Protein AF-A0A7V3RWA4-F1 (afdb_monomer)

Foldseek 3Di:
DQDLVSLLLVLLVVLLVVLVVQLPPVVLVVDLACLDPSNLVSVLSVVSSQVSCVVVVHNCVVVVLVVQQPAAHPPPCQGTRNSSCVPRNVLSDDDPFLLVQQLVVCVLLVHPVVLNDDPQKDKDWPDWDWFAAPQKIKIKTKMWIAGPRSRDIFIKIKIKMDPDQQWIKMFIDTDDDPVLVVVLVVVLNVCRVPHHPVSSVVSRPVSGDDDIDGLVSHDPVSSVVSNCVSCVVVVVVVLVVLLVVLVVCLVVLLVCLVVVHAADPVNLVSNLSNLVVLVVVCLVPQLPDVVSLLVNLVSVVSSVSNPHDDPQVVSLVVLLVVLLVLLQCLQVVVDQLQSSLSSNLSSLVSCVSNVHDHDCPNSLVSLLNSQVRPVVSNVVNVVSSVSSCVSSVHDPCSGCCNVPVDDVPD

Solvent-accessible surface area (backbone atoms only — not comparable to full-atom values): 22292 Å² total; per-residue (Å²): 134,82,52,76,66,60,47,25,51,53,31,36,53,53,53,24,51,52,20,54,55,57,42,65,46,62,81,38,65,69,59,92,46,50,78,37,77,43,28,43,51,27,48,44,29,44,51,53,21,42,53,40,37,39,74,74,74,41,86,51,58,69,66,50,41,63,58,35,43,74,40,63,32,89,49,81,91,35,47,17,38,37,40,37,34,64,72,54,34,58,73,68,58,82,49,70,68,57,52,51,45,42,38,48,53,34,54,76,70,65,49,59,68,83,76,53,64,47,99,58,42,50,75,46,77,80,44,78,49,77,40,65,14,80,93,28,38,42,34,41,34,35,34,42,36,34,32,73,74,30,69,44,71,53,47,32,32,37,42,32,39,42,70,53,93,80,46,41,44,30,30,49,45,76,56,87,56,69,70,60,52,53,50,52,53,55,50,50,54,52,38,24,77,78,33,49,61,64,52,44,49,54,52,48,58,72,77,29,57,82,69,80,38,38,60,85,71,36,59,68,74,55,34,53,52,51,52,49,59,72,39,48,64,54,51,50,52,51,51,52,54,34,29,67,60,20,64,77,42,49,66,54,45,50,50,38,26,73,71,73,43,84,58,57,64,74,58,38,56,33,35,40,52,37,51,50,49,55,50,51,61,52,61,72,54,31,62,83,44,61,81,60,43,59,65,45,33,54,47,51,63,55,38,44,65,36,64,42,77,82,63,61,70,61,53,24,51,52,50,33,53,51,40,35,50,40,30,51,36,54,57,68,62,75,58,64,51,46,61,43,35,51,40,43,38,34,51,53,49,49,33,63,68,61,71,53,74,64,70,46,72,66,37,54,55,37,44,51,52,22,39,72,73,50,49,85,74,31,68,89,29,50,68,47,48,51,50,37,35,49,73,69,73,44,65,66,76,75,38,49,66,71,71,44,78,65,67,93,85,118

Radius of gyration: 29.81 Å; Cα contacts (8 Å, |Δi|>4): 540; chains: 1; bounding box: 67×69×73 Å

Structure (mmCIF, N/CA/C/O backbone):
data_AF-A0A7V3RWA4-F1
#
_entry.id   AF-A0A7V3RWA4-F1
#
loop_
_atom_site.group_PDB
_atom_site.id
_atom_site.type_symbol
_atom_site.label_atom_id
_atom_site.label_alt_id
_atom_site.label_comp_id
_atom_site.label_asym_id
_atom_site.label_entity_id
_atom_site.label_seq_id
_atom_site.pdbx_PDB_ins_code
_atom_site.Cartn_x
_atom_site.Cartn_y
_atom_site.Cartn_z
_atom_site.occupancy
_atom_site.B_iso_or_equiv
_atom_site.auth_seq_id
_atom_site.auth_comp_id
_atom_site.auth_asym_id
_atom_site.auth_atom_id
_atom_site.pdbx_PDB_model_num
ATOM 1 N N . GLN A 1 1 ? -14.340 28.108 31.807 1.00 57.78 1 GLN A N 1
ATOM 2 C CA . GLN A 1 1 ? -13.303 27.190 31.291 1.00 57.78 1 GLN A CA 1
ATOM 3 C C . GLN A 1 1 ? -14.016 25.943 30.807 1.00 57.78 1 GLN A C 1
ATOM 5 O O . GLN A 1 1 ? -14.834 25.429 31.554 1.00 57.78 1 GLN A O 1
ATOM 10 N N . VAL A 1 2 ? -13.775 25.528 29.565 1.00 70.06 2 VAL A N 1
ATOM 11 C CA . VAL A 1 2 ? -14.313 24.278 29.007 1.00 70.06 2 VAL A CA 1
ATOM 12 C C . VAL A 1 2 ? -13.365 23.159 29.439 1.00 70.06 2 VAL A C 1
ATOM 14 O O . VAL A 1 2 ? -12.159 23.293 29.226 1.00 70.06 2 VAL A O 1
ATOM 17 N N . ASN A 1 3 ? -13.863 22.114 30.101 1.00 87.00 3 ASN A N 1
ATOM 18 C CA . ASN A 1 3 ? -13.027 20.962 30.465 1.00 87.00 3 ASN A CA 1
ATOM 19 C C . ASN A 1 3 ? -12.791 20.044 29.241 1.00 87.00 3 ASN A C 1
ATOM 21 O O . ASN A 1 3 ? -13.350 20.271 28.167 1.00 87.00 3 ASN A O 1
ATOM 25 N N . ALA A 1 4 ? -11.929 19.031 29.374 1.00 84.38 4 ALA A N 1
ATOM 26 C CA . ALA A 1 4 ? -11.567 18.156 28.252 1.00 84.38 4 ALA A CA 1
ATOM 27 C C . ALA A 1 4 ? -12.783 17.433 27.638 1.00 84.38 4 ALA A C 1
ATOM 29 O O . ALA A 1 4 ? -12.874 17.325 26.414 1.00 84.38 4 ALA A O 1
ATOM 30 N N . ASP A 1 5 ? -13.736 17.015 28.471 1.00 84.62 5 ASP A N 1
ATOM 31 C CA . ASP A 1 5 ? -14.936 16.297 28.032 1.00 84.62 5 ASP A CA 1
ATOM 32 C C . ASP A 1 5 ? -15.880 17.212 27.250 1.00 84.62 5 ASP A C 1
ATOM 34 O O . ASP A 1 5 ? -16.259 16.891 26.125 1.00 84.62 5 ASP A O 1
ATOM 38 N N . GLN A 1 6 ? -16.166 18.406 27.777 1.00 89.38 6 GLN A N 1
ATOM 39 C CA . GLN A 1 6 ? -16.970 19.422 27.090 1.00 89.38 6 GLN A CA 1
ATOM 40 C C . GLN A 1 6 ? -16.320 19.867 25.773 1.00 89.38 6 GLN A C 1
ATOM 42 O O . GLN A 1 6 ? -17.011 20.157 24.797 1.00 89.38 6 GLN A O 1
ATOM 47 N N . MET A 1 7 ? -14.984 19.912 25.720 1.00 91.19 7 MET A N 1
ATOM 48 C CA . MET A 1 7 ? -14.259 20.198 24.484 1.00 91.19 7 MET A CA 1
ATOM 49 C C . MET A 1 7 ? -14.429 19.062 23.471 1.00 91.19 7 MET A C 1
ATOM 51 O O . MET A 1 7 ? -14.675 19.336 22.297 1.00 91.19 7 MET A O 1
ATOM 55 N N . SER A 1 8 ? -14.332 17.799 23.900 1.00 89.62 8 SER A N 1
ATOM 56 C CA . SER A 1 8 ? -14.536 16.654 23.007 1.00 89.62 8 SER A CA 1
ATOM 57 C C . SER A 1 8 ? -15.971 16.574 22.491 1.00 89.62 8 SER A C 1
ATOM 59 O O . SER A 1 8 ? -16.185 16.292 21.310 1.00 89.62 8 SER A O 1
ATOM 61 N N . GLU A 1 9 ? -16.951 16.881 23.338 1.00 92.06 9 GLU A N 1
ATOM 62 C CA . GLU A 1 9 ? -18.362 16.951 22.966 1.00 92.06 9 GLU A CA 1
ATOM 63 C C . GLU A 1 9 ? -18.613 18.063 21.937 1.00 92.06 9 GLU A C 1
ATOM 65 O O . GLU A 1 9 ? -19.153 17.800 20.861 1.00 92.06 9 GLU A O 1
ATOM 70 N N . GLY A 1 10 ? -18.120 19.279 22.200 1.00 94.31 10 GLY A N 1
ATOM 71 C CA . GLY A 1 10 ? -18.220 20.403 21.266 1.00 94.31 10 GLY A CA 1
ATOM 72 C C . GLY A 1 10 ? -17.560 20.115 19.914 1.00 94.31 10 GLY A C 1
ATOM 73 O O . GLY A 1 10 ? -18.149 20.372 18.865 1.00 94.31 10 GLY A O 1
ATOM 74 N N . LEU A 1 11 ? -16.368 19.510 19.910 1.00 94.81 11 LEU A N 1
ATOM 75 C CA . LEU A 1 11 ? -15.701 19.094 18.672 1.00 94.81 11 LEU A CA 1
ATOM 76 C C . LEU A 1 11 ? -16.456 17.969 17.949 1.00 94.81 11 LEU A C 1
ATOM 78 O O . LEU A 1 11 ? -16.460 17.931 16.720 1.00 94.81 11 LEU A O 1
ATOM 82 N N . SER A 1 12 ? -17.110 17.067 18.683 1.00 94.06 12 SER A N 1
ATOM 83 C CA . SER A 1 12 ? -17.934 16.003 18.095 1.00 94.06 12 SER A CA 1
ATOM 84 C C . SER A 1 12 ? -19.180 16.566 17.411 1.00 94.06 12 SER A C 1
ATOM 86 O O . SER A 1 12 ? -19.511 16.118 16.314 1.00 94.06 12 SER A O 1
ATOM 88 N N . LEU A 1 13 ? -19.820 17.583 17.999 1.00 95.94 13 LEU A N 1
ATOM 89 C CA . LEU A 1 13 ? -20.931 18.315 17.381 1.00 95.94 13 LEU A CA 1
ATOM 90 C C . LEU A 1 13 ? -20.496 19.034 16.096 1.00 95.94 13 LEU A C 1
ATOM 92 O O . LEU A 1 13 ? -21.158 18.899 15.069 1.00 95.94 13 LEU A O 1
ATOM 96 N N . LEU A 1 14 ? -19.353 19.728 16.118 1.00 96.50 14 LEU A N 1
ATOM 97 C CA . LEU A 1 14 ? -18.811 20.408 14.933 1.00 96.50 14 LEU A CA 1
ATOM 98 C C . LEU A 1 14 ? -18.413 19.421 13.824 1.00 96.50 14 LEU A C 1
ATOM 100 O O . LEU A 1 14 ? -18.649 19.667 12.642 1.00 96.50 14 LEU A O 1
ATOM 104 N N . GLU A 1 15 ? -17.827 18.277 14.182 1.00 95.44 15 GLU A N 1
ATOM 105 C CA . GLU A 1 15 ? -17.49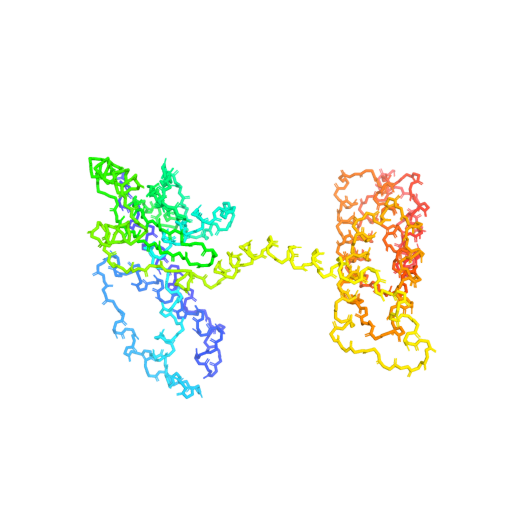2 17.229 13.213 1.00 95.44 15 GLU A CA 1
ATOM 106 C C . GLU A 1 15 ? -18.758 16.570 12.635 1.00 95.44 15 GLU A C 1
ATOM 108 O O . GLU A 1 15 ? -18.789 16.230 11.449 1.00 95.44 15 GLU A O 1
ATOM 113 N N . MET A 1 16 ? -19.819 16.434 13.439 1.00 95.94 16 MET A N 1
ATOM 114 C CA . MET A 1 16 ? -21.125 15.951 12.987 1.00 95.94 16 MET A CA 1
ATOM 115 C C . MET A 1 16 ? -21.754 16.928 11.989 1.00 95.94 16 MET A C 1
ATOM 117 O O . MET A 1 16 ? -22.163 16.499 10.911 1.00 95.94 16 MET A O 1
ATOM 121 N N . GLU A 1 17 ? -21.765 18.228 12.297 1.00 96.31 17 GLU A N 1
ATOM 122 C CA . GLU A 1 17 ? -22.237 19.281 11.389 1.00 96.31 17 GLU A CA 1
ATOM 123 C C . GLU A 1 17 ? -21.444 19.281 10.076 1.00 96.31 17 GLU A C 1
ATOM 125 O O . GLU A 1 17 ? -22.026 19.278 8.992 1.00 96.31 17 GLU A O 1
ATOM 130 N N . ARG A 1 18 ? -20.111 19.179 10.146 1.00 95.56 18 ARG A N 1
ATOM 131 C CA . ARG A 1 18 ? -19.254 19.085 8.955 1.00 95.56 18 ARG A CA 1
ATOM 132 C C . ARG A 1 18 ? -19.660 17.920 8.051 1.00 95.56 18 ARG A C 1
ATOM 134 O O . ARG A 1 18 ? -19.727 18.077 6.833 1.00 95.56 18 ARG A O 1
ATOM 141 N N . HIS A 1 19 ? -19.913 16.745 8.625 1.00 95.44 19 HIS A N 1
ATOM 142 C CA . HIS A 1 19 ? -20.355 15.577 7.864 1.00 95.44 19 HIS A CA 1
ATOM 143 C C . HIS A 1 19 ? -21.784 15.716 7.331 1.00 95.44 19 HIS A C 1
ATOM 145 O O . HIS A 1 19 ? -22.040 15.284 6.205 1.00 95.44 19 HIS A O 1
ATOM 151 N N . ALA A 1 20 ? -22.672 16.373 8.079 1.00 94.50 20 ALA A N 1
ATOM 152 C CA . ALA A 1 20 ? -24.010 16.720 7.616 1.00 94.50 20 ALA A CA 1
ATOM 153 C C . ALA A 1 20 ? -23.963 17.670 6.405 1.00 94.50 20 ALA A C 1
ATOM 155 O O . ALA A 1 20 ? -24.696 17.471 5.444 1.00 94.50 20 ALA A O 1
ATOM 156 N N . LEU A 1 21 ? -23.051 18.645 6.381 1.00 94.69 21 LEU A N 1
ATOM 157 C CA . LEU A 1 21 ? -22.863 19.521 5.220 1.00 94.69 21 LEU A CA 1
ATOM 158 C C . LEU A 1 21 ? -22.288 18.765 4.012 1.00 94.69 21 LEU A C 1
ATOM 160 O O . LEU A 1 21 ? -22.762 18.934 2.889 1.00 94.69 21 LEU A O 1
ATOM 164 N N . LEU A 1 22 ? -21.297 17.892 4.226 1.00 94.81 22 LEU A N 1
ATOM 165 C CA . LEU A 1 22 ? -20.678 17.120 3.141 1.00 94.81 22 LEU A CA 1
ATOM 166 C C . LEU A 1 22 ? -21.647 16.154 2.450 1.00 94.81 22 LEU A C 1
ATOM 168 O O . LEU A 1 22 ? -21.535 15.942 1.239 1.00 94.81 22 LEU A O 1
ATOM 172 N N . MET A 1 23 ? -22.603 15.581 3.187 1.00 93.12 23 MET A N 1
ATOM 173 C CA . MET A 1 23 ? -23.603 14.693 2.589 1.00 93.12 23 MET A CA 1
ATOM 174 C C . MET A 1 23 ? -24.639 15.427 1.711 1.00 93.12 23 MET A C 1
ATOM 176 O O . MET A 1 23 ? -25.345 14.783 0.942 1.00 93.12 23 MET A O 1
ATOM 180 N N . PHE A 1 24 ? -24.713 16.763 1.755 1.00 88.50 24 PHE A N 1
ATOM 181 C CA . PHE A 1 24 ? -25.597 17.571 0.896 1.00 88.50 24 PHE A CA 1
ATOM 182 C C . PHE A 1 24 ? -24.890 18.186 -0.323 1.00 88.50 24 PHE A C 1
ATOM 184 O O . PHE A 1 24 ? -25.404 19.111 -0.951 1.00 88.50 24 PHE A O 1
ATOM 191 N N . THR A 1 25 ? -23.715 17.678 -0.696 1.00 87.00 25 THR A N 1
ATOM 192 C CA . THR A 1 25 ? -23.011 18.138 -1.900 1.00 87.00 25 THR A CA 1
ATOM 193 C C . THR A 1 25 ? -23.805 17.794 -3.167 1.00 87.00 25 THR A C 1
ATOM 195 O O . THR A 1 25 ? -24.091 16.633 -3.449 1.00 87.00 25 THR A O 1
ATOM 198 N N . SER A 1 26 ? -24.179 18.814 -3.947 1.00 83.12 26 SER A N 1
ATOM 199 C CA . SER A 1 26 ? -25.096 18.662 -5.089 1.00 83.12 26 SER A CA 1
ATOM 200 C C . SER A 1 26 ? -24.559 17.741 -6.185 1.00 83.12 26 SER A C 1
ATOM 202 O O . SER A 1 26 ? -25.322 16.979 -6.773 1.00 83.12 26 SER A O 1
ATOM 204 N N . CYS A 1 27 ? -23.245 17.759 -6.428 1.00 84.88 27 CYS A N 1
ATOM 205 C CA . CYS A 1 27 ? -22.603 16.912 -7.431 1.00 84.88 27 CYS A CA 1
ATOM 206 C C . CYS A 1 27 ? -22.781 15.415 -7.158 1.00 84.88 27 CYS A C 1
ATOM 208 O O . CYS A 1 27 ? -22.822 14.644 -8.112 1.00 84.88 27 CYS A O 1
ATOM 210 N N . GLY A 1 28 ? -22.926 14.995 -5.896 1.00 82.56 28 GLY A N 1
ATOM 211 C CA . GLY A 1 28 ? -23.104 13.578 -5.590 1.00 82.56 28 GLY A CA 1
ATOM 212 C C . GLY A 1 28 ? -24.543 13.075 -5.617 1.00 82.56 28 GLY A C 1
ATOM 213 O O . GLY A 1 28 ? -24.745 11.870 -5.510 1.00 82.56 28 GLY A O 1
ATOM 214 N N . TRP A 1 29 ? -25.517 13.965 -5.827 1.00 87.94 29 TRP A N 1
ATOM 215 C CA . TRP A 1 29 ? -26.927 13.619 -6.049 1.00 87.94 29 TRP A CA 1
ATOM 216 C C . TRP A 1 29 ? -27.397 13.887 -7.485 1.00 87.94 29 TRP A C 1
ATOM 218 O O . TRP A 1 29 ? -28.578 13.753 -7.781 1.00 87.94 29 TRP A O 1
ATOM 228 N N . PHE A 1 30 ? -26.486 14.292 -8.373 1.00 88.06 30 PHE A N 1
ATOM 229 C CA . PHE A 1 30 ? -26.808 14.644 -9.757 1.00 88.06 30 PHE A CA 1
ATOM 230 C C . PHE A 1 30 ? -27.195 13.432 -10.621 1.00 88.06 30 PHE A C 1
ATOM 232 O O . PHE A 1 30 ? -27.942 13.583 -11.581 1.00 88.06 30 PHE A O 1
ATOM 239 N N . PHE A 1 31 ? -26.672 12.247 -10.306 1.00 88.31 31 PHE A N 1
ATOM 240 C CA . PHE A 1 31 ? -26.836 11.048 -11.126 1.00 88.31 31 PHE A CA 1
ATOM 241 C C . PHE A 1 31 ? -28.065 10.228 -10.724 1.00 88.31 31 PHE A C 1
ATOM 243 O O . PHE A 1 31 ? -28.382 10.109 -9.542 1.00 88.31 31 PHE A O 1
ATOM 250 N N . ASP A 1 32 ? -28.686 9.577 -11.712 1.00 88.06 32 ASP A N 1
ATOM 251 C CA . ASP A 1 32 ? -29.890 8.751 -11.529 1.00 88.06 32 ASP A CA 1
ATOM 252 C C . ASP A 1 32 ? -29.645 7.467 -10.710 1.00 88.06 32 ASP A C 1
ATOM 254 O O . ASP A 1 32 ? -30.591 6.812 -10.273 1.00 88.06 32 ASP A O 1
ATOM 258 N N . GLU A 1 33 ? -28.380 7.080 -10.497 1.00 93.50 33 GLU A N 1
ATOM 259 C CA . GLU A 1 33 ? -28.001 5.872 -9.759 1.00 93.50 33 GLU A CA 1
ATOM 260 C C . GLU A 1 33 ? -27.407 6.195 -8.384 1.00 93.50 33 GLU A C 1
ATOM 262 O O . GLU A 1 33 ? -26.248 6.598 -8.256 1.00 93.50 33 GLU A O 1
ATOM 267 N N . ILE A 1 34 ? -28.169 5.899 -7.328 1.00 93.31 34 ILE A N 1
ATOM 268 C CA . ILE A 1 34 ? -27.745 6.121 -5.938 1.00 93.31 34 ILE A CA 1
ATOM 269 C C . ILE A 1 34 ? -26.515 5.294 -5.531 1.00 93.31 34 ILE A C 1
ATOM 271 O O . ILE A 1 34 ? -25.728 5.719 -4.684 1.00 93.31 34 ILE A O 1
ATOM 275 N N . SER A 1 35 ? -26.318 4.115 -6.127 1.00 93.69 35 SER A N 1
ATOM 276 C CA . SER A 1 35 ? -25.168 3.248 -5.844 1.00 93.69 35 SER A CA 1
ATOM 277 C C . SER A 1 35 ? -23.890 3.624 -6.594 1.00 93.69 35 SER A C 1
ATOM 279 O O . SER A 1 35 ? -22.875 2.933 -6.440 1.00 93.69 35 SER A O 1
ATOM 281 N N . GLY A 1 36 ? -23.910 4.724 -7.354 1.00 92.62 36 GLY A N 1
ATOM 282 C CA . GLY A 1 36 ? -22.722 5.330 -7.943 1.00 92.62 36 GLY A CA 1
ATOM 283 C C . GLY A 1 36 ? -21.653 5.660 -6.898 1.00 92.62 36 GLY A C 1
ATOM 284 O O . GLY A 1 36 ? -21.893 5.632 -5.681 1.00 92.62 36 GLY A O 1
ATOM 285 N N . ILE A 1 37 ? -20.439 5.956 -7.364 1.00 92.56 37 ILE A N 1
ATOM 286 C CA . ILE A 1 37 ? -19.317 6.276 -6.470 1.00 92.56 37 ILE A CA 1
ATOM 287 C C . ILE A 1 37 ? -19.615 7.524 -5.631 1.00 92.56 37 ILE A C 1
ATOM 289 O O . ILE A 1 37 ? -19.258 7.571 -4.453 1.00 92.56 37 ILE A O 1
ATOM 293 N N . GLU A 1 38 ? -20.332 8.488 -6.201 1.00 94.06 38 GLU A N 1
ATOM 294 C CA . GLU A 1 38 ? -20.673 9.757 -5.581 1.00 94.06 38 GLU A CA 1
ATOM 295 C C . GLU A 1 38 ? -21.749 9.588 -4.501 1.00 94.06 38 GLU A C 1
ATOM 297 O O . GLU A 1 38 ? -21.516 9.958 -3.348 1.00 94.06 38 GLU A O 1
ATOM 302 N N . GLY A 1 39 ? -22.876 8.944 -4.832 1.00 93.62 39 GLY A N 1
ATOM 303 C CA . GLY A 1 39 ? -23.945 8.646 -3.871 1.00 93.62 39 GLY A CA 1
ATOM 304 C C . GLY A 1 39 ? -23.444 7.772 -2.718 1.00 93.62 39 GLY A C 1
ATOM 305 O O . GLY A 1 39 ? -23.685 8.061 -1.543 1.00 93.62 39 GLY A O 1
ATOM 306 N N . THR A 1 40 ? -22.614 6.767 -3.023 1.00 94.38 40 THR A N 1
ATOM 307 C CA . THR A 1 40 ? -21.949 5.948 -1.998 1.00 94.38 40 THR A CA 1
ATOM 308 C C . THR A 1 40 ? -21.046 6.794 -1.091 1.00 94.38 40 THR A C 1
ATOM 310 O O . THR A 1 40 ? -21.027 6.585 0.123 1.00 94.38 40 THR A O 1
ATOM 313 N N . GLN A 1 41 ? -20.284 7.744 -1.642 1.00 94.06 41 GLN A N 1
ATOM 314 C CA . GLN A 1 41 ? -19.410 8.616 -0.855 1.00 94.06 41 GLN A CA 1
ATOM 315 C C . GLN A 1 41 ? -20.203 9.561 0.052 1.00 94.06 41 GLN A C 1
ATOM 317 O O . GLN A 1 41 ? -19.835 9.748 1.214 1.00 94.06 41 GLN A O 1
ATOM 322 N N . ILE A 1 42 ? -21.313 10.105 -0.439 1.00 95.38 42 ILE A N 1
ATOM 323 C CA . ILE A 1 42 ? -22.223 10.917 0.363 1.00 95.38 42 ILE A CA 1
ATOM 324 C C . ILE A 1 42 ? -22.790 10.116 1.540 1.00 95.38 42 ILE A C 1
ATOM 326 O O . ILE A 1 42 ? -22.751 10.580 2.683 1.00 95.38 42 ILE A O 1
ATOM 330 N N . LEU A 1 43 ? -23.237 8.881 1.303 1.00 96.06 43 LEU A N 1
ATOM 331 C CA . LEU A 1 43 ? -23.761 8.032 2.372 1.00 96.06 43 LEU A CA 1
ATOM 332 C C . LEU A 1 43 ? -22.693 7.649 3.406 1.00 96.06 43 LEU A C 1
ATOM 334 O O . LEU A 1 43 ? -23.018 7.491 4.580 1.00 96.06 43 LEU A O 1
ATOM 338 N N . LYS A 1 44 ? -21.408 7.574 3.030 1.00 95.06 44 LYS A N 1
ATOM 339 C CA . LYS A 1 44 ? -20.311 7.425 4.007 1.00 95.06 44 LYS A CA 1
ATOM 340 C C . LYS A 1 44 ? -20.189 8.640 4.931 1.00 95.06 44 LYS A C 1
ATOM 342 O O . LYS A 1 44 ? -19.869 8.473 6.108 1.00 95.06 44 LYS A O 1
ATOM 347 N N . TYR A 1 45 ? -20.449 9.853 4.437 1.00 95.56 45 TYR A N 1
ATOM 348 C CA . TYR A 1 45 ? -20.511 11.035 5.301 1.00 95.56 45 TYR A CA 1
ATOM 349 C C . TYR A 1 45 ? -21.723 10.985 6.232 1.00 95.56 45 TYR A C 1
ATOM 351 O O . TYR A 1 45 ? -21.558 11.232 7.426 1.00 95.56 45 TYR A O 1
ATOM 359 N N . ALA A 1 46 ? -22.890 10.576 5.724 1.00 96.12 46 ALA A N 1
ATOM 360 C CA . ALA A 1 46 ? -24.078 10.361 6.549 1.00 96.12 46 ALA A CA 1
ATOM 361 C C . ALA A 1 46 ? -23.814 9.334 7.664 1.00 96.12 46 ALA A C 1
ATOM 363 O O . ALA A 1 46 ? -24.104 9.599 8.826 1.00 96.12 46 ALA A O 1
ATOM 364 N N . ALA A 1 47 ? -23.159 8.211 7.348 1.00 95.69 47 ALA A N 1
ATOM 365 C CA . ALA A 1 47 ? -22.763 7.209 8.337 1.00 95.69 47 ALA A CA 1
ATOM 366 C C . ALA A 1 47 ? -21.892 7.791 9.450 1.00 95.69 47 ALA A C 1
ATOM 368 O O . ALA A 1 47 ? -22.131 7.512 10.624 1.00 95.69 47 ALA A O 1
ATOM 369 N N . ARG A 1 48 ? -20.923 8.652 9.117 1.00 93.81 48 ARG A N 1
ATOM 370 C CA . ARG A 1 48 ? -20.095 9.299 10.138 1.00 93.81 48 ARG A CA 1
ATOM 371 C C . ARG A 1 48 ? -20.890 10.281 11.005 1.00 93.81 48 ARG A C 1
ATOM 373 O O . ARG A 1 48 ? -20.656 10.325 12.210 1.00 93.81 48 ARG A O 1
ATOM 380 N N . ALA A 1 49 ? -21.836 11.025 10.431 1.00 95.38 49 ALA A N 1
ATOM 381 C CA . ALA A 1 49 ? -22.728 11.891 11.202 1.00 95.38 49 ALA A CA 1
ATOM 382 C C . ALA A 1 49 ? -23.613 11.077 12.165 1.00 95.38 49 ALA A C 1
ATOM 384 O O . ALA A 1 49 ? -23.691 11.414 13.343 1.00 95.38 49 ALA A O 1
ATOM 385 N N . LEU A 1 50 ? -24.193 9.962 11.705 1.00 95.50 50 LEU A N 1
ATOM 386 C CA . LEU A 1 50 ? -24.993 9.057 12.542 1.00 95.50 50 LEU A CA 1
ATOM 387 C C . LEU A 1 50 ? -24.168 8.429 13.675 1.00 95.50 50 LEU A C 1
ATOM 389 O O . LEU A 1 50 ? -24.648 8.346 14.802 1.00 95.50 50 LEU A O 1
ATOM 393 N N . GLN A 1 51 ? -22.910 8.045 13.418 1.00 92.62 51 GLN A N 1
ATOM 394 C CA . GLN A 1 51 ? -22.008 7.559 14.471 1.00 92.62 51 GLN A CA 1
ATOM 395 C C . GLN A 1 51 ? -21.785 8.602 15.573 1.00 92.62 51 GLN A C 1
ATOM 397 O O . GLN A 1 51 ? -21.791 8.263 16.757 1.00 92.62 51 GLN A O 1
ATOM 402 N N . LEU A 1 52 ? -21.561 9.861 15.188 1.00 93.38 52 LEU A N 1
ATOM 403 C CA . LEU A 1 52 ? -21.350 10.956 16.134 1.00 93.38 52 LEU A CA 1
ATOM 404 C C . LEU A 1 52 ? -22.639 11.275 16.898 1.00 93.38 52 LEU A C 1
ATOM 406 O O . LEU A 1 52 ? -22.591 11.413 18.115 1.00 93.38 52 LEU A O 1
ATOM 410 N N . ALA A 1 53 ? -23.789 11.292 16.218 1.00 95.19 53 ALA A N 1
ATOM 411 C CA . ALA A 1 53 ? -25.097 11.459 16.849 1.00 95.19 53 ALA A CA 1
ATOM 412 C C . ALA A 1 53 ? -25.354 10.372 17.903 1.00 95.19 53 ALA A C 1
ATOM 414 O O . ALA A 1 53 ? -25.689 10.689 19.043 1.00 95.19 53 ALA A O 1
ATOM 415 N N . LYS A 1 54 ? -25.097 9.101 17.566 1.00 93.31 54 LYS A N 1
ATOM 416 C CA . LYS A 1 54 ? -25.257 7.971 18.490 1.00 93.31 54 LYS A CA 1
ATOM 417 C C . LYS A 1 54 ? -24.348 8.096 19.707 1.00 93.31 54 LYS A C 1
ATOM 419 O O . LYS A 1 54 ? -24.795 7.858 20.826 1.00 93.31 54 LYS A O 1
ATOM 424 N N . ARG A 1 55 ? -23.097 8.528 19.509 1.00 88.00 55 ARG A N 1
ATOM 425 C CA . ARG A 1 55 ? -22.160 8.821 20.607 1.00 88.00 55 ARG A CA 1
ATOM 426 C C . ARG A 1 55 ? -22.670 9.939 21.525 1.00 88.00 55 ARG A C 1
ATOM 428 O O . ARG A 1 55 ? -22.456 9.866 22.728 1.00 88.00 55 ARG A O 1
ATOM 435 N N . LEU A 1 56 ? -23.360 10.931 20.969 1.00 92.56 56 LEU A N 1
ATOM 436 C CA . LEU A 1 56 ? -24.003 12.030 21.699 1.00 92.56 56 LEU A CA 1
ATOM 437 C C . LEU A 1 56 ? -25.399 11.656 22.248 1.00 92.56 56 LEU A C 1
ATOM 439 O O . LEU A 1 56 ? -26.140 12.524 22.702 1.00 92.56 56 LEU A O 1
ATOM 443 N N . GLY A 1 57 ? -25.777 10.372 22.208 1.00 93.69 57 GLY A N 1
ATOM 444 C CA . GLY A 1 57 ? -27.025 9.860 22.782 1.00 93.69 57 GLY A CA 1
ATOM 445 C C . GLY A 1 57 ? -28.239 9.874 21.846 1.00 93.69 57 GLY A C 1
ATOM 446 O O . GLY A 1 57 ? -29.357 9.679 22.314 1.00 93.69 57 GLY A O 1
ATOM 447 N N . GLN A 1 58 ? -28.050 10.092 20.542 1.00 95.62 58 GLN A N 1
ATOM 448 C CA . GLN A 1 58 ? -29.121 10.121 19.539 1.00 95.62 58 GLN A CA 1
ATOM 449 C C . GLN A 1 58 ? -28.969 8.970 18.537 1.00 95.62 58 GLN A C 1
ATOM 451 O O . GLN A 1 58 ? -28.152 9.040 17.619 1.00 95.62 58 GLN A O 1
ATOM 456 N N . ASP A 1 59 ? -29.764 7.906 18.681 1.00 95.44 59 ASP A N 1
ATOM 457 C CA . ASP A 1 59 ? -29.777 6.806 17.708 1.00 95.44 59 ASP A CA 1
ATOM 458 C C . ASP A 1 59 ? -30.765 7.100 16.568 1.00 95.44 59 ASP A C 1
ATOM 460 O O . ASP A 1 59 ? -31.981 6.983 16.719 1.00 95.44 59 ASP A O 1
ATOM 464 N N . LEU A 1 60 ? -30.228 7.540 15.429 1.00 95.81 60 LEU A N 1
ATOM 465 C CA . LEU A 1 60 ? -31.001 7.982 14.263 1.00 95.81 60 LEU A CA 1
ATOM 466 C C . LEU A 1 60 ? -30.908 7.007 13.077 1.00 95.81 60 LEU A C 1
ATOM 468 O O . LEU A 1 60 ? -31.507 7.268 12.032 1.00 95.81 60 LEU A O 1
ATOM 472 N N . GLU A 1 61 ? -30.152 5.910 13.208 1.00 95.44 61 GLU A N 1
ATOM 473 C CA . GLU A 1 61 ? -29.787 5.060 12.068 1.00 95.44 61 GLU A CA 1
ATOM 474 C C . GLU A 1 61 ? -31.009 4.405 11.422 1.00 95.44 61 GLU A C 1
ATOM 476 O O . GLU A 1 61 ? -31.194 4.519 10.213 1.00 95.44 61 GLU A O 1
ATOM 481 N N . GLU A 1 62 ? -31.897 3.792 12.203 1.00 96.88 62 GLU A N 1
ATOM 482 C CA . GLU A 1 62 ? -33.037 3.059 11.637 1.00 96.88 62 GLU A CA 1
ATOM 483 C C . GLU A 1 62 ? -34.041 3.978 10.921 1.00 96.88 62 GLU A C 1
ATOM 485 O O . GLU A 1 62 ? -34.549 3.654 9.841 1.00 96.88 62 GLU A O 1
ATOM 490 N N . ASN A 1 63 ? -34.276 5.172 11.473 1.00 97.12 63 ASN A N 1
ATOM 491 C CA . ASN A 1 63 ? -35.114 6.187 10.835 1.00 97.12 63 ASN A CA 1
ATOM 492 C C . ASN A 1 63 ? -34.494 6.659 9.512 1.00 97.12 63 ASN A C 1
ATOM 494 O O . ASN A 1 63 ? -35.197 6.803 8.510 1.00 97.12 63 ASN A O 1
ATOM 498 N N . PHE A 1 64 ? -33.172 6.854 9.489 1.00 96.88 64 PHE A N 1
ATOM 499 C CA . PHE A 1 64 ? -32.440 7.200 8.275 1.00 96.88 64 PHE A CA 1
ATOM 500 C C . PHE A 1 64 ? -32.544 6.091 7.215 1.00 96.88 64 PHE A C 1
ATOM 502 O O . PHE A 1 64 ? -32.859 6.378 6.060 1.00 96.88 64 PHE A O 1
ATOM 509 N N . LEU A 1 65 ? -32.359 4.823 7.599 1.00 97.69 65 LEU A N 1
ATOM 510 C CA . LEU A 1 65 ? -32.453 3.681 6.681 1.00 97.69 65 LEU A CA 1
ATOM 511 C C . LEU A 1 65 ? -33.853 3.492 6.106 1.00 97.69 65 LEU A C 1
ATOM 513 O O . LEU A 1 65 ? -33.987 3.178 4.925 1.00 97.69 65 LEU A O 1
ATOM 517 N N . SER A 1 66 ? -34.887 3.741 6.905 1.00 97.50 66 SER A N 1
ATOM 518 C CA . SER A 1 66 ? -36.281 3.676 6.457 1.00 97.50 66 SER A CA 1
ATOM 519 C C . SER A 1 66 ? -36.594 4.717 5.377 1.00 97.50 66 SER A C 1
ATOM 521 O O . SER A 1 66 ? -37.334 4.441 4.433 1.00 97.50 66 SER A O 1
ATOM 523 N N . LEU A 1 67 ? -36.001 5.912 5.468 1.00 97.19 67 LEU A N 1
ATOM 524 C CA . LEU A 1 67 ? -36.107 6.925 4.415 1.00 97.19 67 LEU A CA 1
ATOM 525 C C . LEU A 1 67 ? -35.271 6.549 3.189 1.00 97.19 67 LEU A C 1
ATOM 527 O O . LEU A 1 67 ? -35.753 6.657 2.061 1.00 97.19 67 LEU A O 1
ATOM 531 N N . LEU A 1 68 ? -34.043 6.079 3.411 1.00 96.69 68 LEU A N 1
ATOM 532 C CA . LEU A 1 68 ? -33.100 5.709 2.359 1.00 96.69 68 LEU A CA 1
ATOM 533 C C . LEU A 1 68 ? -33.599 4.527 1.508 1.00 96.69 68 LEU A C 1
ATOM 535 O O . LEU A 1 68 ? -33.321 4.456 0.313 1.00 96.69 68 LEU A O 1
ATOM 539 N N . GLU A 1 69 ? -34.383 3.623 2.092 1.00 97.75 69 GLU A N 1
ATOM 540 C CA . GLU A 1 69 ? -35.008 2.495 1.398 1.00 97.75 69 GLU A CA 1
ATOM 541 C C . GLU A 1 69 ? -35.935 2.917 0.247 1.00 97.75 69 GLU A C 1
ATOM 543 O O . GLU A 1 69 ? -36.115 2.168 -0.713 1.00 97.75 69 GLU A O 1
ATOM 548 N N . ARG A 1 70 ? -36.485 4.136 0.302 1.00 96.88 70 ARG A N 1
ATOM 549 C CA . ARG A 1 70 ? -37.365 4.687 -0.740 1.00 96.88 70 ARG A CA 1
ATOM 550 C C . ARG A 1 70 ? -36.616 5.085 -2.011 1.00 96.88 70 ARG A C 1
ATOM 552 O O . ARG A 1 70 ? -37.265 5.327 -3.025 1.00 96.88 70 ARG A O 1
ATOM 559 N N . ALA A 1 71 ? -35.288 5.176 -1.960 1.00 94.94 71 ALA A N 1
ATOM 560 C CA . ALA A 1 71 ? -34.462 5.460 -3.123 1.00 94.94 71 ALA A CA 1
ATOM 561 C C . ALA A 1 71 ? -34.143 4.147 -3.866 1.00 94.94 71 ALA A C 1
ATOM 563 O O . ALA A 1 71 ? -33.407 3.313 -3.326 1.00 94.94 71 ALA A O 1
ATOM 564 N N . PRO A 1 72 ? -34.694 3.921 -5.073 1.00 95.12 72 PRO A N 1
ATOM 565 C CA . PRO A 1 72 ? -34.401 2.721 -5.847 1.00 95.12 72 PRO A CA 1
ATOM 566 C C . PRO A 1 72 ? -32.949 2.725 -6.338 1.00 95.12 72 PRO A C 1
ATOM 568 O O . PRO A 1 72 ? -32.350 3.778 -6.543 1.00 95.12 72 PRO A O 1
ATOM 571 N N . SER A 1 73 ? -32.391 1.533 -6.537 1.00 95.38 73 SER A N 1
ATOM 572 C CA . SER A 1 73 ? -31.111 1.339 -7.221 1.00 95.38 73 SER A CA 1
ATOM 573 C C . SER A 1 73 ? -31.335 0.463 -8.446 1.00 95.38 73 SER A C 1
ATOM 575 O O . SER A 1 73 ? -32.088 -0.511 -8.379 1.00 95.38 73 SER A O 1
ATOM 577 N N . ASN A 1 74 ? -30.667 0.781 -9.553 1.00 94.06 74 ASN A N 1
ATOM 578 C CA . ASN A 1 74 ? -30.692 -0.041 -10.759 1.00 94.06 74 ASN A CA 1
ATOM 579 C C . ASN A 1 74 ? -29.832 -1.308 -10.610 1.00 94.06 74 ASN A C 1
ATOM 581 O O . ASN A 1 74 ? -29.927 -2.198 -11.451 1.00 94.06 74 ASN A O 1
ATOM 585 N N . ASP A 1 75 ? -29.010 -1.423 -9.555 1.00 94.38 75 ASP A N 1
ATOM 586 C CA . ASP A 1 75 ? -28.265 -2.642 -9.221 1.00 94.38 75 ASP A CA 1
ATOM 587 C C . ASP A 1 75 ? -29.208 -3.669 -8.554 1.00 94.38 75 ASP A C 1
ATOM 589 O O . ASP A 1 75 ? -29.614 -3.478 -7.397 1.00 94.38 75 ASP A O 1
ATOM 593 N N . PRO A 1 76 ? -29.526 -4.804 -9.214 1.00 93.12 76 PRO A N 1
ATOM 594 C CA . PRO A 1 76 ? -30.445 -5.804 -8.669 1.00 93.12 76 PRO A CA 1
ATOM 595 C C . PRO A 1 76 ? -29.953 -6.431 -7.361 1.00 93.12 76 PRO A C 1
ATOM 597 O O . PRO A 1 76 ? -30.758 -6.902 -6.557 1.00 93.12 76 PRO A O 1
ATOM 600 N N . GLN A 1 77 ? -28.636 -6.447 -7.125 1.00 94.56 77 GLN A N 1
ATOM 601 C CA . GLN A 1 77 ? -28.077 -6.969 -5.884 1.00 94.56 77 GLN A CA 1
ATOM 602 C C . GLN A 1 77 ? -28.316 -6.013 -4.717 1.00 94.56 77 GLN A C 1
ATOM 604 O O . GLN A 1 77 ? -28.414 -6.474 -3.577 1.00 94.56 77 GLN A O 1
ATOM 609 N N . LEU A 1 78 ? -28.369 -4.704 -4.964 1.00 95.69 78 LEU A N 1
ATOM 610 C CA . LEU A 1 78 ? -28.605 -3.700 -3.929 1.00 95.69 78 LEU A CA 1
ATOM 611 C C . LEU A 1 78 ? -30.094 -3.418 -3.736 1.00 95.69 78 LEU A C 1
ATOM 613 O O . LEU A 1 78 ? -30.519 -3.240 -2.600 1.00 95.69 78 LEU A O 1
ATOM 617 N N . ARG A 1 79 ? -30.888 -3.439 -4.814 1.00 95.75 79 ARG A N 1
ATOM 618 C CA . ARG A 1 79 ? -32.334 -3.141 -4.868 1.00 95.75 79 ARG A CA 1
ATOM 619 C C . ARG A 1 79 ? -32.692 -1.683 -4.556 1.00 95.75 79 ARG A C 1
ATOM 621 O O . ARG A 1 79 ? -33.442 -1.066 -5.302 1.00 95.75 79 ARG A O 1
ATOM 628 N N . ASN A 1 80 ? -32.198 -1.136 -3.451 1.00 97.06 80 ASN A N 1
ATOM 629 C CA . ASN A 1 80 ? -32.511 0.209 -2.974 1.00 97.06 80 ASN A CA 1
ATOM 630 C C . ASN A 1 80 ? -31.388 0.772 -2.088 1.00 97.06 80 ASN A C 1
ATOM 632 O O . ASN A 1 80 ? -30.371 0.116 -1.837 1.00 97.06 80 ASN A O 1
ATOM 636 N N . GLY A 1 81 ? -31.579 1.992 -1.590 1.00 96.81 81 GLY A N 1
ATOM 637 C CA . GLY A 1 81 ? -30.612 2.668 -0.737 1.00 96.81 81 GLY A CA 1
ATOM 638 C C . GLY A 1 81 ? -30.300 1.929 0.576 1.00 96.81 81 GLY A C 1
ATOM 639 O O . GLY A 1 81 ? -29.149 1.953 1.013 1.00 96.81 81 GLY A O 1
ATOM 640 N N . ARG A 1 82 ? -31.255 1.201 1.182 1.00 97.56 82 ARG A N 1
ATOM 641 C CA . ARG A 1 82 ? -30.976 0.359 2.366 1.00 97.56 82 ARG A CA 1
ATOM 642 C C . ARG A 1 82 ? -30.025 -0.785 2.003 1.00 97.56 82 ARG A C 1
ATOM 644 O O . ARG A 1 82 ? -29.053 -1.026 2.714 1.00 97.56 82 ARG A O 1
ATOM 651 N N . GLY A 1 83 ? -30.238 -1.461 0.875 1.00 97.00 83 GLY A N 1
ATOM 652 C CA . GLY A 1 83 ? -29.322 -2.516 0.428 1.00 97.00 83 GLY A CA 1
ATOM 653 C C . GLY A 1 83 ? -27.927 -1.993 0.065 1.00 97.00 83 GLY A C 1
ATOM 654 O O . GLY A 1 83 ? -26.927 -2.647 0.374 1.00 97.00 83 GLY A O 1
ATOM 655 N N . LEU A 1 84 ? -27.838 -0.791 -0.516 1.00 96.50 84 LEU A N 1
ATOM 656 C CA . LEU A 1 84 ? -26.570 -0.078 -0.706 1.00 96.50 84 LEU A CA 1
ATOM 657 C C . LEU A 1 84 ? -25.866 0.194 0.632 1.00 96.50 84 LEU A C 1
ATOM 659 O O . LEU A 1 84 ? -24.662 -0.062 0.755 1.00 96.50 84 LEU A O 1
ATOM 663 N N . TRP A 1 85 ? -26.609 0.680 1.631 1.00 96.69 85 TRP A N 1
ATOM 664 C CA . TRP A 1 85 ? -26.077 0.946 2.963 1.00 96.69 85 TRP A CA 1
ATOM 665 C C . TRP A 1 85 ? -25.438 -0.299 3.568 1.00 96.69 85 TRP A C 1
ATOM 667 O O . TRP A 1 85 ? -24.246 -0.296 3.876 1.00 96.69 85 TRP A O 1
ATOM 677 N N . GLU A 1 86 ? -26.202 -1.386 3.655 1.00 94.81 86 GLU A N 1
ATOM 678 C CA . GLU A 1 86 ? -25.758 -2.640 4.262 1.00 94.81 86 GLU A CA 1
ATOM 679 C C . GLU A 1 86 ? -24.538 -3.236 3.549 1.00 94.81 86 GLU A C 1
ATOM 681 O O . GLU A 1 86 ? -23.581 -3.692 4.180 1.00 94.81 86 GLU A O 1
ATOM 686 N N . LYS A 1 87 ? -24.529 -3.211 2.211 1.00 92.00 87 LYS A N 1
ATOM 687 C CA . LYS A 1 87 ? -23.482 -3.885 1.432 1.00 92.00 87 LYS A CA 1
ATOM 688 C C . LYS A 1 87 ? -22.202 -3.073 1.270 1.00 92.00 87 LYS A C 1
ATOM 690 O O . LYS A 1 87 ? -21.132 -3.688 1.198 1.00 92.00 87 LYS A O 1
ATOM 695 N N . ARG A 1 88 ? -22.288 -1.739 1.176 1.00 92.06 88 ARG A N 1
ATOM 696 C CA . ARG A 1 88 ? -21.144 -0.868 0.840 1.00 92.06 88 ARG A CA 1
ATOM 697 C C . ARG A 1 88 ? -20.827 0.160 1.926 1.00 92.06 88 ARG A C 1
ATOM 699 O O . ARG A 1 88 ? -19.658 0.311 2.275 1.00 92.06 88 ARG A O 1
ATOM 706 N N . VAL A 1 89 ? -21.829 0.846 2.476 1.00 94.00 89 VAL A N 1
ATOM 707 C CA . VAL A 1 89 ? -21.604 1.946 3.433 1.00 94.00 89 VAL A CA 1
ATOM 708 C C . VAL A 1 89 ? -21.211 1.411 4.807 1.00 94.00 89 VAL A C 1
ATOM 710 O O . VAL A 1 89 ? -20.183 1.825 5.340 1.00 94.00 89 VAL A O 1
ATOM 713 N N . ARG A 1 90 ? -21.944 0.425 5.340 1.00 90.75 90 ARG A N 1
ATOM 714 C CA . ARG A 1 90 ? -21.688 -0.173 6.660 1.00 90.75 90 ARG A CA 1
ATOM 715 C C . ARG A 1 90 ? -20.259 -0.710 6.786 1.00 90.75 90 ARG A C 1
ATOM 717 O O . ARG A 1 90 ? -19.610 -0.512 7.802 1.00 90.75 90 ARG A O 1
ATOM 724 N N . LYS A 1 91 ? -19.711 -1.306 5.722 1.00 84.56 91 LYS A N 1
ATOM 725 C CA . LYS A 1 91 ? -18.330 -1.835 5.700 1.00 84.56 91 LYS A CA 1
ATOM 726 C C . LYS A 1 91 ? -17.240 -0.759 5.755 1.00 84.56 91 LYS A C 1
ATOM 728 O O . LYS A 1 91 ? -16.108 -1.068 6.137 1.00 84.56 91 LYS A O 1
ATOM 733 N N . ALA A 1 92 ? -17.567 0.466 5.342 1.00 83.94 92 ALA A N 1
ATOM 734 C CA . ALA A 1 92 ? -16.670 1.617 5.378 1.00 83.94 92 ALA A CA 1
ATOM 735 C C . ALA A 1 92 ? -16.682 2.330 6.739 1.00 83.94 92 ALA A C 1
ATOM 737 O O . ALA A 1 92 ? -15.834 3.189 6.982 1.00 83.94 92 ALA A O 1
ATOM 738 N N . ILE A 1 93 ? -17.620 1.974 7.623 1.00 85.81 93 ILE A N 1
ATOM 739 C CA . ILE A 1 93 ? -17.666 2.480 8.987 1.00 85.81 93 ILE A CA 1
ATOM 740 C C . ILE A 1 93 ? -16.427 1.976 9.736 1.00 85.81 93 ILE A C 1
ATOM 742 O O . ILE A 1 93 ? -16.157 0.777 9.829 1.00 85.81 93 ILE A O 1
ATOM 746 N N . VAL A 1 94 ? -15.641 2.923 10.245 1.00 82.12 94 VAL A N 1
ATOM 747 C CA . VAL A 1 94 ? -14.437 2.644 11.027 1.00 82.12 94 VAL A CA 1
ATOM 748 C C . VAL A 1 94 ? -14.846 2.534 12.488 1.00 82.12 94 VAL A C 1
ATOM 750 O O . VAL A 1 94 ? -15.152 3.538 13.133 1.00 82.12 94 VAL A O 1
ATOM 753 N N . GLU A 1 95 ? -14.856 1.310 13.005 1.00 82.12 95 GLU A N 1
ATOM 754 C CA . GLU A 1 95 ? -15.006 1.073 14.437 1.00 82.12 95 GLU A CA 1
ATOM 755 C C . GLU A 1 95 ? -13.656 1.246 15.157 1.00 82.12 95 GLU A C 1
ATOM 757 O O . GLU A 1 95 ? -12.637 0.745 14.667 1.00 82.12 95 GLU A O 1
ATOM 762 N N . PRO A 1 96 ? -13.631 1.916 16.326 1.00 82.44 96 PRO A N 1
ATOM 763 C CA . PRO A 1 96 ? -12.456 2.020 17.196 1.00 82.44 96 PRO A CA 1
ATOM 764 C C . PRO A 1 96 ? -11.723 0.686 17.414 1.00 82.44 96 PRO A C 1
ATOM 766 O O . PRO A 1 96 ? -10.515 0.595 17.203 1.00 82.44 96 PRO A O 1
ATOM 769 N N . SER A 1 97 ? -12.477 -0.367 17.742 1.00 86.69 97 SER A N 1
ATOM 770 C CA . SER A 1 97 ? -11.995 -1.737 17.968 1.00 86.69 97 SER A CA 1
ATOM 771 C C . SER A 1 97 ? -11.246 -2.304 16.760 1.00 86.69 97 SER A C 1
ATOM 773 O O . SER A 1 97 ? -10.141 -2.829 16.892 1.00 86.69 97 SER A O 1
ATOM 775 N N . ARG A 1 98 ? -11.818 -2.145 15.561 1.00 88.38 98 ARG A N 1
ATOM 776 C CA . ARG A 1 98 ? -11.229 -2.594 14.294 1.00 88.38 98 ARG A CA 1
ATOM 777 C C . ARG A 1 98 ? -9.956 -1.823 13.958 1.00 88.38 98 ARG A C 1
ATOM 779 O O . ARG A 1 98 ? -9.012 -2.407 13.432 1.00 88.38 98 ARG A O 1
ATOM 786 N N . ALA A 1 99 ? -9.907 -0.528 14.265 1.00 89.56 99 ALA A N 1
ATOM 787 C CA . ALA A 1 99 ? -8.709 0.281 14.065 1.00 89.56 99 ALA A CA 1
ATOM 788 C C . ALA A 1 99 ? -7.575 -0.126 15.024 1.00 89.56 99 ALA A C 1
ATOM 790 O O . ALA A 1 99 ? -6.433 -0.260 14.585 1.00 89.56 99 ALA A O 1
ATOM 791 N N . VAL A 1 100 ? -7.887 -0.406 16.295 1.00 91.75 100 VAL A N 1
ATOM 792 C CA . VAL A 1 100 ? -6.919 -0.949 17.265 1.00 91.75 100 VAL A CA 1
ATOM 793 C C . VAL A 1 100 ? -6.402 -2.313 16.812 1.00 91.75 100 VAL A C 1
ATOM 795 O O . VAL A 1 100 ? -5.193 -2.528 16.782 1.00 91.75 100 VAL A O 1
ATOM 798 N N . ALA A 1 101 ? -7.290 -3.215 16.389 1.00 91.69 101 ALA A N 1
ATOM 799 C CA . ALA A 1 101 ? -6.897 -4.525 15.873 1.00 91.69 101 ALA A CA 1
ATOM 800 C C . ALA A 1 101 ? -6.013 -4.418 14.622 1.00 91.69 101 ALA A C 1
ATOM 802 O O . ALA A 1 101 ? -5.061 -5.176 14.453 1.00 91.69 101 ALA A O 1
ATOM 803 N N . HIS A 1 102 ? -6.288 -3.438 13.761 1.00 91.00 102 HIS A N 1
ATOM 804 C CA . HIS A 1 102 ? -5.461 -3.150 12.601 1.00 91.00 102 HIS A CA 1
ATOM 805 C C . HIS A 1 102 ? -4.048 -2.706 12.991 1.00 91.00 102 HIS A C 1
ATOM 807 O O . HIS A 1 102 ? -3.067 -3.250 12.484 1.00 91.00 102 HIS A O 1
ATOM 813 N N . TYR A 1 103 ? -3.944 -1.748 13.914 1.00 91.75 103 TYR A N 1
ATOM 814 C CA . TYR A 1 103 ? -2.661 -1.305 14.453 1.00 91.75 103 TYR A CA 1
ATOM 815 C C . TYR A 1 103 ? -1.885 -2.467 15.088 1.00 91.75 103 TYR A C 1
ATOM 817 O O . TYR A 1 103 ? -0.696 -2.638 14.815 1.00 91.75 103 TYR A O 1
ATOM 825 N N . ALA A 1 104 ? -2.573 -3.287 15.885 1.00 93.25 104 ALA A N 1
ATOM 826 C CA . ALA A 1 104 ? -2.021 -4.449 16.567 1.00 93.25 104 ALA A CA 1
ATOM 827 C C . ALA A 1 104 ? -1.473 -5.493 15.588 1.00 93.25 104 ALA A C 1
ATOM 829 O O . ALA A 1 104 ? -0.309 -5.872 15.695 1.00 93.25 104 ALA A O 1
ATOM 830 N N . ILE A 1 105 ? -2.266 -5.909 14.595 1.00 93.06 105 ILE A N 1
ATOM 831 C CA . ILE A 1 105 ? -1.831 -6.873 13.575 1.00 93.06 105 ILE A CA 1
ATOM 832 C C . ILE A 1 105 ? -0.631 -6.326 12.795 1.00 93.06 105 ILE A C 1
ATOM 834 O O . ILE A 1 105 ? 0.349 -7.041 12.608 1.00 93.06 105 ILE A O 1
ATOM 838 N N . GLY A 1 106 ? -0.655 -5.049 12.401 1.00 90.69 106 GLY A N 1
ATOM 839 C CA . GLY A 1 106 ? 0.499 -4.415 11.763 1.00 90.69 106 GLY A CA 1
ATOM 840 C C . GLY A 1 106 ? 1.751 -4.445 12.647 1.00 90.69 106 GLY A C 1
ATOM 841 O O . GLY A 1 106 ? 2.838 -4.727 12.154 1.00 90.69 106 GLY A O 1
ATOM 842 N N . ALA A 1 107 ? 1.614 -4.200 13.952 1.00 90.25 107 ALA A N 1
ATOM 843 C CA . ALA A 1 107 ? 2.738 -4.229 14.887 1.00 90.25 107 ALA A CA 1
ATOM 844 C C . ALA A 1 107 ? 3.311 -5.645 15.075 1.00 90.25 107 ALA A C 1
ATOM 846 O O . ALA A 1 107 ? 4.528 -5.808 15.087 1.00 90.25 107 ALA A O 1
ATOM 847 N N . VAL A 1 108 ? 2.445 -6.659 15.172 1.00 90.62 108 VAL A N 1
ATOM 848 C CA . VAL A 1 108 ? 2.823 -8.079 15.301 1.00 90.62 108 VAL A CA 1
ATOM 849 C C . VAL A 1 108 ? 3.580 -8.570 14.071 1.00 90.62 108 VAL A C 1
ATOM 851 O O . VAL A 1 108 ? 4.573 -9.276 14.196 1.00 90.62 108 VAL A O 1
ATOM 854 N N . LEU A 1 109 ? 3.140 -8.150 12.885 1.00 87.56 109 LEU A N 1
ATOM 855 C CA . LEU A 1 109 ? 3.757 -8.502 11.606 1.00 87.56 109 LEU A CA 1
ATOM 856 C C . LEU A 1 109 ? 5.010 -7.670 11.280 1.00 87.56 109 LEU A C 1
ATOM 858 O O . LEU A 1 109 ? 5.543 -7.781 10.180 1.00 87.56 109 LEU A O 1
ATOM 862 N N . GLY A 1 110 ? 5.465 -6.802 12.192 1.00 84.31 110 GLY A N 1
ATOM 863 C CA . GLY A 1 110 ? 6.647 -5.964 11.975 1.00 84.31 110 GLY A CA 1
ATOM 864 C C . GLY A 1 110 ? 6.456 -4.870 10.920 1.00 84.31 110 GLY A C 1
ATOM 865 O O . GLY A 1 110 ? 7.434 -4.360 10.375 1.00 84.31 110 GLY A O 1
ATOM 866 N N . ALA A 1 111 ? 5.215 -4.477 10.619 1.00 84.56 111 ALA A N 1
ATOM 867 C CA . ALA A 1 111 ? 4.947 -3.470 9.605 1.00 84.56 111 ALA A CA 1
ATOM 868 C C . ALA A 1 111 ? 5.523 -2.095 10.004 1.00 84.56 111 ALA A C 1
ATOM 870 O O . ALA A 1 111 ? 5.333 -1.647 11.148 1.00 84.56 111 ALA A O 1
ATOM 871 N N . PRO A 1 112 ? 6.179 -1.369 9.077 1.00 79.81 112 PRO A N 1
ATOM 872 C CA . PRO A 1 112 ? 6.641 -0.006 9.326 1.00 79.81 112 PRO A CA 1
ATOM 873 C C . PRO A 1 112 ? 5.520 0.906 9.843 1.00 79.81 112 PRO A C 1
ATOM 875 O O . PRO A 1 112 ? 4.354 0.729 9.492 1.00 79.81 112 PRO A O 1
ATOM 878 N N . GLU A 1 113 ? 5.864 1.901 10.661 1.00 75.75 113 GLU A N 1
ATOM 879 C CA . GLU A 1 113 ? 4.884 2.775 11.330 1.00 75.75 113 GLU A CA 1
ATOM 880 C C . GLU A 1 113 ? 3.932 3.475 10.346 1.00 75.75 113 GLU A C 1
ATOM 882 O O . GLU A 1 113 ? 2.732 3.516 10.593 1.00 75.75 113 GLU A O 1
ATOM 887 N N . LYS A 1 114 ? 4.423 3.863 9.161 1.00 76.00 114 LYS A N 1
ATOM 888 C CA . LYS A 1 114 ? 3.610 4.427 8.064 1.00 76.00 114 LYS A CA 1
ATOM 889 C C . LYS A 1 114 ? 2.423 3.551 7.632 1.00 76.00 114 LYS A C 1
ATOM 891 O O . LYS A 1 114 ? 1.429 4.057 7.120 1.00 76.00 114 LYS A O 1
ATOM 896 N N . PHE A 1 115 ? 2.512 2.229 7.804 1.00 70.19 115 PHE A N 1
ATOM 897 C CA . PHE A 1 115 ? 1.421 1.293 7.493 1.00 70.19 115 PHE A CA 1
ATOM 898 C C . PHE A 1 115 ? 0.413 1.155 8.639 1.00 70.19 115 PHE A C 1
ATOM 900 O O . PHE A 1 115 ? -0.639 0.548 8.469 1.00 70.19 115 PHE A O 1
ATOM 907 N N . ARG A 1 116 ? 0.726 1.737 9.797 1.00 73.31 116 ARG A N 1
ATOM 908 C CA . ARG A 1 116 ? -0.107 1.783 11.000 1.00 73.31 116 ARG A CA 1
ATOM 909 C C . ARG A 1 116 ? -0.741 3.164 11.219 1.00 73.31 116 ARG A C 1
ATOM 911 O O . ARG A 1 116 ? -1.377 3.387 12.246 1.00 73.31 116 ARG A O 1
ATOM 918 N N . GLU A 1 117 ? -0.588 4.078 10.260 1.00 76.50 117 GLU A N 1
ATOM 919 C CA . GLU A 1 117 ? -1.180 5.415 10.291 1.00 76.50 117 GLU A CA 1
ATOM 920 C C . GLU A 1 117 ? -2.616 5.427 9.757 1.00 76.50 117 GLU A C 1
ATOM 922 O O . GLU A 1 117 ? -2.943 4.824 8.728 1.00 76.50 117 GLU A O 1
ATOM 927 N N . PHE A 1 118 ? -3.469 6.196 10.432 1.00 81.81 118 PHE A N 1
ATOM 928 C CA . PHE A 1 118 ? -4.846 6.442 10.028 1.00 81.81 118 PHE A CA 1
ATOM 929 C C . PHE A 1 118 ? -5.086 7.954 9.936 1.00 81.81 118 PHE A C 1
ATOM 931 O O . PHE A 1 118 ? -4.704 8.686 10.848 1.00 81.81 118 PHE A O 1
ATOM 938 N N . PRO A 1 119 ? -5.792 8.458 8.908 1.00 78.88 119 PRO A N 1
ATOM 939 C CA . PRO A 1 119 ? -5.998 9.902 8.753 1.00 78.88 119 PRO A CA 1
ATOM 940 C C . PRO A 1 119 ? -6.688 10.591 9.947 1.00 78.88 119 PRO A C 1
ATOM 942 O O . PRO A 1 119 ? -6.392 11.741 10.262 1.00 78.88 119 PRO A O 1
ATOM 945 N N . ALA A 1 120 ? -7.617 9.898 10.614 1.00 83.56 120 ALA A N 1
ATOM 946 C CA . ALA A 1 120 ? -8.430 10.448 11.706 1.00 83.56 120 ALA A CA 1
ATOM 947 C C . ALA A 1 120 ? -8.074 9.895 13.101 1.00 83.56 120 ALA A C 1
ATOM 949 O O . ALA A 1 120 ? -8.680 10.307 14.093 1.00 83.56 120 ALA A O 1
ATOM 950 N N . LEU A 1 121 ? -7.115 8.967 13.188 1.00 87.88 121 LEU A N 1
ATOM 951 C CA . LEU A 1 121 ? -6.707 8.320 14.437 1.00 87.88 121 LEU A CA 1
ATOM 952 C C . LEU A 1 121 ? -5.185 8.346 14.545 1.00 87.88 121 LEU A C 1
ATOM 954 O O . LEU A 1 121 ? -4.488 7.847 13.666 1.00 87.88 121 LEU A O 1
ATOM 958 N N . ARG A 1 122 ? -4.668 8.879 15.649 1.00 89.50 122 ARG A N 1
ATOM 959 C CA . ARG A 1 122 ? -3.278 8.653 16.046 1.00 89.50 122 ARG A CA 1
ATOM 960 C C . ARG A 1 122 ? -3.251 7.569 17.101 1.00 89.50 122 ARG A C 1
ATOM 962 O O . ARG A 1 122 ? -4.004 7.637 18.068 1.00 89.50 122 ARG A O 1
ATOM 969 N N . MET A 1 123 ? -2.382 6.590 16.909 1.00 91.56 123 MET A N 1
ATOM 970 C CA . MET A 1 123 ? -2.196 5.489 17.841 1.00 91.56 123 MET A CA 1
ATOM 971 C C . MET A 1 123 ? -0.738 5.429 18.250 1.00 91.56 123 MET A C 1
ATOM 973 O O . MET A 1 123 ? 0.147 5.497 17.399 1.00 91.56 123 MET A O 1
ATOM 977 N N . ARG A 1 124 ? -0.495 5.302 19.551 1.00 90.19 124 ARG A N 1
ATOM 978 C CA . ARG A 1 124 ? 0.845 5.150 20.108 1.00 90.19 124 ARG A CA 1
ATOM 979 C C . ARG A 1 124 ? 0.864 3.942 21.023 1.00 90.19 124 ARG A C 1
ATOM 981 O O . ARG A 1 124 ? 0.117 3.891 21.995 1.00 90.19 124 ARG A O 1
ATOM 988 N N . ALA A 1 125 ? 1.734 2.986 20.725 1.00 90.81 125 ALA A N 1
ATOM 989 C CA . ALA A 1 125 ? 2.018 1.900 21.644 1.00 90.81 125 ALA A CA 1
ATOM 990 C C . ALA A 1 125 ? 2.759 2.440 22.874 1.00 90.81 125 ALA A C 1
ATOM 992 O O . ALA A 1 125 ? 3.825 3.045 22.747 1.00 90.81 125 ALA A O 1
ATOM 993 N N . GLU A 1 126 ? 2.198 2.212 24.056 1.00 92.75 126 GLU A N 1
ATOM 994 C CA . GLU A 1 126 ? 2.879 2.455 25.331 1.00 92.75 126 GLU A CA 1
ATOM 995 C C . GLU A 1 126 ? 3.758 1.264 25.708 1.00 92.75 126 GLU A C 1
ATOM 997 O O . GLU A 1 126 ? 4.861 1.422 26.227 1.00 92.75 126 GLU A O 1
ATOM 1002 N N . SER A 1 127 ? 3.279 0.054 25.416 1.00 92.50 127 SER A N 1
ATOM 1003 C CA . SER A 1 127 ? 3.997 -1.188 25.672 1.00 92.50 127 SER A CA 1
ATOM 1004 C C . SER A 1 127 ? 3.611 -2.225 24.629 1.00 92.50 127 SER A C 1
ATOM 1006 O O . SER A 1 127 ? 2.430 -2.386 24.334 1.00 92.50 127 SER A O 1
ATOM 1008 N N . ILE A 1 128 ? 4.597 -2.936 24.086 1.00 94.06 128 ILE A N 1
ATOM 1009 C CA . ILE A 1 128 ? 4.395 -4.153 23.295 1.00 94.06 128 ILE A CA 1
ATOM 1010 C C . ILE A 1 128 ? 5.359 -5.195 23.846 1.00 94.06 128 ILE A C 1
ATOM 1012 O O . ILE A 1 128 ? 6.559 -4.941 23.949 1.00 94.06 128 ILE A O 1
ATOM 1016 N N . LYS A 1 129 ? 4.830 -6.357 24.218 1.00 93.94 129 LYS A N 1
ATOM 1017 C CA . LYS A 1 129 ? 5.597 -7.491 24.728 1.00 93.94 129 LYS A CA 1
ATOM 1018 C C . LYS A 1 129 ? 5.252 -8.721 23.912 1.00 93.94 129 LYS A C 1
ATOM 1020 O O . LYS A 1 129 ? 4.080 -9.052 23.757 1.00 93.94 129 LYS A O 1
ATOM 1025 N N . THR A 1 130 ? 6.277 -9.399 23.417 1.00 93.69 130 THR A N 1
ATOM 1026 C CA . THR A 1 130 ? 6.130 -10.626 22.635 1.00 93.69 130 THR A CA 1
ATOM 1027 C C . THR A 1 130 ? 6.714 -11.791 23.416 1.00 93.69 130 THR A C 1
ATOM 1029 O O . THR A 1 130 ? 7.853 -11.733 23.875 1.00 93.69 130 THR A O 1
ATOM 1032 N N . TYR A 1 131 ? 5.920 -12.844 23.552 1.00 91.06 131 TYR A N 1
ATOM 1033 C CA . TYR A 1 131 ? 6.233 -14.055 24.287 1.00 91.06 131 TYR A CA 1
ATOM 1034 C C . TYR A 1 131 ? 6.302 -15.236 23.304 1.00 91.06 131 TYR A C 1
ATOM 1036 O O . TYR A 1 131 ? 5.286 -15.576 22.687 1.00 91.06 131 TYR A O 1
ATOM 1044 N N . PRO A 1 132 ? 7.476 -15.864 23.118 1.00 88.38 132 PRO A N 1
ATOM 1045 C CA . PRO A 1 132 ? 7.599 -17.058 22.284 1.00 88.38 132 PRO A CA 1
ATOM 1046 C C . PRO A 1 132 ? 6.731 -18.191 22.841 1.00 88.38 132 PRO A C 1
ATOM 1048 O O . PRO A 1 132 ? 6.781 -18.454 24.038 1.00 88.38 132 PRO A O 1
ATOM 1051 N N . THR A 1 133 ? 5.939 -18.844 21.990 1.00 84.81 133 THR A N 1
ATOM 1052 C CA . THR A 1 133 ? 5.069 -19.974 22.361 1.00 84.81 133 THR A CA 1
ATOM 1053 C C . THR A 1 133 ? 5.200 -21.067 21.295 1.00 84.81 133 THR A C 1
ATOM 1055 O O . THR A 1 133 ? 4.520 -21.048 20.264 1.00 84.81 133 THR A O 1
ATOM 1058 N N . GLY A 1 134 ? 6.132 -22.004 21.495 1.00 80.44 134 GLY A N 1
ATOM 1059 C CA . GLY A 1 134 ? 6.502 -23.000 20.480 1.00 80.44 134 GLY A CA 1
ATOM 1060 C C . GLY A 1 134 ? 7.032 -22.349 19.193 1.00 80.44 134 GLY A C 1
ATOM 1061 O O . GLY A 1 134 ? 7.940 -21.526 19.249 1.00 80.44 134 GLY A O 1
ATOM 1062 N N . ASN A 1 135 ? 6.432 -22.684 18.044 1.00 82.06 135 ASN A N 1
ATOM 1063 C CA . ASN A 1 135 ? 6.746 -22.078 16.736 1.00 82.06 135 ASN A CA 1
ATOM 1064 C C . ASN A 1 135 ? 5.936 -20.798 16.442 1.00 82.06 135 ASN A C 1
ATOM 1066 O O . ASN A 1 135 ? 5.937 -20.312 15.314 1.00 82.06 135 ASN A O 1
ATOM 1070 N N . THR A 1 136 ? 5.211 -20.279 17.432 1.00 89.19 136 THR A N 1
ATOM 1071 C CA . THR A 1 136 ? 4.361 -19.087 17.314 1.00 89.19 136 THR A CA 1
ATOM 1072 C C . THR A 1 136 ? 4.786 -18.028 18.323 1.00 89.19 136 THR A C 1
ATOM 1074 O O . THR A 1 136 ? 5.641 -18.264 19.184 1.00 89.19 136 THR A O 1
ATOM 1077 N N . SER A 1 137 ? 4.179 -16.851 18.246 1.00 90.31 137 SER A N 1
ATOM 1078 C CA . SER A 1 137 ? 4.389 -15.783 19.216 1.00 90.31 137 SER A CA 1
ATOM 1079 C C . SER A 1 137 ? 3.056 -15.231 19.711 1.00 90.31 137 SER A C 1
ATOM 1081 O O . SER A 1 137 ? 2.147 -14.973 18.923 1.00 90.31 137 SER A O 1
ATOM 1083 N N . LEU A 1 138 ? 2.948 -15.059 21.030 1.00 93.69 138 LEU A N 1
ATOM 1084 C CA . LEU A 1 138 ? 1.867 -14.327 21.678 1.00 93.69 138 LEU A CA 1
ATOM 1085 C C . LEU A 1 138 ? 2.357 -12.906 21.949 1.00 93.69 138 LEU A C 1
ATOM 1087 O O . LEU A 1 138 ? 3.272 -12.698 22.743 1.00 93.69 138 LEU A O 1
ATOM 1091 N N . THR A 1 139 ? 1.746 -11.918 21.315 1.00 95.56 139 THR A N 1
ATOM 1092 C CA . THR A 1 139 ? 2.060 -10.506 21.516 1.00 95.56 139 THR A CA 1
ATOM 1093 C C . THR A 1 139 ? 0.935 -9.831 22.275 1.00 95.56 139 THR A C 1
ATOM 1095 O O . THR A 1 139 ? -0.219 -9.877 21.860 1.00 95.56 139 THR A O 1
ATOM 1098 N N . LEU A 1 140 ? 1.282 -9.154 23.362 1.00 96.81 140 LEU A N 1
ATOM 1099 C CA . LEU A 1 140 ? 0.394 -8.262 24.089 1.00 96.81 140 LEU A CA 1
ATOM 1100 C C . LEU A 1 140 ? 0.833 -6.821 23.883 1.00 96.81 140 LEU A C 1
ATOM 1102 O O . LEU A 1 140 ? 2.030 -6.529 23.882 1.00 96.81 140 LEU A O 1
ATOM 1106 N N . GLY A 1 141 ? -0.122 -5.904 23.779 1.00 95.75 141 GLY A N 1
ATOM 1107 C CA . GLY A 1 141 ? 0.200 -4.487 23.735 1.00 95.75 141 GLY A CA 1
ATOM 1108 C C . GLY A 1 141 ? -0.837 -3.598 24.392 1.00 95.75 141 GLY A C 1
ATOM 1109 O O . GLY A 1 141 ? -2.025 -3.910 24.408 1.00 95.75 141 GLY A O 1
ATOM 1110 N N . LYS A 1 142 ? -0.355 -2.470 24.912 1.00 95.88 142 LYS A N 1
ATOM 1111 C CA . LYS A 1 142 ? -1.141 -1.342 25.409 1.00 95.88 142 LYS A CA 1
ATOM 1112 C C . LYS A 1 142 ? -0.958 -0.181 24.441 1.00 95.88 142 LYS A C 1
ATOM 1114 O O . LYS A 1 142 ? 0.175 0.202 24.135 1.00 95.88 142 LYS A O 1
ATOM 1119 N N . VAL A 1 143 ? -2.063 0.345 23.929 1.00 94.69 143 VAL A N 1
ATOM 1120 C CA . VAL A 1 143 ? -2.086 1.405 22.923 1.00 94.69 143 VAL A CA 1
ATOM 1121 C C . VAL A 1 143 ? -2.971 2.548 23.390 1.00 94.69 143 VAL A C 1
ATOM 1123 O O . VAL A 1 143 ? -4.113 2.341 23.793 1.00 94.69 143 VAL A O 1
ATOM 1126 N N . GLN A 1 144 ? -2.445 3.762 23.290 1.00 93.88 144 GLN A N 1
ATOM 1127 C CA . GLN A 1 144 ? -3.221 4.980 23.441 1.00 93.88 144 GLN A CA 1
ATOM 1128 C C . GLN A 1 144 ? -3.751 5.403 22.077 1.00 93.88 144 GLN A C 1
ATOM 1130 O O . GLN A 1 144 ? -2.992 5.496 21.104 1.00 93.88 144 GLN A O 1
ATOM 1135 N N . VAL A 1 145 ? -5.045 5.697 22.010 1.00 92.75 145 VAL A N 1
ATOM 1136 C CA . VAL A 1 145 ? -5.710 6.159 20.796 1.00 92.75 145 VAL A CA 1
ATOM 1137 C C . VAL A 1 145 ? -6.206 7.585 20.980 1.00 92.75 145 VAL A C 1
ATOM 1139 O O . VAL A 1 145 ? -6.881 7.906 21.952 1.00 92.75 145 VAL A O 1
ATOM 1142 N N . LEU A 1 146 ? -5.894 8.440 20.008 1.00 91.56 146 LEU A N 1
ATOM 1143 C CA . LEU A 1 146 ? -6.360 9.817 19.913 1.00 91.56 146 LEU A CA 1
ATOM 1144 C C . LEU A 1 146 ? -7.144 10.007 18.612 1.00 91.56 146 LEU A C 1
ATOM 1146 O O . LEU A 1 146 ? -6.586 9.896 17.517 1.00 91.56 146 LEU A O 1
ATOM 1150 N N . GLN A 1 147 ? -8.419 10.375 18.720 1.00 89.88 147 GLN A N 1
ATOM 1151 C CA . GLN A 1 147 ? -9.185 10.895 17.590 1.00 89.88 147 GLN A CA 1
ATOM 1152 C C . GLN A 1 147 ? -8.773 12.340 17.314 1.00 89.88 147 GLN A C 1
ATOM 1154 O O . GLN A 1 147 ? -9.016 13.238 18.116 1.00 89.88 147 GLN A O 1
ATOM 1159 N N . THR A 1 148 ? -8.176 12.594 16.152 1.00 90.50 148 THR A N 1
ATOM 1160 C CA . THR A 1 148 ? -7.602 13.915 15.842 1.00 90.50 148 THR A CA 1
ATOM 1161 C C . THR A 1 148 ? -8.652 14.997 15.604 1.00 90.50 148 THR A C 1
ATOM 1163 O O . THR A 1 148 ? -8.354 16.176 15.761 1.00 90.50 148 THR A O 1
ATOM 1166 N N . ARG A 1 149 ? -9.874 14.606 15.222 1.00 90.12 149 ARG A N 1
ATOM 1167 C CA . ARG A 1 149 ? -10.985 15.525 14.931 1.00 90.12 149 ARG A CA 1
ATOM 1168 C C . ARG A 1 149 ? -11.788 15.922 16.168 1.00 90.12 149 ARG A C 1
ATOM 1170 O O . ARG A 1 149 ? -12.209 17.065 16.268 1.00 90.12 149 ARG A O 1
ATOM 1177 N N . THR A 1 150 ? -11.988 14.989 17.094 1.00 89.69 150 THR A N 1
ATOM 1178 C CA . THR A 1 150 ? -12.833 15.166 18.290 1.00 89.69 150 THR A CA 1
ATOM 1179 C C . THR A 1 150 ? -12.015 15.332 19.571 1.00 89.69 150 THR A C 1
ATOM 1181 O O . THR A 1 150 ? -12.585 15.515 20.642 1.00 89.69 150 THR A O 1
ATOM 1184 N N . SER A 1 151 ? -10.685 15.222 19.485 1.00 89.06 151 SER A N 1
ATOM 1185 C CA . SER A 1 151 ? -9.754 15.181 20.623 1.00 89.06 151 SER A CA 1
ATOM 1186 C C . SER A 1 151 ? -10.056 14.093 21.661 1.00 89.06 151 SER A C 1
ATOM 1188 O O . SER A 1 151 ? -9.507 14.129 22.760 1.00 89.06 151 SER A O 1
ATOM 1190 N N . GLU A 1 152 ? -10.901 13.113 21.323 1.00 88.44 152 GLU A N 1
ATOM 1191 C CA . GLU A 1 152 ? -11.209 11.988 22.201 1.00 88.44 152 GLU A CA 1
ATOM 1192 C C . GLU A 1 152 ? -9.968 11.114 22.377 1.00 88.44 152 GLU A C 1
ATOM 1194 O O . GLU A 1 152 ? -9.307 10.753 21.396 1.00 88.44 152 GLU A O 1
ATOM 1199 N N . LYS A 1 153 ? -9.680 10.760 23.629 1.00 90.19 153 LYS A N 1
ATOM 1200 C CA . LYS A 1 153 ? -8.607 9.843 23.995 1.00 90.19 153 LYS A CA 1
ATOM 1201 C C . LYS A 1 153 ? -9.182 8.641 24.716 1.00 90.19 153 LYS A C 1
ATOM 1203 O O . LYS A 1 153 ? -10.026 8.802 25.591 1.00 90.19 153 LYS A O 1
ATOM 1208 N N . TYR A 1 154 ? -8.697 7.464 24.364 1.00 90.12 154 TYR A N 1
ATOM 1209 C CA . TYR A 1 154 ? -8.976 6.238 25.094 1.00 90.12 154 TYR A CA 1
ATOM 1210 C C . TYR A 1 154 ? -7.791 5.292 24.960 1.00 90.12 154 TYR A C 1
ATOM 1212 O O . TYR A 1 154 ? -7.085 5.297 23.948 1.00 90.12 154 TYR A O 1
ATOM 1220 N N . ASP A 1 155 ? -7.602 4.466 25.978 1.00 94.12 155 ASP A N 1
ATOM 1221 C CA . ASP A 1 155 ? -6.571 3.443 25.984 1.00 94.12 155 ASP A CA 1
ATOM 1222 C C . ASP A 1 155 ? -7.210 2.081 25.704 1.00 94.12 155 ASP A C 1
ATOM 1224 O O . ASP A 1 155 ? -8.332 1.779 26.126 1.00 94.12 155 ASP A O 1
ATOM 1228 N N . ALA A 1 156 ? -6.497 1.243 24.964 1.00 95.38 156 ALA A N 1
ATOM 1229 C CA . ALA A 1 156 ? -6.906 -0.115 24.654 1.00 95.38 156 ALA A CA 1
ATOM 1230 C C . ALA A 1 156 ? -5.741 -1.074 24.879 1.00 95.38 156 ALA A C 1
ATOM 1232 O O . ALA A 1 156 ? -4.571 -0.721 24.723 1.00 95.38 156 ALA A O 1
ATOM 1233 N N . ILE A 1 157 ? -6.074 -2.313 25.214 1.00 96.44 157 ILE A N 1
ATOM 1234 C CA . ILE A 1 157 ? -5.124 -3.417 25.226 1.00 96.44 157 ILE A CA 1
ATOM 1235 C C . ILE A 1 157 ? -5.519 -4.436 24.170 1.00 96.44 157 ILE A C 1
ATOM 1237 O O . ILE A 1 157 ? -6.701 -4.692 23.932 1.00 96.44 157 ILE A O 1
ATOM 1241 N N . PHE A 1 158 ? -4.519 -5.036 23.543 1.00 96.50 158 PHE A N 1
ATOM 1242 C CA . PHE A 1 158 ? -4.705 -6.107 22.580 1.00 96.50 158 PHE A CA 1
ATOM 1243 C C . PHE A 1 158 ? -3.838 -7.305 22.937 1.00 96.50 158 PHE A C 1
ATOM 1245 O O . PHE A 1 158 ? -2.778 -7.172 23.553 1.00 96.50 158 PHE A O 1
ATOM 1252 N N . GLY A 1 159 ? -4.292 -8.472 22.502 1.00 96.38 159 GLY A N 1
ATOM 1253 C CA . GLY A 1 159 ? -3.483 -9.670 22.442 1.00 96.38 159 GLY A CA 1
ATOM 1254 C C . GLY A 1 159 ? -3.634 -10.323 21.078 1.00 96.38 159 GLY A C 1
ATOM 1255 O O . GLY A 1 159 ? -4.726 -10.365 20.508 1.00 96.38 159 GLY A O 1
ATOM 1256 N N . ALA A 1 160 ? -2.521 -10.788 20.532 1.00 95.88 160 ALA A N 1
ATOM 1257 C CA . ALA A 1 160 ? -2.462 -11.344 19.198 1.00 95.88 160 ALA A CA 1
ATOM 1258 C C . ALA A 1 160 ? -1.527 -12.547 19.139 1.00 95.88 160 ALA A C 1
ATOM 1260 O O . ALA A 1 160 ? -0.514 -12.584 19.833 1.00 95.88 160 ALA A O 1
ATOM 1261 N N . ILE A 1 161 ? -1.869 -13.516 18.296 1.00 94.50 161 ILE A N 1
ATOM 1262 C CA . ILE A 1 161 ? -1.048 -14.694 18.027 1.00 94.50 161 ILE A CA 1
ATOM 1263 C C . ILE A 1 161 ? -0.747 -14.729 16.536 1.00 94.50 161 ILE A C 1
ATOM 1265 O O . ILE A 1 161 ? -1.668 -14.666 15.716 1.00 94.50 161 ILE A O 1
ATOM 1269 N N . HIS A 1 162 ? 0.536 -14.830 16.191 1.00 92.00 162 HIS A N 1
ATOM 1270 C CA . HIS A 1 162 ? 0.985 -15.069 14.821 1.00 92.00 162 HIS A CA 1
ATOM 1271 C C . HIS A 1 162 ? 1.361 -16.540 14.662 1.00 92.00 162 HIS A C 1
ATOM 1273 O O . HIS A 1 162 ? 2.334 -17.007 15.254 1.00 92.00 162 HIS A O 1
ATOM 1279 N N . PHE A 1 163 ? 0.578 -17.267 13.862 1.00 88.81 163 PHE A N 1
ATOM 1280 C CA . PHE A 1 163 ? 0.795 -18.691 13.583 1.00 88.81 163 PHE A CA 1
ATOM 1281 C C . PHE A 1 163 ? 1.798 -18.928 12.440 1.00 88.81 163 PHE A C 1
ATOM 1283 O O . PHE A 1 163 ? 2.153 -20.069 12.151 1.00 88.81 163 PHE A O 1
ATOM 1290 N N . GLY A 1 164 ? 2.271 -17.852 11.803 1.00 83.25 164 GLY A N 1
ATOM 1291 C CA . GLY A 1 164 ? 3.149 -17.880 10.638 1.00 83.25 164 GLY A CA 1
ATOM 1292 C C . GLY A 1 164 ? 2.420 -17.520 9.341 1.00 83.25 164 GLY A C 1
ATOM 1293 O O . GLY A 1 164 ? 1.199 -17.627 9.214 1.00 83.25 164 GLY A O 1
ATOM 1294 N N . GLY A 1 165 ? 3.181 -17.049 8.349 1.00 82.38 165 GLY A N 1
ATOM 1295 C CA . GLY A 1 165 ? 2.622 -16.582 7.080 1.00 82.38 165 GLY A CA 1
ATOM 1296 C C . GLY A 1 165 ? 1.586 -15.469 7.280 1.00 82.38 16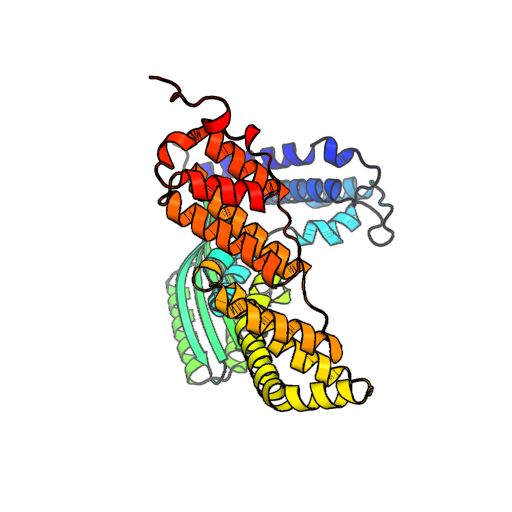5 GLY A C 1
ATOM 1297 O O . GLY A 1 165 ? 1.861 -14.478 7.956 1.00 82.38 165 GLY A O 1
ATOM 1298 N N . LEU A 1 166 ? 0.398 -15.648 6.695 1.00 84.31 166 LEU A N 1
ATOM 1299 C CA . LEU A 1 166 ? -0.722 -14.697 6.761 1.00 84.31 166 LEU A CA 1
ATOM 1300 C C . LEU A 1 166 ? -1.703 -14.979 7.915 1.00 84.31 166 LEU A C 1
ATOM 1302 O O . LEU A 1 166 ? -2.715 -14.282 8.028 1.00 84.31 166 LEU A O 1
ATOM 1306 N N . ASP A 1 167 ? -1.447 -16.004 8.733 1.00 90.00 167 ASP A N 1
ATOM 1307 C CA . ASP A 1 167 ? -2.374 -16.427 9.780 1.00 90.00 167 ASP A CA 1
ATOM 1308 C C . ASP A 1 167 ? -2.088 -15.707 11.100 1.00 90.00 167 ASP A C 1
ATOM 1310 O O . ASP A 1 167 ? -1.096 -15.950 11.793 1.00 90.00 167 ASP A O 1
ATOM 1314 N N . VAL A 1 168 ? -2.976 -14.771 11.421 1.00 92.50 168 VAL A N 1
ATOM 1315 C CA . VAL A 1 168 ? -2.913 -13.944 12.619 1.00 92.50 168 VAL A CA 1
ATOM 1316 C C . VAL A 1 168 ? -4.300 -13.822 13.222 1.00 92.50 168 VAL A C 1
ATOM 1318 O O . VAL A 1 168 ? -5.290 -13.568 12.528 1.00 92.50 168 VAL A O 1
ATOM 1321 N N . VAL A 1 169 ? -4.350 -13.967 14.538 1.00 95.06 169 VAL A N 1
ATOM 1322 C CA . VAL A 1 169 ? -5.537 -13.728 15.350 1.00 95.06 169 VAL A CA 1
ATOM 1323 C C . VAL A 1 169 ? -5.238 -12.575 16.288 1.00 95.06 169 VAL A C 1
ATOM 1325 O O . VAL A 1 169 ? -4.221 -12.592 16.970 1.00 95.06 169 VAL A O 1
ATOM 1328 N N . CYS A 1 170 ? -6.128 -11.592 16.345 1.00 96.31 170 CYS A N 1
ATOM 1329 C CA . CYS A 1 170 ? -6.038 -10.460 17.252 1.00 96.31 170 CYS A CA 1
ATOM 1330 C C . CYS A 1 170 ? -7.374 -10.251 17.962 1.00 96.31 170 CYS A C 1
ATOM 1332 O O . CYS A 1 170 ? -8.433 -10.236 17.334 1.00 96.31 170 CYS A O 1
ATOM 1334 N N . LEU A 1 171 ? -7.312 -10.039 19.271 1.00 96.25 171 LEU A N 1
ATOM 1335 C CA . LEU A 1 171 ? -8.433 -9.599 20.089 1.00 96.25 171 LEU A CA 1
ATOM 1336 C C . LEU A 1 171 ? -8.023 -8.345 20.860 1.00 96.25 171 LEU A C 1
ATOM 1338 O O . LEU A 1 171 ? -6.844 -8.127 21.140 1.00 96.25 171 LEU A O 1
ATOM 1342 N N . GLN A 1 172 ? -8.995 -7.497 21.179 1.00 95.12 172 GLN A N 1
ATOM 1343 C CA . GLN A 1 172 ? -8.746 -6.245 21.888 1.00 95.12 172 GLN A CA 1
ATOM 1344 C C . GLN A 1 172 ? -9.889 -5.921 22.840 1.00 95.12 172 GLN A C 1
ATOM 1346 O O . GLN A 1 172 ? -11.022 -6.356 22.630 1.00 95.12 172 GLN A O 1
ATOM 1351 N N . LYS A 1 173 ? -9.589 -5.136 23.872 1.00 94.31 173 LYS A N 1
ATOM 1352 C CA . LYS A 1 173 ? -10.585 -4.555 24.771 1.00 94.31 173 LYS A CA 1
ATOM 1353 C C . LYS A 1 173 ? -10.114 -3.195 25.296 1.00 94.31 173 LYS A C 1
ATOM 1355 O O . LYS A 1 173 ? -8.908 -2.934 25.286 1.00 94.31 173 LYS A O 1
ATOM 1360 N N . PRO A 1 174 ? -11.034 -2.340 25.774 1.00 93.25 174 PRO A N 1
ATOM 1361 C CA . PRO A 1 174 ? -10.662 -1.112 26.468 1.00 93.25 174 PRO A CA 1
ATOM 1362 C C . PRO A 1 174 ? -9.731 -1.400 27.650 1.00 93.25 174 PRO A C 1
ATOM 1364 O O . PRO A 1 174 ? -9.903 -2.396 28.356 1.00 93.25 174 PRO A O 1
ATOM 1367 N N . PHE A 1 175 ? -8.745 -0.532 27.856 1.00 93.31 175 PHE A N 1
ATOM 1368 C CA . PHE A 1 175 ? -7.920 -0.551 29.057 1.00 93.31 175 PHE A CA 1
ATOM 1369 C C . PHE A 1 175 ? -8.706 0.073 30.215 1.00 93.31 175 PHE A C 1
ATOM 1371 O O . PHE A 1 175 ? -9.326 1.121 30.044 1.00 93.31 175 PHE A O 1
ATOM 1378 N N . VAL A 1 176 ? -8.689 -0.583 31.376 1.00 90.94 176 VAL A N 1
ATOM 1379 C CA . VAL A 1 176 ? -9.410 -0.125 32.574 1.00 90.94 176 VAL A CA 1
ATOM 1380 C C . VAL A 1 176 ? -8.427 0.346 33.641 1.00 90.94 176 VAL A C 1
ATOM 1382 O O . VAL A 1 176 ? -8.509 1.482 34.094 1.00 90.94 176 VAL A O 1
ATOM 1385 N N . GLU A 1 177 ? -7.483 -0.515 34.025 1.00 93.38 177 GLU A N 1
ATOM 1386 C CA . GLU A 1 177 ? -6.556 -0.260 35.127 1.00 93.38 177 GLU A CA 1
ATOM 1387 C C . GLU A 1 177 ? -5.234 -1.025 34.970 1.00 93.38 177 GLU A C 1
ATOM 1389 O O . GLU A 1 177 ? -5.154 -2.050 34.285 1.00 93.38 177 GLU A O 1
ATOM 1394 N N . GLU A 1 178 ? -4.184 -0.524 35.625 1.00 93.06 178 GLU A N 1
ATOM 1395 C CA . GLU A 1 1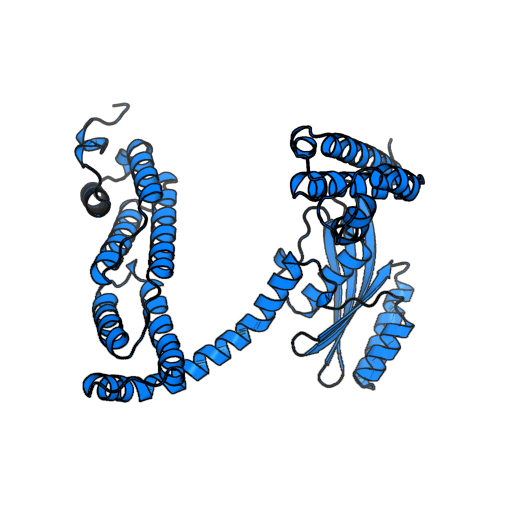78 ? -2.823 -1.057 35.491 1.00 93.06 178 GLU A CA 1
ATOM 1396 C C . GLU A 1 178 ? -2.663 -2.438 36.155 1.00 93.06 178 GLU A C 1
ATOM 1398 O O . GLU A 1 178 ? -1.997 -3.306 35.596 1.00 93.06 178 GLU A O 1
ATOM 1403 N N . SER A 1 179 ? -3.356 -2.700 37.270 1.00 92.94 179 SER A N 1
ATOM 1404 C CA . SER A 1 179 ? -3.406 -4.011 37.947 1.00 92.94 179 SER A CA 1
ATOM 1405 C C . SER A 1 179 ? -3.859 -5.134 37.013 1.00 92.94 179 SER A C 1
ATOM 1407 O O . SER A 1 179 ? -3.232 -6.192 36.954 1.00 92.94 179 SER A O 1
ATOM 1409 N N . GLN A 1 180 ? -4.912 -4.891 36.226 1.00 92.50 180 GLN A N 1
ATOM 1410 C CA . GLN A 1 180 ? -5.402 -5.848 35.235 1.00 92.50 180 GLN A CA 1
ATOM 1411 C C . GLN A 1 180 ? -4.356 -6.108 34.139 1.00 92.50 180 GLN A C 1
ATOM 1413 O O . GLN A 1 180 ? -4.197 -7.239 33.676 1.00 92.50 180 GLN A O 1
ATOM 1418 N N . TRP A 1 181 ? -3.639 -5.074 33.700 1.00 94.19 181 TRP A N 1
ATOM 1419 C CA . TRP A 1 181 ? -2.592 -5.212 32.688 1.00 94.19 181 TRP A CA 1
ATOM 1420 C C . TRP A 1 181 ? -1.383 -5.998 33.204 1.00 94.19 181 TRP A C 1
ATOM 1422 O O . TRP A 1 181 ? -0.838 -6.841 32.483 1.00 94.19 181 TRP A O 1
ATOM 1432 N N . GLU A 1 182 ? -0.976 -5.771 34.450 1.00 93.88 182 GLU A N 1
ATOM 1433 C CA . GLU A 1 182 ? 0.076 -6.548 35.107 1.00 93.88 182 GLU A CA 1
ATOM 1434 C C . GLU A 1 182 ? -0.318 -8.024 35.250 1.00 93.88 182 GLU A C 1
ATOM 1436 O O . GLU A 1 182 ? 0.475 -8.902 34.896 1.00 93.88 182 GLU A O 1
ATOM 1441 N N . GLU A 1 183 ? -1.558 -8.304 35.663 1.00 94.12 183 GLU A N 1
ATOM 1442 C CA . GLU A 1 183 ? -2.095 -9.665 35.769 1.00 94.12 183 GLU A CA 1
ATOM 1443 C C . GLU A 1 183 ? -2.085 -10.389 34.411 1.00 94.12 183 GLU A C 1
ATOM 1445 O O . GLU A 1 183 ? -1.581 -11.511 34.303 1.00 94.12 183 GLU A O 1
ATOM 1450 N N . ILE A 1 184 ? -2.577 -9.733 33.351 1.00 94.25 184 ILE A N 1
ATOM 1451 C CA . ILE A 1 184 ? -2.598 -10.292 31.990 1.00 94.25 184 ILE A CA 1
ATOM 1452 C C . ILE A 1 184 ? -1.175 -10.611 31.514 1.00 94.25 184 ILE A C 1
ATOM 1454 O O . ILE A 1 184 ? -0.941 -11.683 30.956 1.00 94.25 184 ILE A O 1
ATOM 1458 N N . ASN A 1 185 ? -0.206 -9.724 31.757 1.00 94.06 185 ASN A N 1
ATOM 1459 C CA . ASN A 1 185 ? 1.191 -9.967 31.385 1.00 94.06 185 ASN A CA 1
ATOM 1460 C C . ASN A 1 185 ? 1.823 -11.124 32.166 1.00 94.06 185 ASN A C 1
ATOM 1462 O O . ASN A 1 185 ? 2.598 -11.898 31.597 1.00 94.06 185 ASN A O 1
ATOM 1466 N N . ALA A 1 186 ? 1.524 -11.238 33.462 1.00 93.06 186 ALA A N 1
ATOM 1467 C CA . ALA A 1 186 ? 2.014 -12.334 34.288 1.00 93.06 186 ALA A CA 1
ATOM 1468 C C . ALA A 1 186 ? 1.456 -13.680 33.799 1.00 93.06 186 ALA A C 1
ATOM 1470 O O . ALA A 1 186 ? 2.221 -14.626 33.609 1.00 93.06 186 ALA A O 1
ATOM 1471 N N . GLN A 1 187 ? 0.153 -13.747 33.512 1.00 93.00 187 GLN A N 1
ATOM 1472 C CA . GLN A 1 187 ? -0.499 -14.950 32.985 1.00 93.00 187 GLN A CA 1
ATOM 1473 C C . GLN A 1 187 ? 0.006 -15.320 31.587 1.00 93.00 187 GLN A C 1
ATOM 1475 O O . GLN A 1 187 ? 0.321 -16.485 31.348 1.00 93.00 187 GLN A O 1
ATOM 1480 N N . ALA A 1 188 ? 0.170 -14.344 30.689 1.00 92.31 188 ALA A N 1
ATOM 1481 C CA . ALA A 1 188 ? 0.704 -14.583 29.347 1.00 92.31 188 ALA A CA 1
ATOM 1482 C C . ALA A 1 188 ? 2.095 -15.218 29.380 1.00 92.31 188 ALA A C 1
ATOM 1484 O O . ALA A 1 188 ? 2.367 -16.141 28.618 1.00 92.31 188 ALA A O 1
ATOM 1485 N N . LYS A 1 189 ? 2.955 -14.776 30.307 1.00 91.19 189 LYS A N 1
ATOM 1486 C CA . LYS A 1 189 ? 4.289 -15.356 30.501 1.00 91.19 189 LYS A CA 1
ATOM 1487 C C . LYS A 1 189 ? 4.229 -16.819 30.956 1.00 91.19 189 LYS A C 1
ATOM 1489 O O . LYS A 1 189 ? 5.059 -17.623 30.542 1.00 91.19 189 LYS A O 1
ATOM 1494 N N . VAL A 1 190 ? 3.274 -17.170 31.817 1.00 90.94 190 VAL A N 1
ATOM 1495 C CA . VAL A 1 190 ? 3.082 -18.558 32.272 1.00 90.94 190 VAL A CA 1
ATOM 1496 C C . VAL A 1 190 ? 2.607 -19.434 31.112 1.00 90.94 190 VAL A C 1
ATOM 1498 O O . VAL A 1 190 ? 3.191 -20.488 30.862 1.00 90.94 190 VAL A O 1
ATOM 1501 N N . VAL A 1 191 ? 1.606 -18.963 30.364 1.00 90.38 191 VAL A N 1
ATOM 1502 C CA . VAL A 1 191 ? 1.045 -19.681 29.210 1.00 90.38 191 VAL A CA 1
ATOM 1503 C C . VAL A 1 191 ? 2.081 -19.849 28.097 1.00 90.38 191 VAL A C 1
ATOM 1505 O O . VAL A 1 191 ? 2.150 -20.914 27.495 1.00 90.38 191 VAL A O 1
ATOM 1508 N N . SER A 1 192 ? 2.943 -18.857 27.863 1.00 86.44 192 SER A N 1
ATOM 1509 C CA . SER A 1 192 ? 3.957 -18.936 26.808 1.00 86.44 192 SER A CA 1
ATOM 1510 C C . SER A 1 192 ? 5.073 -19.944 27.096 1.00 86.44 192 SER A C 1
ATOM 1512 O O . SER A 1 192 ? 5.582 -20.579 26.179 1.00 86.44 192 SER A O 1
ATOM 1514 N N . VAL A 1 193 ? 5.486 -20.085 28.364 1.00 82.69 193 VAL A N 1
ATOM 1515 C CA . VAL A 1 193 ? 6.599 -20.975 28.751 1.00 82.69 193 VAL A CA 1
ATOM 1516 C C . VAL A 1 193 ? 6.159 -22.440 28.823 1.00 82.69 193 VAL A C 1
ATOM 1518 O O . VAL A 1 193 ? 6.955 -23.323 28.516 1.00 82.69 193 VAL A O 1
ATOM 1521 N N . GLY A 1 194 ? 4.917 -22.704 29.239 1.00 72.19 194 GLY A N 1
ATOM 1522 C CA . GLY A 1 194 ? 4.414 -24.063 29.474 1.00 72.19 194 GLY A CA 1
ATOM 1523 C C . GLY A 1 194 ? 3.369 -24.571 28.478 1.00 72.19 194 GLY A C 1
ATOM 1524 O O . GLY A 1 194 ? 2.997 -25.739 28.566 1.00 72.19 194 GLY A O 1
ATOM 1525 N N . GLY A 1 195 ? 2.868 -23.722 27.578 1.00 76.56 195 GLY A N 1
ATOM 1526 C CA . GLY A 1 195 ? 1.714 -24.014 26.727 1.00 76.56 195 GLY A CA 1
ATOM 1527 C C . GLY A 1 195 ? 2.028 -24.130 25.235 1.00 76.56 195 GLY A C 1
ATOM 1528 O O . GLY A 1 195 ? 3.055 -23.675 24.730 1.00 76.56 195 GLY A O 1
ATOM 1529 N N . SER A 1 196 ? 1.095 -24.745 24.514 1.00 86.94 196 SER A N 1
ATOM 1530 C CA . SER A 1 196 ? 1.044 -24.768 23.054 1.00 86.94 196 SER A CA 1
ATOM 1531 C C . SER A 1 196 ? 0.391 -23.497 22.491 1.00 86.94 196 SER A C 1
ATOM 1533 O O . SER A 1 196 ? -0.246 -22.723 23.208 1.00 86.94 196 SER A O 1
ATOM 1535 N N . ALA A 1 197 ? 0.467 -23.304 21.170 1.00 87.19 197 ALA A N 1
ATOM 1536 C CA . ALA A 1 197 ? -0.273 -22.236 20.492 1.00 87.19 197 ALA A CA 1
ATOM 1537 C C . ALA A 1 197 ? -1.801 -22.340 20.714 1.00 87.19 197 ALA A C 1
ATOM 153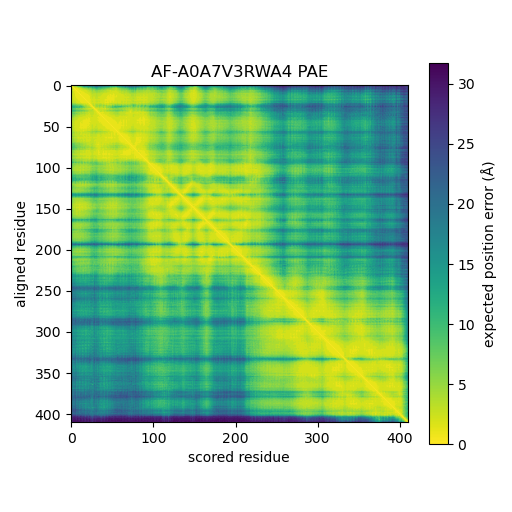9 O O . ALA A 1 197 ? -2.496 -21.325 20.741 1.00 87.19 197 ALA A O 1
ATOM 1540 N N . GLY A 1 198 ? -2.319 -23.559 20.914 1.00 88.56 198 GLY A N 1
ATOM 1541 C CA . GLY A 1 198 ? -3.721 -23.798 21.259 1.00 88.56 198 GLY A CA 1
ATOM 1542 C C . GLY A 1 198 ? -4.075 -23.293 22.658 1.00 88.56 198 GLY A C 1
ATOM 1543 O O . GLY A 1 198 ? -5.094 -22.626 22.819 1.00 88.56 198 GLY A O 1
ATOM 1544 N N . ASP A 1 199 ? -3.205 -23.526 23.644 1.00 90.69 199 ASP A N 1
ATOM 1545 C CA . ASP A 1 199 ? -3.400 -23.044 25.019 1.00 90.69 199 ASP A CA 1
ATOM 1546 C C . ASP A 1 199 ? -3.355 -21.514 25.077 1.00 90.69 199 ASP A C 1
ATOM 154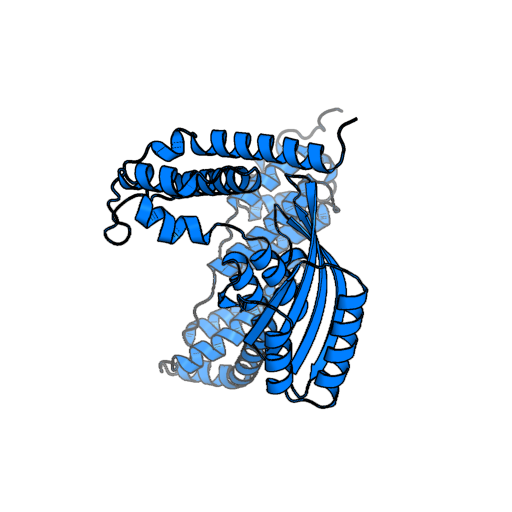8 O O . ASP A 1 199 ? -4.209 -20.887 25.704 1.00 90.69 199 ASP A O 1
ATOM 1552 N N . ALA A 1 200 ? -2.419 -20.899 24.343 1.00 91.75 200 ALA A N 1
ATOM 1553 C CA . ALA A 1 200 ? -2.360 -19.447 24.186 1.00 91.75 200 ALA A CA 1
ATOM 1554 C C . ALA A 1 200 ? -3.626 -18.881 23.530 1.00 91.75 200 ALA A C 1
ATOM 1556 O O . ALA A 1 200 ? -4.138 -17.856 23.979 1.00 91.75 200 ALA A O 1
ATOM 1557 N N . TYR A 1 201 ? -4.162 -19.546 22.503 1.00 92.25 201 TYR A N 1
ATOM 1558 C CA . TYR A 1 201 ? -5.404 -19.129 21.851 1.00 92.25 201 TYR A CA 1
ATOM 1559 C C . TYR A 1 201 ? -6.615 -19.229 22.786 1.00 92.25 201 TYR A C 1
ATOM 1561 O O . TYR A 1 201 ? -7.408 -18.288 22.855 1.00 92.25 201 TYR A O 1
ATOM 1569 N N . LEU A 1 202 ? -6.751 -20.335 23.526 1.00 92.75 202 LEU A N 1
ATOM 1570 C CA . LEU A 1 202 ? -7.831 -20.522 24.498 1.00 92.75 202 LEU A CA 1
ATOM 1571 C C . LEU A 1 202 ? -7.757 -19.480 25.619 1.00 92.75 202 LEU A C 1
ATOM 1573 O O . LEU A 1 202 ? -8.762 -18.835 25.915 1.00 92.75 202 LEU A O 1
ATOM 1577 N N . TRP A 1 203 ? -6.564 -19.245 26.170 1.00 94.12 203 TRP A N 1
ATOM 1578 C CA . TRP A 1 203 ? -6.338 -18.197 27.166 1.00 94.12 203 TRP A CA 1
ATOM 1579 C C . TRP A 1 203 ? -6.673 -16.805 26.614 1.00 94.12 203 TRP A C 1
ATOM 1581 O O . TRP A 1 203 ? -7.364 -16.019 27.264 1.00 94.12 203 TRP A O 1
ATOM 1591 N N . LEU A 1 204 ? -6.249 -16.499 25.385 1.00 93.94 204 LEU A N 1
ATOM 1592 C CA . LEU A 1 204 ? -6.537 -15.214 24.754 1.00 93.94 204 LEU A CA 1
ATOM 1593 C C . LEU A 1 204 ? -8.051 -15.006 24.573 1.00 93.94 204 LEU A C 1
ATOM 1595 O O . LEU A 1 204 ? -8.557 -13.915 24.829 1.00 93.94 204 LEU A O 1
ATOM 1599 N N . ARG A 1 205 ? -8.779 -16.059 24.185 1.00 93.69 205 ARG A N 1
ATOM 1600 C CA . ARG A 1 205 ? -10.246 -16.062 24.061 1.00 93.69 205 ARG A CA 1
ATOM 1601 C C . ARG A 1 205 ? -10.970 -15.916 25.396 1.00 93.69 205 ARG A C 1
ATOM 1603 O O . ARG A 1 205 ? -12.053 -15.345 25.423 1.00 93.69 205 ARG A O 1
ATOM 1610 N N . GLU A 1 206 ? -10.395 -16.420 26.482 1.00 94.12 206 GLU A N 1
ATOM 1611 C CA . GLU A 1 206 ? -10.939 -16.237 27.830 1.00 94.12 206 GLU A CA 1
ATOM 1612 C C . GLU A 1 206 ? -10.761 -14.787 28.310 1.00 94.12 206 GLU A C 1
ATOM 1614 O O . GLU A 1 206 ? -11.663 -14.207 28.914 1.00 94.12 206 GLU A O 1
ATOM 1619 N N . LYS A 1 207 ? -9.602 -14.172 28.035 1.00 93.44 207 LYS A N 1
ATOM 1620 C CA . LYS A 1 207 ? -9.249 -12.842 28.568 1.00 93.44 207 LYS A CA 1
ATOM 1621 C C . LYS A 1 207 ? -9.745 -11.668 27.733 1.00 93.44 207 LYS A C 1
ATOM 1623 O O . LYS A 1 207 ? -9.866 -10.560 28.278 1.00 93.44 207 LYS A O 1
ATOM 1628 N N . PHE A 1 208 ? -10.011 -11.878 26.446 1.00 93.94 208 PHE A N 1
ATOM 1629 C CA . PHE A 1 208 ? -10.469 -10.844 25.524 1.00 93.94 208 PHE A CA 1
ATOM 1630 C C . PHE A 1 208 ? -11.813 -11.221 24.879 1.00 93.94 208 PHE A C 1
ATOM 1632 O O . PHE A 1 208 ? -11.976 -12.350 24.419 1.00 93.94 208 PHE A O 1
ATOM 1639 N N . PRO A 1 209 ? -12.772 -10.280 24.816 1.00 89.75 209 PRO A N 1
ATOM 1640 C CA . PRO A 1 209 ? -14.089 -10.524 24.243 1.00 89.75 209 PRO A CA 1
ATOM 1641 C C . PRO A 1 209 ? -14.050 -10.591 22.710 1.00 89.75 209 PRO A C 1
ATOM 1643 O O . PRO A 1 209 ? -13.077 -10.202 22.064 1.00 89.75 209 PRO A O 1
ATOM 1646 N N . GLU A 1 210 ? -15.156 -11.047 22.123 1.00 88.12 210 GLU A N 1
ATOM 1647 C CA . GLU A 1 210 ? -15.429 -10.911 20.688 1.00 88.12 210 GLU A CA 1
ATOM 1648 C C . GLU A 1 210 ? -15.497 -9.430 20.249 1.00 88.12 210 GLU A C 1
ATOM 1650 O O . GLU A 1 210 ? -15.798 -8.563 21.075 1.00 88.12 210 GLU A O 1
ATOM 1655 N N . PRO A 1 211 ? -15.284 -9.117 18.954 1.00 89.81 211 PRO A N 1
ATOM 1656 C CA . PRO A 1 211 ? -14.989 -10.031 17.845 1.00 89.81 211 PRO A CA 1
ATOM 1657 C C . PRO A 1 211 ? -13.503 -10.399 17.728 1.00 89.81 211 PRO A C 1
ATOM 1659 O O . PRO A 1 211 ? -12.613 -9.673 18.168 1.00 89.81 211 PRO A O 1
ATOM 1662 N N . ILE A 1 212 ? -13.240 -11.541 17.087 1.00 92.81 212 ILE A N 1
ATOM 1663 C CA . ILE A 1 212 ? -11.888 -11.926 16.671 1.00 92.81 212 ILE A CA 1
ATOM 1664 C C . ILE A 1 212 ? -11.565 -11.225 15.358 1.00 92.81 212 ILE A C 1
ATOM 1666 O O . ILE A 1 212 ? -12.299 -11.390 14.386 1.00 92.81 212 ILE A O 1
ATOM 1670 N N . PHE A 1 213 ? -10.436 -10.528 15.304 1.00 93.81 213 PHE A N 1
ATOM 1671 C CA . PHE A 1 213 ? -9.931 -9.929 14.078 1.00 93.81 213 PHE A CA 1
ATOM 1672 C C . PHE A 1 213 ? -8.825 -10.786 13.471 1.00 93.81 213 PHE A C 1
ATOM 1674 O O . PHE A 1 213 ? -7.884 -11.199 14.149 1.00 93.81 213 PHE A O 1
ATOM 1681 N N . ARG A 1 214 ? -8.926 -11.019 12.167 1.00 93.00 214 ARG A N 1
ATOM 1682 C CA . ARG A 1 214 ? -7.895 -11.631 11.329 1.00 93.00 214 ARG A CA 1
ATOM 1683 C C . ARG A 1 214 ? -7.425 -10.643 10.274 1.00 93.00 214 ARG A C 1
ATOM 1685 O O . ARG A 1 214 ? -8.001 -9.570 10.089 1.00 93.00 214 ARG A O 1
ATOM 1692 N N . LEU A 1 215 ? -6.420 -11.045 9.501 1.00 89.50 215 LEU A N 1
ATOM 1693 C CA . LEU A 1 215 ? -5.942 -10.261 8.362 1.00 89.50 215 LEU A CA 1
ATOM 1694 C C . LEU A 1 215 ? -7.077 -9.902 7.381 1.00 89.50 215 LEU A C 1
ATOM 1696 O O . LEU A 1 215 ? -7.107 -8.798 6.840 1.00 89.50 215 LEU A O 1
ATOM 1700 N N . ALA A 1 216 ? -8.043 -10.806 7.186 1.00 87.81 216 ALA A N 1
ATOM 1701 C CA . ALA A 1 216 ? -9.202 -10.589 6.320 1.00 87.81 216 ALA A CA 1
ATOM 1702 C C . ALA A 1 216 ? -10.131 -9.461 6.808 1.00 87.81 216 ALA A C 1
ATOM 1704 O O . ALA A 1 216 ? -10.728 -8.780 5.972 1.00 87.81 216 ALA A O 1
ATOM 1705 N N . ASP A 1 217 ? -10.197 -9.225 8.120 1.00 88.38 217 ASP A N 1
ATOM 1706 C CA . ASP A 1 217 ? -11.088 -8.242 8.749 1.00 88.38 217 ASP A CA 1
ATOM 1707 C C . ASP A 1 217 ? -10.507 -6.823 8.728 1.00 88.38 217 ASP A C 1
ATOM 1709 O O . ASP A 1 217 ? -11.199 -5.846 9.020 1.00 88.38 217 ASP A O 1
ATOM 1713 N N . LEU A 1 218 ? -9.242 -6.667 8.339 1.00 86.44 218 LEU A N 1
ATOM 1714 C CA . LEU A 1 218 ? -8.590 -5.367 8.226 1.00 86.44 218 LEU A CA 1
ATOM 1715 C C . LEU A 1 218 ? -9.191 -4.497 7.110 1.00 86.44 218 LEU A C 1
ATOM 1717 O O . LEU A 1 218 ? -9.858 -4.982 6.194 1.00 86.44 218 LEU A O 1
ATOM 1721 N N . PHE A 1 219 ? -8.951 -3.184 7.182 1.00 84.62 219 PHE A N 1
ATOM 1722 C CA . PHE A 1 219 ? -9.319 -2.259 6.108 1.00 84.62 219 PHE A CA 1
ATOM 1723 C C . PHE A 1 219 ? -8.628 -2.647 4.804 1.00 84.62 219 PHE A C 1
ATOM 1725 O O . PHE A 1 219 ? -7.444 -2.974 4.805 1.00 84.62 219 PHE A O 1
ATOM 1732 N N . GLU A 1 220 ? -9.364 -2.595 3.696 1.00 83.00 220 GLU A N 1
ATOM 1733 C CA . GLU A 1 220 ? -8.947 -3.179 2.421 1.00 83.00 220 GLU A CA 1
ATOM 1734 C C . GLU A 1 220 ? -7.584 -2.675 1.930 1.00 83.00 220 GLU A C 1
ATOM 1736 O O . GLU A 1 220 ? -6.709 -3.486 1.623 1.00 83.00 220 GLU A O 1
ATOM 1741 N N . ASP A 1 221 ? -7.381 -1.357 1.918 1.00 79.62 221 ASP A N 1
ATOM 1742 C CA . ASP A 1 221 ? -6.138 -0.750 1.433 1.00 79.62 221 ASP A CA 1
ATOM 1743 C C . ASP A 1 221 ? -4.932 -1.175 2.265 1.00 79.62 221 ASP A C 1
ATOM 1745 O O . ASP A 1 221 ? -3.867 -1.493 1.738 1.00 79.62 221 ASP A O 1
ATOM 1749 N N . GLN A 1 222 ? -5.104 -1.211 3.581 1.00 78.38 222 GLN A N 1
ATOM 1750 C CA . GLN A 1 222 ? -4.026 -1.570 4.486 1.00 78.38 222 GLN A CA 1
ATOM 1751 C C . GLN A 1 222 ? -3.782 -3.082 4.515 1.00 78.38 222 GLN A C 1
ATOM 1753 O O . GLN A 1 222 ? -2.638 -3.519 4.574 1.00 78.38 222 GLN A O 1
ATOM 1758 N N . ARG A 1 223 ? -4.835 -3.897 4.376 1.00 86.25 223 ARG A N 1
ATOM 1759 C CA . ARG A 1 223 ? -4.729 -5.349 4.192 1.00 86.25 223 ARG A CA 1
ATOM 1760 C C . ARG A 1 223 ? -3.878 -5.682 2.970 1.00 86.25 223 ARG A C 1
ATOM 1762 O O . ARG A 1 223 ? -2.979 -6.507 3.077 1.00 86.25 223 ARG A O 1
ATOM 1769 N N . ARG A 1 224 ? -4.125 -5.024 1.829 1.00 84.88 224 ARG A N 1
ATOM 1770 C CA . ARG A 1 224 ? -3.319 -5.201 0.606 1.00 84.88 224 ARG A CA 1
ATOM 1771 C C . ARG A 1 224 ? -1.852 -4.860 0.863 1.00 84.88 224 ARG A C 1
ATOM 1773 O O . ARG A 1 224 ? -0.983 -5.656 0.527 1.00 84.88 224 ARG A O 1
ATOM 1780 N N . LYS A 1 225 ? -1.580 -3.723 1.510 1.00 83.50 225 LYS A N 1
ATOM 1781 C CA . LYS A 1 225 ? -0.213 -3.303 1.861 1.00 83.50 225 LYS A CA 1
ATOM 1782 C C . LYS A 1 225 ? 0.497 -4.309 2.774 1.00 83.50 225 LYS A C 1
ATOM 1784 O O . LYS A 1 225 ? 1.634 -4.661 2.492 1.00 83.50 225 LYS A O 1
ATOM 1789 N N . LEU A 1 226 ? -0.174 -4.798 3.821 1.00 83.31 226 LEU A N 1
ATOM 1790 C CA . LEU A 1 226 ? 0.383 -5.796 4.743 1.00 83.31 226 LEU A CA 1
ATOM 1791 C C . LEU A 1 226 ? 0.670 -7.128 4.045 1.00 83.31 226 LEU A C 1
ATOM 1793 O O . LEU A 1 226 ? 1.732 -7.701 4.252 1.00 83.31 226 LEU A O 1
ATOM 1797 N N . VAL A 1 227 ? -0.240 -7.603 3.188 1.00 86.69 227 VAL A N 1
ATOM 1798 C CA . VAL A 1 227 ? -0.012 -8.823 2.397 1.00 86.69 227 VAL A CA 1
ATOM 1799 C C . VAL A 1 227 ? 1.193 -8.655 1.475 1.00 86.69 227 VAL A C 1
ATOM 1801 O O . VAL A 1 227 ? 2.029 -9.548 1.413 1.00 86.69 227 VAL A O 1
ATOM 1804 N N . HIS A 1 228 ? 1.312 -7.517 0.786 1.00 84.19 228 HIS A N 1
ATOM 1805 C CA . HIS A 1 228 ? 2.469 -7.249 -0.066 1.00 84.19 228 HIS A CA 1
ATOM 1806 C C . HIS A 1 228 ? 3.779 -7.230 0.723 1.00 84.19 228 HIS A C 1
ATOM 1808 O O . HIS A 1 228 ? 4.731 -7.862 0.283 1.00 84.19 228 HIS A O 1
ATOM 1814 N N . LEU A 1 229 ? 3.799 -6.587 1.894 1.00 82.50 229 LEU A N 1
ATOM 1815 C CA . LEU A 1 229 ? 4.970 -6.554 2.770 1.00 82.50 229 LEU A CA 1
ATOM 1816 C C . LEU A 1 229 ? 5.387 -7.965 3.216 1.00 82.50 229 LEU A C 1
ATOM 1818 O O . LEU A 1 229 ? 6.553 -8.321 3.128 1.00 82.50 229 LEU A O 1
ATOM 1822 N N . LEU A 1 230 ? 4.431 -8.795 3.646 1.00 81.00 230 LEU A N 1
ATOM 1823 C CA . LEU A 1 230 ? 4.713 -10.166 4.090 1.00 81.00 230 LEU A CA 1
ATOM 1824 C C . LEU A 1 230 ? 5.168 -11.097 2.963 1.00 81.00 230 LEU A C 1
ATOM 1826 O O . LEU A 1 230 ? 5.812 -12.113 3.219 1.00 81.00 230 LEU A O 1
ATOM 1830 N N . LEU A 1 231 ? 4.781 -10.798 1.725 1.00 84.81 231 LEU A N 1
ATOM 1831 C CA . LEU A 1 231 ? 5.171 -11.580 0.560 1.00 84.81 231 LEU A CA 1
ATOM 1832 C C . LEU A 1 231 ? 6.462 -11.080 -0.084 1.00 84.81 231 LEU A C 1
ATOM 1834 O O . LEU A 1 231 ? 6.993 -11.802 -0.917 1.00 84.81 231 LEU A O 1
ATOM 1838 N N . GLU A 1 232 ? 6.967 -9.900 0.271 1.00 82.19 232 GLU A N 1
ATOM 1839 C CA . GLU A 1 232 ? 8.130 -9.281 -0.373 1.00 82.19 232 GLU A CA 1
ATOM 1840 C C . GLU A 1 232 ? 9.367 -10.188 -0.301 1.00 82.19 232 GLU A C 1
ATOM 1842 O O . GLU A 1 232 ? 9.937 -10.535 -1.338 1.00 82.19 232 GLU A O 1
ATOM 1847 N N . ASP A 1 233 ? 9.690 -10.692 0.894 1.00 77.38 233 ASP A N 1
ATOM 1848 C CA . ASP A 1 233 ? 10.810 -11.618 1.100 1.00 77.38 233 ASP A CA 1
ATOM 1849 C C . ASP A 1 233 ? 10.628 -12.916 0.308 1.00 77.38 233 ASP A C 1
ATOM 1851 O O . ASP A 1 233 ? 11.537 -13.373 -0.389 1.00 77.38 233 ASP A O 1
ATOM 1855 N N . ARG A 1 234 ? 9.415 -13.480 0.353 1.00 83.19 234 ARG A N 1
ATOM 1856 C CA . ARG A 1 234 ? 9.093 -14.740 -0.321 1.00 83.19 234 ARG A CA 1
ATOM 1857 C C . ARG A 1 234 ? 9.115 -14.597 -1.841 1.00 83.19 234 ARG A C 1
ATOM 1859 O O . ARG A 1 234 ? 9.553 -15.508 -2.536 1.00 83.19 234 ARG A O 1
ATOM 1866 N N . ILE A 1 235 ? 8.640 -13.472 -2.372 1.00 85.06 235 ILE A N 1
ATOM 1867 C CA . ILE A 1 235 ? 8.759 -13.131 -3.792 1.00 85.06 235 ILE A CA 1
ATOM 1868 C C . ILE A 1 235 ? 10.242 -13.052 -4.153 1.00 85.06 235 ILE A C 1
ATOM 1870 O O . ILE A 1 235 ? 10.639 -13.640 -5.153 1.00 85.06 235 ILE A O 1
ATOM 1874 N N . GLY A 1 236 ? 11.067 -12.417 -3.316 1.00 83.94 236 GLY A N 1
ATOM 1875 C CA . GLY A 1 236 ? 12.520 -12.402 -3.481 1.00 83.94 236 GLY A CA 1
ATOM 1876 C C . GLY A 1 236 ? 13.139 -13.803 -3.535 1.00 83.94 236 GLY A C 1
ATOM 1877 O O . GLY A 1 236 ? 13.966 -14.067 -4.407 1.00 83.94 236 GLY A O 1
ATOM 1878 N N . ASP A 1 237 ? 12.716 -14.720 -2.661 1.00 85.94 237 ASP A N 1
ATOM 1879 C CA . ASP A 1 237 ? 13.145 -16.127 -2.692 1.00 85.94 237 ASP A CA 1
ATOM 1880 C C . ASP A 1 237 ? 12.747 -16.828 -3.996 1.00 85.94 237 ASP A C 1
ATOM 1882 O O . ASP A 1 237 ? 13.575 -17.503 -4.612 1.00 85.94 237 ASP A O 1
ATOM 1886 N N . TYR A 1 238 ? 11.502 -16.644 -4.449 1.00 85.81 238 TYR A N 1
ATOM 1887 C CA . TYR A 1 238 ? 11.035 -17.204 -5.719 1.00 85.81 238 TYR A CA 1
ATOM 1888 C C . TYR A 1 238 ? 11.827 -16.657 -6.908 1.00 85.81 238 TYR A C 1
ATOM 1890 O O . TYR A 1 238 ? 12.239 -17.436 -7.765 1.00 85.81 238 TYR A O 1
ATOM 1898 N N . LEU A 1 239 ? 12.082 -15.347 -6.946 1.00 84.75 239 LEU A N 1
ATOM 1899 C CA . LEU A 1 239 ? 12.872 -14.717 -8.005 1.00 84.75 239 LEU A CA 1
ATOM 1900 C C . LEU A 1 239 ? 14.303 -15.271 -8.030 1.00 84.75 239 LEU A C 1
ATOM 1902 O O . LEU A 1 239 ? 14.770 -15.669 -9.093 1.00 84.75 239 LEU A O 1
ATOM 1906 N N . ARG A 1 240 ? 14.964 -15.403 -6.869 1.00 86.50 240 ARG A N 1
ATOM 1907 C CA . ARG A 1 240 ? 16.308 -16.006 -6.766 1.00 86.50 240 ARG A CA 1
ATOM 1908 C C . ARG A 1 240 ? 16.342 -17.454 -7.251 1.00 86.50 240 ARG A C 1
ATOM 1910 O O . ARG A 1 240 ? 17.264 -17.838 -7.967 1.00 86.50 240 ARG A O 1
ATOM 1917 N N . ALA A 1 241 ? 15.351 -18.259 -6.872 1.00 86.75 241 ALA A N 1
ATOM 1918 C CA . ALA A 1 241 ? 15.260 -19.646 -7.316 1.00 86.75 241 ALA A CA 1
ATOM 1919 C C . ALA A 1 241 ? 15.044 -19.742 -8.836 1.00 86.75 241 ALA A C 1
ATOM 1921 O O . ALA A 1 241 ? 15.696 -20.546 -9.499 1.00 86.75 241 ALA A O 1
ATOM 1922 N N . MET A 1 242 ? 14.171 -18.900 -9.400 1.00 83.56 242 MET A N 1
ATOM 1923 C CA . MET A 1 242 ? 13.945 -18.840 -10.847 1.00 83.56 242 MET A CA 1
ATOM 1924 C C . MET A 1 242 ? 15.187 -18.352 -11.601 1.00 83.56 242 MET A C 1
ATOM 1926 O O . MET A 1 242 ? 15.516 -18.922 -12.636 1.00 83.56 242 MET A O 1
ATOM 1930 N N . GLU A 1 243 ? 15.916 -17.367 -11.070 1.00 83.19 243 GLU A N 1
ATOM 1931 C CA . GLU A 1 243 ? 17.191 -16.903 -11.633 1.00 83.19 243 GLU A CA 1
ATOM 1932 C C . GLU A 1 243 ? 18.242 -18.016 -11.684 1.00 83.19 243 GLU A C 1
ATOM 1934 O O . GLU A 1 243 ? 18.874 -18.199 -12.724 1.00 83.19 243 GLU A O 1
ATOM 1939 N N . ALA A 1 244 ? 18.399 -18.777 -10.595 1.00 84.50 244 ALA A N 1
ATOM 1940 C CA . ALA A 1 244 ? 19.372 -19.867 -10.507 1.00 84.50 244 ALA A CA 1
ATOM 1941 C C . ALA A 1 244 ? 19.072 -21.018 -11.483 1.00 84.50 244 ALA A C 1
ATOM 1943 O O . ALA A 1 244 ? 19.994 -21.663 -11.975 1.00 84.50 244 ALA A O 1
ATOM 1944 N N . LEU A 1 245 ? 17.790 -21.268 -11.766 1.00 82.19 245 LEU A N 1
ATOM 1945 C CA . LEU A 1 245 ? 17.359 -22.250 -12.764 1.00 82.19 245 LEU A CA 1
ATOM 1946 C C . LEU A 1 245 ? 17.551 -21.735 -14.195 1.00 82.19 245 LEU A C 1
ATOM 1948 O O . LEU A 1 245 ? 17.961 -22.484 -15.071 1.00 82.19 245 LEU A O 1
ATOM 1952 N N . ALA A 1 246 ? 17.262 -20.456 -14.430 1.00 82.00 246 ALA A N 1
ATOM 1953 C CA . ALA A 1 246 ? 17.282 -19.858 -15.759 1.00 82.00 246 ALA A CA 1
ATOM 1954 C C . ALA A 1 246 ? 18.690 -19.606 -16.316 1.00 82.00 246 ALA A C 1
ATOM 1956 O O . ALA A 1 246 ? 18.910 -19.765 -17.515 1.00 82.00 246 ALA A O 1
ATOM 1957 N N . GLU A 1 247 ? 19.629 -19.167 -15.474 1.00 79.38 247 GLU A N 1
ATOM 1958 C CA . GLU A 1 247 ? 20.970 -18.761 -15.910 1.00 79.38 247 GLU A CA 1
ATOM 1959 C C . GLU A 1 247 ? 21.735 -19.832 -16.717 1.00 79.38 247 GLU A C 1
ATOM 1961 O O . GLU A 1 247 ? 22.230 -19.490 -17.796 1.00 79.38 247 GLU A O 1
ATOM 1966 N N . PRO A 1 248 ? 21.823 -21.109 -16.286 1.00 82.56 248 PRO A N 1
ATOM 1967 C CA . PRO A 1 248 ? 22.514 -22.142 -17.063 1.00 82.56 248 PRO A CA 1
ATOM 1968 C C . PRO A 1 248 ? 21.785 -22.510 -18.365 1.00 82.56 248 PRO A C 1
ATOM 1970 O O . PRO A 1 248 ? 22.429 -22.906 -19.339 1.00 82.56 248 PRO A O 1
ATOM 1973 N N . ASP A 1 249 ? 20.463 -22.340 -18.408 1.00 84.06 249 ASP A N 1
ATOM 1974 C CA . ASP A 1 249 ? 19.625 -22.811 -19.510 1.00 84.06 249 ASP A CA 1
ATOM 1975 C C . ASP A 1 249 ? 19.513 -21.801 -20.661 1.00 84.06 249 ASP A C 1
ATOM 1977 O O . ASP A 1 249 ? 19.121 -22.180 -21.764 1.00 84.06 249 ASP A O 1
ATOM 1981 N N . LEU A 1 250 ? 19.912 -20.535 -20.472 1.00 85.44 250 LEU A N 1
ATOM 1982 C CA . LEU A 1 250 ? 19.821 -19.498 -21.515 1.00 85.44 250 LEU A CA 1
ATOM 1983 C C . LEU A 1 250 ? 20.489 -19.909 -22.833 1.00 85.44 250 LEU A C 1
ATOM 1985 O O . LEU A 1 250 ? 19.907 -19.727 -23.902 1.00 85.44 250 LEU A O 1
ATOM 1989 N N . ALA A 1 251 ? 21.682 -20.506 -22.768 1.00 87.00 251 ALA A N 1
ATOM 1990 C CA . ALA A 1 251 ? 22.386 -20.974 -23.961 1.00 87.00 251 ALA A CA 1
ATOM 1991 C C . ALA A 1 251 ? 21.612 -22.089 -24.685 1.00 87.00 251 ALA A C 1
ATOM 1993 O O . ALA A 1 251 ? 21.587 -22.133 -25.914 1.00 87.00 251 ALA A O 1
ATOM 1994 N N . VAL A 1 252 ? 20.941 -22.964 -23.931 1.00 90.00 252 VAL A N 1
ATOM 1995 C CA . VAL A 1 252 ? 20.102 -24.037 -24.478 1.00 90.00 252 VAL A CA 1
ATOM 1996 C C . VAL A 1 252 ? 18.846 -23.450 -25.121 1.00 90.00 252 VAL A C 1
ATOM 1998 O O . VAL A 1 252 ? 18.487 -23.847 -26.227 1.00 90.00 252 VAL A O 1
ATOM 2001 N N . LEU A 1 253 ? 18.208 -22.461 -24.489 1.00 91.00 253 LEU A N 1
ATOM 2002 C CA . LEU A 1 253 ? 17.045 -21.773 -25.057 1.00 91.00 253 LEU A CA 1
ATOM 2003 C C . LEU A 1 253 ? 17.379 -21.073 -26.376 1.00 91.00 253 LEU A C 1
ATOM 2005 O O . LEU A 1 253 ? 16.624 -21.179 -27.343 1.00 91.00 253 LEU A O 1
ATOM 2009 N N . GLU A 1 254 ? 18.533 -20.408 -26.434 1.00 90.06 254 GLU A N 1
ATOM 2010 C CA . GLU A 1 254 ? 19.044 -19.785 -27.655 1.00 90.06 254 GLU A CA 1
ATOM 2011 C C . GLU A 1 254 ? 19.295 -20.821 -28.760 1.00 90.06 254 GLU A C 1
ATOM 2013 O O . GLU A 1 254 ? 18.947 -20.574 -29.915 1.00 90.06 254 GLU A O 1
ATOM 2018 N N . GLN A 1 255 ? 19.828 -22.000 -28.420 1.00 90.50 255 GLN A N 1
ATOM 2019 C CA . GLN A 1 255 ? 20.015 -23.100 -29.372 1.00 90.50 255 GLN A CA 1
ATOM 2020 C C . GLN A 1 255 ? 18.683 -23.665 -29.882 1.00 90.50 255 GLN A C 1
ATOM 2022 O O . GLN A 1 255 ? 18.530 -23.860 -31.087 1.00 90.50 255 GLN A O 1
ATOM 2027 N N . ILE A 1 256 ? 17.708 -23.897 -28.996 1.00 90.50 256 ILE A N 1
ATOM 2028 C CA . ILE A 1 256 ? 16.367 -24.384 -29.362 1.00 90.50 256 ILE A CA 1
ATOM 2029 C C . ILE A 1 256 ? 15.699 -23.401 -30.332 1.00 90.50 256 ILE A C 1
ATOM 2031 O O . ILE A 1 256 ? 15.242 -23.805 -31.404 1.00 90.50 256 ILE A O 1
ATOM 2035 N N . ALA A 1 257 ? 15.724 -22.107 -30.004 1.00 91.69 257 ALA A N 1
ATOM 2036 C CA . ALA A 1 257 ? 15.182 -21.059 -30.860 1.00 91.69 257 ALA A CA 1
ATOM 2037 C C . ALA A 1 257 ? 15.923 -20.953 -32.204 1.00 91.69 257 ALA A C 1
ATOM 2039 O O . ALA A 1 257 ? 15.289 -20.794 -33.247 1.00 91.69 257 ALA A O 1
ATOM 2040 N N . ALA A 1 258 ? 17.254 -21.093 -32.212 1.00 92.06 258 ALA A N 1
ATOM 2041 C CA . ALA A 1 258 ? 18.056 -21.078 -33.438 1.00 92.06 258 ALA A CA 1
ATOM 2042 C C . ALA A 1 258 ? 17.749 -22.262 -34.372 1.00 92.06 258 ALA A C 1
ATOM 2044 O O . ALA A 1 258 ? 17.855 -22.122 -35.589 1.00 92.06 258 ALA A O 1
ATOM 2045 N N . MET A 1 259 ? 17.322 -23.405 -33.825 1.00 94.38 259 MET A N 1
ATOM 2046 C CA . MET A 1 259 ? 16.833 -24.552 -34.600 1.00 94.38 259 MET A CA 1
ATOM 2047 C C . MET A 1 259 ? 15.407 -24.355 -35.148 1.00 94.38 259 MET A C 1
ATOM 2049 O O . MET A 1 259 ? 14.882 -25.244 -35.814 1.00 94.38 259 MET A O 1
ATOM 2053 N N . GLY A 1 260 ? 14.761 -23.216 -34.871 1.00 91.50 260 GLY A N 1
ATOM 2054 C CA . GLY A 1 260 ? 13.373 -22.953 -35.257 1.00 91.50 260 GLY A CA 1
ATOM 2055 C C . GLY A 1 260 ? 12.348 -23.730 -34.426 1.00 91.50 260 GLY A C 1
ATOM 2056 O O . GLY A 1 260 ? 11.186 -23.827 -34.820 1.00 91.50 260 GLY A O 1
ATOM 2057 N N . ILE A 1 261 ? 12.762 -24.297 -33.289 1.00 93.31 261 ILE A N 1
ATOM 2058 C CA . ILE A 1 261 ? 11.881 -25.018 -32.371 1.00 93.31 261 ILE A CA 1
ATOM 2059 C C . ILE A 1 261 ? 11.292 -24.007 -31.384 1.00 93.31 261 ILE A C 1
ATOM 2061 O O . ILE A 1 261 ? 12.010 -23.194 -30.803 1.00 93.31 261 ILE A O 1
ATOM 2065 N N . ALA A 1 262 ? 9.976 -24.061 -31.179 1.00 92.44 262 ALA A N 1
ATOM 2066 C CA . ALA A 1 262 ? 9.319 -23.231 -30.179 1.00 92.44 262 ALA A CA 1
ATOM 2067 C C . ALA A 1 262 ? 9.783 -23.636 -28.773 1.00 92.44 262 ALA A C 1
ATOM 2069 O O . ALA A 1 262 ? 9.650 -24.796 -28.375 1.00 92.44 262 ALA A O 1
ATOM 2070 N N . VAL A 1 263 ? 10.322 -22.677 -28.020 1.00 92.94 263 VAL A N 1
ATOM 2071 C CA . VAL A 1 263 ? 10.714 -22.904 -26.629 1.00 92.94 263 VAL A CA 1
ATOM 2072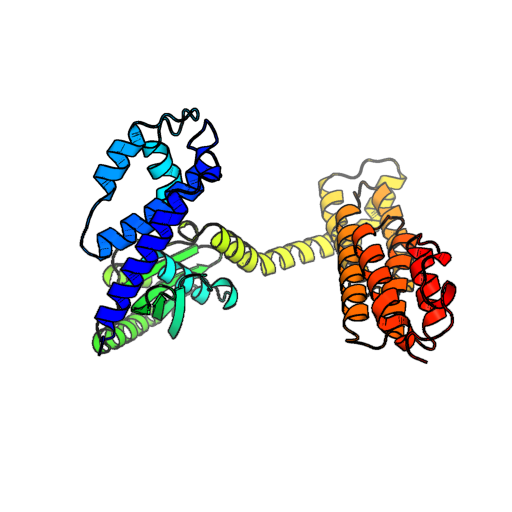 C C . VAL A 1 263 ? 9.455 -23.094 -25.774 1.00 92.94 263 VAL A C 1
ATOM 2074 O O . VAL A 1 263 ? 8.534 -22.285 -25.878 1.00 92.94 263 VAL A O 1
ATOM 2077 N N . PRO A 1 264 ? 9.387 -24.135 -24.923 1.00 91.69 264 PRO A N 1
ATOM 2078 C CA . PRO A 1 264 ? 8.250 -24.342 -24.032 1.00 91.69 264 PRO A CA 1
ATOM 2079 C C . PRO A 1 264 ? 7.982 -23.147 -23.106 1.00 91.69 264 PRO A C 1
ATOM 2081 O O . PRO A 1 264 ? 8.891 -22.679 -22.417 1.00 91.69 264 PRO A O 1
ATOM 2084 N N . ASP A 1 265 ? 6.717 -22.725 -23.009 1.00 91.50 265 ASP A N 1
ATOM 2085 C CA . ASP A 1 265 ? 6.291 -21.564 -22.211 1.00 91.50 265 ASP A CA 1
ATOM 2086 C C . ASP A 1 265 ? 6.817 -21.549 -20.760 1.00 91.50 265 ASP A C 1
ATOM 2088 O O . ASP A 1 265 ? 7.257 -20.487 -20.312 1.00 91.50 265 ASP A O 1
ATOM 2092 N N . PRO A 1 266 ? 6.853 -22.671 -20.002 1.00 89.81 266 PRO A N 1
ATOM 2093 C CA . PRO A 1 266 ? 7.401 -22.657 -18.644 1.00 89.81 266 PRO A CA 1
ATOM 2094 C C . PRO A 1 266 ? 8.872 -22.221 -18.580 1.00 89.81 266 PRO A C 1
ATOM 2096 O O . PRO A 1 266 ? 9.264 -21.533 -17.638 1.00 89.81 266 PRO A O 1
ATOM 2099 N N . LEU A 1 267 ? 9.676 -22.578 -19.590 1.00 88.56 267 LEU A N 1
ATOM 2100 C CA . LEU A 1 267 ? 11.082 -22.180 -19.672 1.00 88.56 267 LEU A CA 1
ATOM 2101 C C . LEU A 1 267 ? 11.224 -20.713 -20.086 1.00 88.56 267 LEU A C 1
ATOM 2103 O O . LEU A 1 267 ? 12.055 -20.004 -19.523 1.00 88.56 267 LEU A O 1
ATOM 2107 N N . VAL A 1 268 ? 10.369 -20.236 -21.000 1.00 91.88 268 VAL A N 1
ATOM 2108 C CA . VAL A 1 268 ? 10.294 -18.811 -21.369 1.00 91.88 268 VAL A CA 1
ATOM 2109 C C . VAL A 1 268 ? 9.997 -17.969 -20.131 1.00 91.88 268 VAL A C 1
ATOM 2111 O O . VAL A 1 268 ? 10.682 -16.979 -19.883 1.00 91.88 268 VAL A O 1
ATOM 2114 N N . VAL A 1 269 ? 9.014 -18.364 -19.316 1.00 89.56 269 VAL A N 1
ATOM 2115 C CA . VAL A 1 269 ? 8.648 -17.648 -18.084 1.00 89.56 269 VAL A CA 1
ATOM 2116 C C . VAL A 1 269 ? 9.804 -17.630 -17.082 1.00 89.56 269 VAL A C 1
ATOM 2118 O O . VAL A 1 269 ? 10.118 -16.565 -16.551 1.00 89.56 269 VAL A O 1
ATOM 2121 N N . ALA A 1 270 ? 10.464 -18.769 -16.850 1.00 87.31 270 ALA A N 1
ATOM 2122 C CA . ALA A 1 270 ? 11.607 -18.848 -15.941 1.00 87.31 270 ALA A CA 1
ATOM 2123 C C . ALA A 1 270 ? 12.772 -17.953 -16.395 1.00 87.31 270 ALA A C 1
ATOM 2125 O O . ALA A 1 270 ? 13.256 -17.127 -15.621 1.00 87.31 270 ALA A O 1
ATOM 2126 N N . ALA A 1 271 ? 13.161 -18.046 -17.669 1.00 90.50 271 ALA A N 1
ATOM 2127 C CA . ALA A 1 271 ? 14.239 -17.241 -18.236 1.00 90.50 271 ALA A CA 1
ATOM 2128 C C . ALA A 1 271 ? 13.913 -15.745 -18.295 1.00 90.50 271 ALA A C 1
ATOM 2130 O O . ALA A 1 271 ? 14.800 -14.911 -18.104 1.00 90.50 271 ALA A O 1
ATOM 2131 N N . SER A 1 272 ? 12.638 -15.392 -18.487 1.00 91.81 272 SER A N 1
ATOM 2132 C CA . SER A 1 272 ? 12.191 -13.995 -18.504 1.00 91.81 272 SER A CA 1
ATOM 2133 C C . SER A 1 272 ? 12.480 -13.285 -17.184 1.00 91.81 272 SER A C 1
ATOM 2135 O O . SER A 1 272 ? 12.841 -12.114 -17.209 1.00 91.81 272 SER A O 1
ATOM 2137 N N . VAL A 1 273 ? 12.384 -13.986 -16.045 1.00 89.50 273 VAL A N 1
ATOM 2138 C CA . VAL A 1 273 ? 12.717 -13.417 -14.727 1.00 89.50 273 VAL A CA 1
ATOM 2139 C C . VAL A 1 273 ? 14.188 -13.015 -14.656 1.00 89.50 273 VAL A C 1
ATOM 2141 O O . VAL A 1 273 ? 14.497 -11.901 -14.246 1.00 89.50 273 VAL A O 1
ATOM 2144 N N . HIS A 1 274 ? 15.096 -13.877 -15.116 1.00 88.88 274 HIS A N 1
ATOM 2145 C CA . HIS A 1 274 ? 16.528 -13.576 -15.122 1.00 88.88 274 HIS A CA 1
ATOM 2146 C C . HIS A 1 274 ? 16.875 -12.387 -16.029 1.00 88.88 274 HIS A C 1
ATOM 2148 O O . HIS A 1 274 ? 17.661 -11.516 -15.647 1.00 88.88 274 HIS A O 1
ATOM 2154 N N . VAL A 1 275 ? 16.275 -12.334 -17.223 1.00 91.69 275 VAL A N 1
ATOM 2155 C CA . VAL A 1 275 ? 16.462 -11.221 -18.164 1.00 91.69 275 VAL A CA 1
ATOM 2156 C C . VAL A 1 275 ? 15.923 -9.918 -17.578 1.00 91.69 275 VAL A C 1
ATOM 2158 O O . VAL A 1 275 ? 16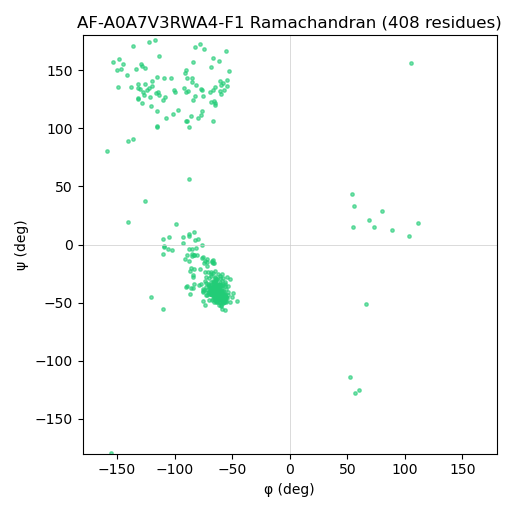.644 -8.922 -17.563 1.00 91.69 275 VAL A O 1
ATOM 2161 N N . ASP A 1 276 ? 14.703 -9.936 -17.033 1.00 91.44 276 ASP A N 1
ATOM 2162 C CA . ASP A 1 276 ? 14.092 -8.778 -16.378 1.00 91.44 276 ASP A CA 1
ATOM 2163 C C . ASP A 1 276 ? 14.977 -8.248 -15.241 1.00 91.44 276 ASP A C 1
ATOM 2165 O O . ASP A 1 276 ? 15.247 -7.049 -15.198 1.00 91.44 276 ASP A O 1
ATOM 2169 N N . THR A 1 277 ? 15.491 -9.121 -14.366 1.00 88.19 277 THR A N 1
ATOM 2170 C CA . THR A 1 277 ? 16.375 -8.704 -13.269 1.00 88.19 277 THR A CA 1
ATOM 2171 C C . THR A 1 277 ? 17.679 -8.090 -13.779 1.00 88.19 277 THR A C 1
ATOM 2173 O O . THR A 1 277 ? 18.113 -7.063 -13.254 1.00 88.19 277 THR A O 1
ATOM 2176 N N . LYS A 1 278 ? 18.327 -8.679 -14.797 1.00 89.56 278 LYS A N 1
ATOM 2177 C CA . LYS A 1 278 ? 19.565 -8.114 -15.368 1.00 89.56 278 LYS A CA 1
ATOM 2178 C C . LYS A 1 278 ? 19.329 -6.729 -15.971 1.00 89.56 278 LYS A C 1
ATOM 2180 O O . LYS A 1 278 ? 20.146 -5.835 -15.754 1.00 89.56 278 LYS A O 1
ATOM 2185 N N . ILE A 1 279 ? 18.211 -6.542 -16.672 1.00 91.38 279 ILE A N 1
ATOM 2186 C CA . ILE A 1 279 ? 17.831 -5.243 -17.238 1.00 91.38 279 ILE A CA 1
ATOM 2187 C C . ILE A 1 279 ? 17.543 -4.243 -16.117 1.00 91.38 279 ILE A C 1
ATOM 2189 O O . ILE A 1 279 ? 18.097 -3.151 -16.125 1.00 91.38 279 ILE A O 1
ATOM 2193 N N . GLU A 1 280 ? 16.731 -4.611 -15.125 1.00 89.81 280 GLU A N 1
ATOM 2194 C CA . GLU A 1 280 ? 16.363 -3.718 -14.020 1.00 89.81 280 GLU A CA 1
ATOM 2195 C C . GLU A 1 280 ? 17.590 -3.270 -13.213 1.00 89.81 280 GLU A C 1
ATOM 2197 O O . GLU A 1 280 ? 17.754 -2.070 -13.000 1.00 89.81 280 GLU A O 1
ATOM 2202 N N . ARG A 1 281 ? 18.522 -4.178 -12.891 1.00 88.69 281 ARG A N 1
ATOM 2203 C CA . ARG A 1 281 ? 19.796 -3.828 -12.231 1.00 88.69 281 ARG A CA 1
ATOM 2204 C C . ARG A 1 281 ? 20.663 -2.888 -13.073 1.00 88.69 281 ARG A C 1
ATOM 2206 O O . ARG A 1 281 ? 21.296 -1.987 -12.528 1.00 88.69 281 ARG A O 1
ATOM 2213 N N . ALA A 1 282 ? 20.700 -3.070 -14.394 1.00 90.38 282 ALA A N 1
ATOM 2214 C CA . ALA A 1 282 ? 21.433 -2.164 -15.280 1.00 90.38 282 ALA A CA 1
ATOM 2215 C C . ALA A 1 282 ? 20.788 -0.767 -15.345 1.00 90.38 282 ALA A C 1
ATOM 2217 O O . ALA A 1 282 ? 21.492 0.234 -15.471 1.00 90.38 282 ALA A O 1
ATOM 2218 N N . LEU A 1 283 ? 19.459 -0.688 -15.216 1.00 90.94 283 LEU A N 1
ATOM 2219 C CA . LEU A 1 283 ? 18.717 0.573 -15.185 1.00 90.94 283 LEU A CA 1
ATOM 2220 C C . LEU A 1 283 ? 18.794 1.303 -13.831 1.00 90.94 283 LEU A C 1
ATOM 2222 O O . LEU A 1 283 ? 18.556 2.511 -13.791 1.00 90.94 283 LEU A O 1
ATOM 2226 N N . GLU A 1 284 ? 19.112 0.616 -12.728 1.00 87.50 284 GLU A N 1
ATOM 2227 C CA . GLU A 1 284 ? 19.218 1.215 -11.385 1.00 87.50 284 GLU A CA 1
ATOM 2228 C C . GLU A 1 284 ? 20.354 2.244 -11.270 1.00 87.50 284 GLU A C 1
ATOM 2230 O O . GLU A 1 284 ? 20.156 3.286 -10.649 1.00 87.50 284 GLU A O 1
ATOM 2235 N N . ASN A 1 285 ? 21.499 2.021 -11.919 1.00 82.81 285 ASN A N 1
ATOM 2236 C CA . ASN A 1 285 ? 22.673 2.910 -11.846 1.00 82.81 285 ASN A CA 1
ATOM 2237 C C . ASN A 1 285 ? 23.151 3.356 -13.234 1.00 82.81 285 ASN A C 1
ATOM 2239 O O . ASN A 1 285 ? 24.350 3.425 -13.515 1.00 82.81 285 ASN A O 1
ATOM 2243 N N . VAL A 1 286 ? 22.197 3.607 -14.129 1.00 88.44 286 VAL A N 1
ATOM 2244 C CA . VAL A 1 286 ? 22.465 3.841 -15.549 1.00 88.44 286 VAL A CA 1
ATOM 2245 C C . VAL A 1 286 ? 23.278 5.111 -15.812 1.00 88.44 286 VAL A C 1
ATOM 2247 O O . VAL A 1 286 ? 24.084 5.148 -16.740 1.00 88.44 286 VAL A O 1
ATOM 2250 N N . GLU A 1 287 ? 23.120 6.129 -14.970 1.00 86.12 287 GLU A N 1
ATOM 2251 C CA . GLU A 1 287 ? 23.830 7.405 -15.065 1.00 86.12 287 GLU A CA 1
ATOM 2252 C C . GLU A 1 287 ? 25.335 7.240 -14.842 1.00 86.12 287 GLU A C 1
ATOM 2254 O O . GLU A 1 287 ? 26.140 7.924 -15.468 1.00 86.12 287 GLU A O 1
ATOM 2259 N N . SER A 1 288 ? 25.731 6.274 -14.008 1.00 84.69 288 SER A N 1
ATOM 2260 C CA . SER A 1 288 ? 27.135 6.036 -13.674 1.00 84.69 288 SER A CA 1
ATOM 2261 C C . SER A 1 288 ? 27.875 5.183 -14.705 1.00 84.69 288 SER A C 1
ATOM 2263 O O . SER A 1 288 ? 29.105 5.202 -14.726 1.00 84.69 288 SER A O 1
ATOM 2265 N N . ASN A 1 289 ? 27.173 4.394 -15.532 1.00 86.12 289 ASN A N 1
ATOM 2266 C CA . ASN A 1 289 ? 27.835 3.481 -16.466 1.00 86.12 289 ASN A CA 1
ATOM 2267 C C . ASN A 1 289 ? 26.956 3.063 -17.660 1.00 86.12 289 ASN A C 1
ATOM 2269 O O . ASN A 1 289 ? 26.430 1.949 -17.714 1.00 86.12 289 ASN A O 1
ATOM 2273 N N . LEU A 1 290 ? 26.864 3.937 -18.667 1.00 89.00 290 LEU A N 1
ATOM 2274 C CA . LEU A 1 290 ? 26.146 3.647 -19.916 1.00 89.00 290 LEU A CA 1
ATOM 2275 C C . LEU A 1 290 ? 26.713 2.451 -20.692 1.00 89.00 290 LEU A C 1
ATOM 2277 O O . LEU A 1 290 ? 25.948 1.793 -21.386 1.00 89.00 290 LEU A O 1
ATOM 2281 N N . ALA A 1 291 ? 28.007 2.142 -20.546 1.00 87.69 291 ALA A N 1
ATOM 2282 C CA . ALA A 1 291 ? 28.660 1.041 -21.263 1.00 87.69 291 ALA A CA 1
ATOM 2283 C C . ALA A 1 291 ? 28.147 -0.352 -20.842 1.00 87.69 291 ALA A C 1
ATOM 2285 O O . ALA A 1 291 ? 28.426 -1.357 -21.496 1.00 87.69 291 ALA A O 1
ATOM 2286 N N . LEU A 1 292 ? 27.411 -0.436 -19.727 1.00 86.56 292 LEU A N 1
ATOM 2287 C CA . LEU A 1 292 ? 26.726 -1.662 -19.318 1.00 86.56 292 LEU A CA 1
ATOM 2288 C C . LEU A 1 292 ? 25.458 -1.922 -20.136 1.00 86.56 292 LEU A C 1
ATOM 2290 O O . LEU A 1 292 ? 24.912 -3.020 -20.048 1.00 86.56 292 LEU A O 1
ATOM 2294 N N . LEU A 1 293 ? 24.976 -0.956 -20.923 1.00 91.38 293 LEU A N 1
ATOM 2295 C CA . LEU A 1 293 ? 23.720 -1.090 -21.653 1.00 91.38 293 LEU A CA 1
ATOM 2296 C C . LEU A 1 293 ? 23.867 -1.822 -22.984 1.00 91.38 293 LEU A C 1
ATOM 2298 O O . LEU A 1 293 ? 22.909 -2.464 -23.404 1.00 91.38 293 LEU A O 1
ATOM 2302 N N . GLU A 1 294 ? 25.026 -1.786 -23.641 1.00 91.75 294 GLU A N 1
ATOM 2303 C CA . GLU A 1 294 ? 25.247 -2.532 -24.883 1.00 91.75 294 GLU A CA 1
ATOM 2304 C C . GLU A 1 294 ? 25.126 -4.053 -24.670 1.00 91.75 294 GLU A C 1
ATOM 2306 O O . GLU A 1 294 ? 24.337 -4.675 -25.385 1.00 91.75 294 GLU A O 1
ATOM 2311 N N . PRO A 1 295 ? 25.764 -4.669 -23.648 1.00 92.50 295 PRO A N 1
ATOM 2312 C CA . PRO A 1 295 ? 25.527 -6.078 -23.325 1.00 92.50 295 PRO A CA 1
ATOM 2313 C C . PRO A 1 295 ? 24.061 -6.392 -22.997 1.00 92.50 295 PRO A C 1
ATOM 2315 O O . PRO A 1 295 ? 23.582 -7.496 -23.262 1.00 92.50 295 PRO A O 1
ATOM 2318 N N . ILE A 1 296 ? 23.340 -5.432 -22.412 1.00 93.75 296 ILE A N 1
ATOM 2319 C CA . ILE A 1 296 ? 21.928 -5.583 -22.046 1.00 93.75 296 ILE A CA 1
ATOM 2320 C C . ILE A 1 296 ? 21.026 -5.509 -23.278 1.00 93.75 296 ILE A C 1
ATOM 2322 O O . ILE A 1 296 ? 20.106 -6.316 -23.399 1.00 93.75 296 ILE A O 1
ATOM 2326 N N . ARG A 1 297 ? 21.307 -4.609 -24.224 1.00 94.31 297 ARG A N 1
ATOM 2327 C CA . ARG A 1 297 ? 20.632 -4.575 -25.526 1.00 94.31 297 ARG A CA 1
ATOM 2328 C C . ARG A 1 297 ? 20.809 -5.910 -26.244 1.00 94.31 297 ARG A C 1
ATOM 2330 O O . ARG A 1 297 ? 19.822 -6.510 -26.662 1.00 94.31 297 ARG A O 1
ATOM 2337 N N . ASP A 1 298 ? 22.037 -6.414 -26.309 1.00 93.00 298 ASP A N 1
ATOM 2338 C CA . ASP A 1 298 ? 22.334 -7.691 -26.959 1.00 93.00 298 ASP A CA 1
ATOM 2339 C C . ASP A 1 298 ? 21.633 -8.866 -26.244 1.00 93.00 298 ASP A C 1
ATOM 2341 O O . ASP A 1 298 ? 21.163 -9.811 -26.884 1.00 93.00 298 ASP A O 1
ATOM 2345 N N . LEU A 1 299 ? 21.510 -8.819 -24.911 1.00 92.69 299 LEU A N 1
ATOM 2346 C CA . LEU A 1 299 ? 20.706 -9.777 -24.146 1.00 92.69 299 LEU A CA 1
ATOM 2347 C C . LEU A 1 299 ? 19.222 -9.704 -24.529 1.00 92.69 299 LEU A C 1
ATOM 2349 O O . LEU A 1 299 ? 18.617 -10.752 -24.754 1.00 92.69 299 LEU A O 1
ATOM 2353 N N . ILE A 1 300 ? 18.636 -8.508 -24.630 1.00 94.06 300 ILE A N 1
ATOM 2354 C CA . ILE A 1 300 ? 17.232 -8.324 -25.030 1.00 94.06 300 ILE A CA 1
ATOM 2355 C C . ILE A 1 300 ? 16.996 -8.894 -26.432 1.00 94.06 300 ILE A C 1
ATOM 2357 O O . ILE A 1 300 ? 16.076 -9.690 -26.624 1.00 94.06 300 ILE A O 1
ATOM 2361 N N . GLU A 1 301 ? 17.841 -8.535 -27.398 1.00 93.25 301 GLU A N 1
ATOM 2362 C CA . GLU A 1 301 ? 17.715 -8.977 -28.790 1.00 93.25 301 GLU A CA 1
ATOM 2363 C C . GLU A 1 301 ? 17.797 -10.499 -28.932 1.00 93.25 301 GLU A C 1
ATOM 2365 O O . GLU A 1 301 ? 17.009 -11.099 -29.669 1.00 93.25 301 GLU A O 1
ATOM 2370 N N . ARG A 1 302 ? 18.724 -11.144 -28.212 1.00 92.50 302 ARG A N 1
ATOM 2371 C CA . ARG A 1 302 ? 18.810 -12.611 -28.173 1.00 92.50 302 ARG A CA 1
ATOM 2372 C C . ARG A 1 302 ? 17.605 -13.225 -27.473 1.00 92.50 302 ARG A C 1
ATOM 2374 O O . ARG A 1 302 ? 17.098 -14.245 -27.934 1.00 92.50 302 ARG A O 1
ATOM 2381 N N . SER A 1 303 ? 17.102 -12.574 -26.425 1.00 94.12 303 SER A N 1
ATOM 2382 C CA . SER A 1 303 ? 15.991 -13.093 -25.630 1.00 94.12 303 SER A CA 1
ATOM 2383 C C . SER A 1 303 ? 14.665 -13.102 -26.379 1.00 94.12 303 SER A C 1
ATOM 2385 O O . SER A 1 303 ? 13.892 -14.055 -26.281 1.00 94.12 303 SER A O 1
ATOM 2387 N N . ILE A 1 304 ? 14.420 -12.080 -27.203 1.00 94.75 304 ILE A N 1
ATOM 2388 C CA . ILE A 1 304 ? 13.223 -12.001 -28.052 1.00 94.75 304 ILE A CA 1
ATOM 2389 C C . ILE A 1 304 ? 13.098 -13.242 -28.954 1.00 94.75 304 ILE A C 1
ATOM 2391 O O . ILE A 1 304 ? 11.987 -13.705 -29.209 1.00 94.75 304 ILE A O 1
ATOM 2395 N N . ARG A 1 305 ? 14.221 -13.833 -29.390 1.00 93.19 305 ARG A N 1
ATOM 2396 C CA . ARG A 1 305 ? 14.232 -14.994 -30.300 1.00 93.19 305 ARG A CA 1
ATOM 2397 C C . ARG A 1 305 ? 13.630 -16.253 -29.684 1.00 93.19 305 ARG A C 1
ATOM 2399 O O . ARG A 1 305 ? 13.029 -17.033 -30.413 1.00 93.19 305 ARG A O 1
ATOM 2406 N N . TRP A 1 306 ? 13.764 -16.448 -28.372 1.00 93.31 306 TRP A N 1
ATOM 2407 C CA . TRP A 1 306 ? 13.164 -17.587 -27.670 1.00 93.31 306 TRP A CA 1
ATOM 2408 C C . TRP A 1 306 ? 11.777 -17.290 -27.083 1.00 93.31 306 TRP A C 1
ATOM 2410 O O . TRP A 1 306 ? 11.211 -18.142 -26.407 1.00 93.31 306 TRP A O 1
ATOM 2420 N N . GLY A 1 307 ? 11.194 -16.120 -27.368 1.00 92.62 307 GLY A N 1
ATOM 2421 C CA . GLY A 1 307 ? 9.826 -15.773 -26.966 1.00 92.62 307 GLY A CA 1
ATOM 2422 C C . GLY A 1 307 ? 9.718 -14.810 -25.781 1.00 92.62 307 GLY A C 1
ATOM 2423 O O . GLY A 1 307 ? 8.603 -14.551 -25.320 1.00 92.62 307 GLY A O 1
ATOM 2424 N N . TYR A 1 308 ? 10.834 -14.245 -25.303 1.00 94.75 308 TYR A N 1
ATOM 2425 C CA . TYR A 1 308 ? 10.813 -13.164 -24.315 1.00 94.75 308 TYR A CA 1
ATOM 2426 C C . TYR A 1 308 ? 10.014 -11.960 -24.824 1.00 94.75 308 TYR A C 1
ATOM 2428 O O . TYR A 1 308 ? 10.145 -11.544 -25.978 1.00 94.75 308 TYR A O 1
ATOM 2436 N N . LYS A 1 309 ? 9.224 -11.356 -23.934 1.00 94.56 309 LYS A N 1
ATOM 2437 C CA . LYS A 1 309 ? 8.455 -10.139 -24.212 1.00 94.56 309 LYS A CA 1
ATOM 2438 C C . LYS A 1 309 ? 8.980 -9.001 -23.334 1.00 94.56 309 LYS A C 1
ATOM 2440 O O . LYS A 1 309 ? 8.627 -8.954 -22.155 1.00 94.56 309 LYS A O 1
ATOM 2445 N N . PRO A 1 310 ? 9.798 -8.087 -23.888 1.00 92.88 310 PRO A N 1
ATOM 2446 C CA . PRO A 1 310 ? 10.357 -6.979 -23.126 1.00 92.88 310 PRO A CA 1
ATOM 2447 C C . PRO A 1 310 ? 9.274 -6.071 -22.541 1.00 92.88 310 PRO A C 1
ATOM 2449 O O . PRO A 1 310 ? 8.285 -5.737 -23.200 1.00 92.88 310 PRO A O 1
ATOM 2452 N N . LYS A 1 311 ? 9.488 -5.609 -21.309 1.00 93.44 311 LYS A N 1
ATOM 2453 C CA . LYS A 1 311 ? 8.557 -4.730 -20.587 1.00 93.44 311 LYS A CA 1
ATOM 2454 C C . LYS A 1 311 ? 8.825 -3.254 -20.898 1.00 93.44 311 LYS A C 1
ATOM 2456 O O . LYS A 1 311 ? 9.021 -2.450 -19.985 1.00 93.44 311 LYS A O 1
ATOM 2461 N N . TRP A 1 312 ? 8.799 -2.888 -22.183 1.00 92.62 312 TRP A N 1
ATOM 2462 C CA . TRP A 1 312 ? 9.154 -1.545 -22.669 1.00 92.62 312 TRP A CA 1
ATOM 2463 C C . TRP A 1 312 ? 8.440 -0.412 -21.925 1.00 92.62 312 TRP A C 1
ATOM 2465 O O . TRP A 1 312 ? 9.075 0.555 -21.511 1.00 92.62 312 TRP A O 1
ATOM 2475 N N . GLU A 1 313 ? 7.133 -0.548 -21.690 1.00 92.25 313 GLU A N 1
ATOM 2476 C CA . GLU A 1 313 ? 6.337 0.457 -20.976 1.00 92.25 313 GLU A CA 1
ATOM 2477 C C . GLU A 1 313 ? 6.808 0.665 -19.529 1.00 92.25 313 GLU A C 1
ATOM 2479 O O . GLU A 1 313 ? 6.848 1.795 -19.037 1.00 92.25 313 GLU A O 1
ATOM 2484 N N . ARG A 1 314 ? 7.201 -0.416 -18.839 1.00 92.38 314 ARG A N 1
ATOM 2485 C CA . ARG A 1 314 ? 7.694 -0.355 -17.455 1.00 92.38 314 ARG A CA 1
ATOM 2486 C C . ARG A 1 314 ? 9.024 0.391 -17.393 1.00 92.38 314 ARG A C 1
ATOM 2488 O O . ARG A 1 314 ? 9.173 1.261 -16.536 1.00 92.38 314 ARG A O 1
ATOM 2495 N N . TRP A 1 315 ? 9.962 0.071 -18.284 1.00 92.38 315 TRP A N 1
ATOM 2496 C CA . TRP A 1 315 ? 11.290 0.693 -18.308 1.00 92.38 315 TRP A CA 1
ATOM 2497 C C . TRP A 1 315 ? 11.238 2.143 -18.793 1.00 92.38 315 TRP A C 1
ATOM 2499 O O . TRP A 1 315 ? 11.869 3.007 -18.189 1.00 92.38 315 TRP A O 1
ATOM 2509 N N . SER A 1 316 ? 10.406 2.434 -19.798 1.00 93.50 316 SER A N 1
ATOM 2510 C CA . SER A 1 316 ? 10.122 3.802 -20.244 1.00 93.50 316 SER A CA 1
ATOM 2511 C C . SER A 1 316 ? 9.587 4.652 -19.095 1.00 93.50 316 SER A C 1
ATOM 2513 O O . SER A 1 316 ? 10.145 5.704 -18.792 1.00 93.50 316 SER A O 1
ATOM 2515 N N . ARG A 1 317 ? 8.582 4.154 -18.361 1.00 93.25 317 ARG A N 1
ATOM 2516 C CA . ARG A 1 317 ? 8.043 4.854 -17.189 1.00 93.25 317 ARG A CA 1
ATOM 2517 C C . ARG A 1 317 ? 9.091 5.069 -16.094 1.00 93.25 317 ARG A C 1
ATOM 2519 O O . ARG A 1 317 ? 9.121 6.154 -15.521 1.00 93.25 317 ARG A O 1
ATOM 2526 N N . LEU A 1 318 ? 9.926 4.068 -15.799 1.00 92.44 318 LEU A N 1
ATOM 2527 C CA . LEU A 1 318 ? 10.989 4.171 -14.791 1.00 92.44 318 LEU A CA 1
ATOM 2528 C C . LEU A 1 318 ? 11.978 5.297 -15.134 1.00 92.44 318 LEU A C 1
ATOM 2530 O O . LEU A 1 318 ? 12.212 6.176 -14.306 1.00 92.44 318 LEU A O 1
ATOM 2534 N N . LEU A 1 319 ? 12.517 5.302 -16.357 1.00 94.12 319 LEU A N 1
ATOM 2535 C CA . LEU A 1 319 ? 13.488 6.316 -16.781 1.00 94.12 319 LEU A CA 1
ATOM 2536 C C . LEU A 1 319 ? 12.853 7.703 -16.934 1.00 94.12 319 LEU A C 1
ATOM 2538 O O . LEU A 1 319 ? 13.463 8.690 -16.529 1.00 94.12 319 LEU A O 1
ATOM 2542 N N . SER A 1 320 ? 11.614 7.792 -17.434 1.00 95.00 320 SER A N 1
ATOM 2543 C CA . SER A 1 320 ? 10.862 9.054 -17.482 1.00 95.00 320 SER A CA 1
ATOM 2544 C C . SER A 1 320 ? 10.677 9.659 -16.087 1.00 95.00 320 SER A C 1
ATOM 2546 O O . SER A 1 320 ? 10.910 10.850 -15.911 1.00 95.00 320 SER A O 1
ATOM 2548 N N . GLN A 1 321 ? 10.315 8.859 -15.077 1.00 94.75 321 GLN A N 1
ATOM 2549 C CA . GLN A 1 321 ? 10.135 9.345 -13.702 1.00 94.75 321 GLN A CA 1
ATOM 2550 C C . GLN A 1 321 ? 11.445 9.842 -13.075 1.00 94.75 321 GLN A C 1
ATOM 2552 O O . GLN A 1 321 ? 11.440 10.864 -12.391 1.00 94.75 321 GLN A O 1
ATOM 2557 N N . ARG A 1 322 ? 12.569 9.160 -13.330 1.00 94.31 322 ARG A N 1
ATOM 2558 C CA . ARG A 1 322 ? 13.896 9.612 -12.877 1.00 94.31 322 ARG A CA 1
ATOM 2559 C C . ARG A 1 322 ? 14.319 10.913 -13.551 1.00 94.31 322 ARG A C 1
ATOM 2561 O O . ARG A 1 322 ? 14.749 11.839 -12.870 1.00 94.31 322 ARG A O 1
ATOM 2568 N N . LEU A 1 323 ? 14.121 11.013 -14.866 1.00 95.69 323 LEU A N 1
ATOM 2569 C CA . LEU A 1 323 ? 14.405 12.231 -15.623 1.00 95.69 323 LEU A CA 1
ATOM 2570 C C . LEU A 1 323 ? 13.578 13.410 -15.096 1.00 95.69 323 LEU A C 1
ATOM 2572 O O . LEU A 1 323 ? 14.102 14.501 -14.900 1.00 95.69 323 LEU A O 1
ATOM 2576 N N . GLU A 1 324 ? 12.290 13.195 -14.825 1.00 96.19 324 GLU A N 1
ATOM 2577 C CA . GLU A 1 324 ? 11.435 14.211 -14.208 1.00 96.19 324 GLU A CA 1
ATOM 2578 C C . GLU A 1 324 ? 11.962 14.661 -12.839 1.00 96.19 324 GLU A C 1
ATOM 2580 O O . GLU A 1 324 ? 11.989 15.863 -12.584 1.00 96.19 324 GLU A O 1
ATOM 2585 N N . ALA A 1 325 ? 12.416 13.737 -11.986 1.00 94.50 325 ALA A N 1
ATOM 2586 C CA . ALA A 1 325 ? 12.983 14.070 -10.678 1.00 94.50 325 ALA A CA 1
ATOM 2587 C C . ALA A 1 325 ? 14.255 14.928 -10.800 1.00 94.50 325 ALA A C 1
ATOM 2589 O O . ALA A 1 325 ? 14.344 15.977 -10.164 1.00 94.50 325 ALA A O 1
ATOM 2590 N N . HIS A 1 326 ? 15.187 14.558 -11.687 1.00 94.38 326 HIS A N 1
ATOM 2591 C CA . HIS A 1 326 ? 16.393 15.353 -11.955 1.00 94.38 326 HIS A CA 1
ATOM 2592 C C . HIS A 1 326 ? 16.039 16.775 -12.419 1.00 94.38 326 HIS A C 1
ATOM 2594 O O . HIS A 1 326 ? 16.596 17.762 -11.942 1.00 94.38 326 HIS A O 1
ATOM 2600 N N . LEU A 1 327 ? 15.053 16.915 -13.306 1.00 94.88 327 LEU A N 1
ATOM 2601 C CA . LEU A 1 327 ? 14.620 18.219 -13.814 1.00 94.88 327 LEU A CA 1
ATOM 2602 C C . LEU A 1 327 ? 13.820 19.047 -12.791 1.00 94.88 327 LEU A C 1
ATOM 2604 O O . LEU A 1 327 ? 13.769 20.277 -12.892 1.00 94.88 327 LEU A O 1
ATOM 2608 N N . GLU A 1 328 ? 13.190 18.409 -11.805 1.00 94.44 328 GLU A N 1
ATOM 2609 C CA . GLU A 1 328 ? 12.635 19.089 -10.631 1.00 94.44 328 GLU A CA 1
ATOM 2610 C C . GLU A 1 328 ? 13.753 19.608 -9.710 1.00 94.44 328 GLU A C 1
ATOM 2612 O O . GLU A 1 328 ? 13.680 20.753 -9.254 1.00 94.44 328 GLU A O 1
ATOM 2617 N N . ASP A 1 329 ? 14.818 18.831 -9.500 1.00 92.25 329 ASP A N 1
ATOM 2618 C CA . ASP A 1 329 ? 15.993 19.255 -8.725 1.00 92.25 329 ASP A CA 1
ATOM 2619 C C . ASP A 1 329 ? 16.742 20.408 -9.402 1.00 92.25 329 ASP A C 1
ATOM 2621 O O . ASP A 1 329 ? 17.175 21.347 -8.724 1.00 92.25 329 ASP A O 1
ATOM 2625 N N . LEU A 1 330 ? 16.801 20.405 -10.740 1.00 92.19 330 LEU A N 1
ATOM 2626 C CA . LEU A 1 330 ? 17.357 21.508 -11.527 1.00 92.19 330 LEU A CA 1
ATOM 2627 C C . LEU A 1 330 ? 16.605 22.819 -11.266 1.00 92.19 330 LEU A C 1
ATOM 2629 O O . LEU A 1 330 ? 17.223 23.875 -11.170 1.00 92.19 330 LEU A O 1
ATOM 2633 N N . GLN A 1 331 ? 15.276 22.772 -11.107 1.00 89.50 331 GLN A N 1
ATOM 2634 C CA . GLN A 1 331 ? 14.462 23.956 -10.790 1.00 89.50 331 GLN A CA 1
ATOM 2635 C C . GLN A 1 331 ? 14.641 24.443 -9.354 1.00 89.50 331 GLN A C 1
ATOM 2637 O O . GLN A 1 331 ? 14.505 25.640 -9.089 1.00 89.50 331 GLN A O 1
ATOM 2642 N N . ARG A 1 332 ? 14.874 23.519 -8.418 1.00 88.56 332 ARG A N 1
ATOM 2643 C CA . ARG A 1 332 ? 15.078 23.828 -6.997 1.00 88.56 332 ARG A CA 1
ATOM 2644 C C . ARG A 1 332 ? 16.518 24.234 -6.680 1.00 88.56 332 ARG A C 1
ATOM 2646 O O . ARG A 1 332 ? 16.762 24.690 -5.567 1.00 88.56 332 ARG A O 1
ATOM 2653 N N . THR A 1 333 ? 17.439 24.090 -7.637 1.00 81.62 333 THR A N 1
ATOM 2654 C CA . THR A 1 333 ? 18.881 24.319 -7.460 1.00 81.62 333 THR A CA 1
ATOM 2655 C C . THR A 1 333 ? 19.426 23.499 -6.281 1.00 81.62 333 THR A C 1
ATOM 2657 O O . THR A 1 333 ? 20.135 24.012 -5.420 1.00 81.62 333 THR A O 1
ATOM 2660 N N . SER A 1 334 ? 19.012 22.230 -6.185 1.00 78.81 334 SER A N 1
ATOM 2661 C CA . SER A 1 334 ? 19.358 21.352 -5.054 1.00 78.81 334 SER A CA 1
ATOM 2662 C C . SER A 1 334 ? 20.701 20.627 -5.216 1.00 78.81 334 SER A C 1
ATOM 2664 O O . SER A 1 334 ? 21.273 20.199 -4.217 1.00 78.81 334 SER A O 1
ATOM 2666 N N . ARG A 1 335 ? 21.208 20.513 -6.450 1.00 87.56 335 ARG A N 1
ATOM 2667 C CA . ARG A 1 335 ? 22.543 20.000 -6.815 1.00 87.56 335 ARG A CA 1
ATOM 2668 C C . ARG A 1 335 ? 23.168 20.913 -7.877 1.00 87.56 335 ARG A C 1
ATOM 2670 O O . ARG A 1 335 ? 22.481 21.783 -8.423 1.00 87.56 335 ARG A O 1
ATOM 2677 N N . GLU A 1 336 ? 24.448 20.702 -8.175 1.00 91.06 336 GLU A N 1
ATOM 2678 C CA . GLU A 1 336 ? 25.134 21.411 -9.257 1.00 91.06 336 GLU A CA 1
ATOM 2679 C C . GLU A 1 336 ? 24.448 21.132 -10.611 1.00 91.06 336 GLU A C 1
ATOM 2681 O O . GLU A 1 336 ? 24.218 19.967 -10.950 1.00 91.06 336 GLU A O 1
ATOM 2686 N N . PRO A 1 337 ? 24.107 22.168 -11.407 1.00 91.75 337 PRO A N 1
ATOM 2687 C CA . PRO A 1 337 ? 23.401 21.991 -12.676 1.00 91.75 337 PRO A CA 1
ATOM 2688 C C . PRO A 1 337 ? 24.109 21.063 -13.665 1.00 91.75 337 PRO A C 1
ATOM 2690 O O . PRO A 1 337 ? 23.437 20.367 -14.417 1.00 91.75 337 PRO A O 1
ATOM 2693 N N . GLU A 1 338 ? 25.445 21.057 -13.669 1.00 93.00 338 GLU A N 1
ATOM 2694 C CA . GLU A 1 338 ? 26.253 20.198 -14.541 1.00 93.00 338 GLU A CA 1
ATOM 2695 C C . GLU A 1 338 ? 25.959 18.718 -14.288 1.00 93.00 338 GLU A C 1
ATOM 2697 O O . GLU A 1 338 ? 25.536 18.028 -15.212 1.00 93.00 338 GLU A O 1
ATOM 2702 N N . GLU A 1 339 ? 26.036 18.271 -13.031 1.00 92.62 339 GLU A N 1
ATOM 2703 C CA . GLU A 1 339 ? 25.743 16.882 -12.657 1.00 92.62 339 GLU A CA 1
ATOM 2704 C C . GLU A 1 339 ? 24.312 16.480 -13.028 1.00 92.62 339 GLU A C 1
ATOM 2706 O O . GLU A 1 339 ? 24.084 15.430 -13.621 1.00 92.62 339 GLU A O 1
ATOM 2711 N N . ILE A 1 340 ? 23.330 17.334 -12.718 1.00 93.81 340 ILE A N 1
ATOM 2712 C CA . ILE A 1 340 ? 21.918 17.042 -13.001 1.00 93.81 340 ILE A CA 1
ATOM 2713 C C . ILE A 1 340 ? 21.687 16.877 -14.510 1.00 93.81 340 ILE A C 1
ATOM 2715 O O . ILE A 1 340 ? 20.920 16.011 -14.945 1.00 93.81 340 ILE A O 1
ATOM 2719 N N . LEU A 1 341 ? 22.308 17.737 -15.320 1.00 95.06 341 LEU A N 1
ATOM 2720 C CA . LEU A 1 341 ? 22.174 17.714 -16.773 1.00 95.06 341 LEU A CA 1
ATOM 2721 C C . LEU A 1 341 ? 22.915 16.523 -17.391 1.00 95.06 341 LEU A C 1
ATOM 2723 O O . LEU A 1 341 ? 22.391 15.925 -18.330 1.00 95.06 341 LEU A O 1
ATOM 2727 N N . GLU A 1 342 ? 24.076 16.142 -16.857 1.00 94.31 342 GLU A N 1
ATOM 2728 C CA . GLU A 1 342 ? 24.794 14.927 -17.257 1.00 94.31 342 GLU A CA 1
ATOM 2729 C C . GLU A 1 342 ? 23.991 13.663 -16.928 1.00 94.31 342 GLU A C 1
ATOM 2731 O O . GLU A 1 342 ? 23.760 12.842 -17.820 1.00 94.31 342 GLU A O 1
ATOM 2736 N N . ASP A 1 343 ? 23.466 13.558 -15.704 1.00 94.81 343 ASP A N 1
ATOM 2737 C CA . ASP A 1 343 ? 22.591 12.465 -15.267 1.00 94.81 343 ASP A CA 1
ATOM 2738 C C . ASP A 1 343 ? 21.343 12.373 -16.172 1.00 94.81 343 ASP A C 1
ATOM 2740 O O . ASP A 1 343 ? 20.956 11.303 -16.652 1.00 94.81 343 ASP A O 1
ATOM 2744 N N . SER A 1 344 ? 20.722 13.518 -16.479 1.00 95.69 344 SER A N 1
ATOM 2745 C CA . SER A 1 344 ? 19.571 13.607 -17.393 1.00 95.69 344 SER A CA 1
ATOM 2746 C C . SER A 1 344 ? 19.921 13.160 -18.816 1.00 95.69 344 SER A C 1
ATOM 2748 O O . SER A 1 344 ? 19.154 12.438 -19.459 1.00 95.69 344 SER A O 1
ATOM 2750 N N . GLN A 1 345 ? 21.090 13.563 -19.317 1.00 95.31 345 GLN A N 1
ATOM 2751 C CA . GLN A 1 345 ? 21.579 13.173 -20.634 1.00 95.31 345 GLN A CA 1
ATOM 2752 C C . GLN A 1 345 ? 21.873 11.671 -20.702 1.00 95.31 345 GLN A C 1
ATOM 2754 O O . GLN A 1 345 ? 21.609 11.044 -21.733 1.00 95.31 345 GLN A O 1
ATOM 2759 N N . ALA A 1 346 ? 22.387 11.081 -19.622 1.00 94.44 346 ALA A N 1
ATOM 2760 C CA . ALA A 1 346 ? 22.621 9.649 -19.534 1.00 94.44 346 ALA A CA 1
ATOM 2761 C C . ALA A 1 346 ? 21.307 8.860 -19.630 1.00 94.44 346 ALA A C 1
ATOM 2763 O O . ALA A 1 346 ? 21.209 7.948 -20.451 1.00 94.44 346 ALA A O 1
ATOM 2764 N N . LEU A 1 347 ? 20.257 9.268 -18.908 1.00 95.06 347 LEU A N 1
ATOM 2765 C CA . LEU A 1 347 ? 18.928 8.645 -19.000 1.00 95.06 347 LEU A CA 1
ATOM 2766 C C . LEU A 1 347 ? 18.346 8.690 -20.423 1.00 95.06 347 LEU A C 1
ATOM 2768 O O . LEU A 1 347 ? 17.797 7.699 -20.912 1.00 95.06 347 LEU A O 1
ATOM 2772 N N . LEU A 1 348 ? 18.494 9.824 -21.115 1.00 95.00 348 LEU A N 1
ATOM 2773 C CA . LEU A 1 348 ? 18.037 9.978 -22.499 1.00 95.00 348 LEU A CA 1
ATOM 2774 C C . LEU A 1 348 ? 18.816 9.058 -23.448 1.00 95.00 348 LEU A C 1
ATOM 2776 O O . LEU A 1 348 ? 18.212 8.348 -24.256 1.00 95.00 348 LEU A O 1
ATOM 2780 N N . ARG A 1 349 ? 20.147 9.004 -23.313 1.00 93.94 349 ARG A N 1
ATOM 2781 C CA . ARG A 1 349 ? 21.001 8.101 -24.102 1.00 93.94 349 ARG A CA 1
ATOM 2782 C C . ARG A 1 349 ? 20.688 6.632 -23.844 1.00 93.94 349 ARG A C 1
ATOM 2784 O O . ARG A 1 349 ? 20.651 5.860 -24.799 1.00 93.94 349 ARG A O 1
ATOM 2791 N N . ALA A 1 350 ? 20.408 6.260 -22.599 1.00 94.00 350 ALA A N 1
ATOM 2792 C CA . ALA A 1 350 ? 20.065 4.894 -22.226 1.00 94.00 350 ALA A CA 1
ATOM 2793 C C . ALA A 1 350 ? 18.859 4.362 -23.007 1.00 94.00 350 ALA A C 1
ATOM 2795 O O . ALA A 1 350 ? 18.901 3.251 -23.532 1.00 94.00 350 ALA A O 1
ATOM 2796 N N . SER A 1 351 ? 17.812 5.182 -23.151 1.00 93.31 351 SER A N 1
ATOM 2797 C CA . SER A 1 351 ? 16.628 4.816 -23.939 1.00 93.31 351 SER A CA 1
ATOM 2798 C C . SER A 1 351 ? 16.953 4.580 -25.421 1.00 93.31 351 SER A C 1
ATOM 2800 O O . SER A 1 351 ? 16.458 3.626 -26.021 1.00 93.31 351 SER A O 1
ATOM 2802 N N . GLY A 1 352 ? 17.865 5.382 -25.985 1.00 91.06 352 GLY A N 1
ATOM 2803 C CA . GLY A 1 352 ? 18.355 5.220 -27.353 1.00 91.06 352 GLY A CA 1
ATOM 2804 C C . GLY A 1 352 ? 19.187 3.951 -27.549 1.00 91.06 352 GLY A C 1
ATOM 2805 O O . GLY A 1 352 ? 18.998 3.258 -28.544 1.00 91.06 352 GLY A O 1
ATOM 2806 N N . ILE A 1 353 ? 20.062 3.614 -26.593 1.00 92.88 353 ILE A N 1
ATOM 2807 C CA . ILE A 1 353 ? 20.870 2.382 -26.635 1.00 92.88 353 ILE A CA 1
ATOM 2808 C C . ILE A 1 353 ? 19.968 1.148 -26.556 1.00 92.88 353 ILE A C 1
ATOM 2810 O O . ILE A 1 353 ? 20.136 0.215 -27.332 1.00 92.88 353 ILE A O 1
ATOM 2814 N N . LEU A 1 354 ? 18.990 1.151 -25.649 1.00 91.62 354 LEU A N 1
ATOM 2815 C CA . LEU A 1 354 ? 18.090 0.016 -25.433 1.00 91.62 354 LEU A CA 1
ATOM 2816 C C . LEU A 1 354 ? 16.944 -0.071 -26.455 1.00 91.62 354 LEU A C 1
ATOM 2818 O O . LEU A 1 354 ? 16.228 -1.070 -26.477 1.00 91.62 354 LEU A O 1
ATOM 2822 N N . GLY A 1 355 ? 16.767 0.948 -27.301 1.00 89.62 355 GLY A N 1
ATOM 2823 C CA . GLY A 1 355 ? 15.834 0.920 -28.426 1.00 89.62 355 GLY A CA 1
ATOM 2824 C C . GLY A 1 355 ? 14.368 1.189 -28.071 1.00 89.62 355 GLY A C 1
ATOM 2825 O O . GLY A 1 355 ? 13.483 0.703 -28.772 1.00 89.62 355 GLY A O 1
ATOM 2826 N N . PHE A 1 356 ? 14.081 1.964 -27.017 1.00 90.38 356 PHE A N 1
ATOM 2827 C CA . PHE A 1 356 ? 12.710 2.360 -26.664 1.00 90.38 356 PHE A CA 1
ATOM 2828 C C . PHE A 1 356 ? 12.558 3.867 -26.449 1.00 90.38 356 PHE A C 1
ATOM 2830 O O . PHE A 1 356 ? 13.499 4.574 -26.104 1.00 90.38 356 PHE A O 1
ATOM 2837 N N . SER A 1 357 ? 11.338 4.373 -26.630 1.00 90.81 357 SER A N 1
ATOM 2838 C CA . SER A 1 357 ? 11.019 5.791 -26.451 1.00 90.81 357 SER A CA 1
ATOM 2839 C C . SER A 1 357 ? 10.606 6.124 -25.017 1.00 90.81 357 SER A C 1
ATOM 2841 O O . SER A 1 357 ? 9.853 5.372 -24.389 1.00 90.81 357 SER A O 1
ATOM 2843 N N . LEU A 1 358 ? 11.011 7.298 -24.533 1.00 93.38 358 LEU A N 1
ATOM 2844 C CA . LEU A 1 358 ? 10.538 7.867 -23.269 1.00 93.38 358 LEU A CA 1
ATOM 2845 C C . LEU A 1 358 ? 9.292 8.729 -23.477 1.00 93.38 358 LEU A C 1
ATOM 2847 O O . LEU A 1 358 ? 9.136 9.383 -24.510 1.00 93.38 358 LEU A O 1
ATOM 2851 N N . ASN A 1 359 ? 8.428 8.792 -22.462 1.00 91.81 359 ASN A N 1
ATOM 2852 C CA . ASN A 1 359 ? 7.425 9.849 -22.391 1.00 91.81 359 ASN A CA 1
ATOM 2853 C C . ASN A 1 359 ? 8.097 11.117 -21.855 1.00 91.81 359 ASN A C 1
ATOM 2855 O O . ASN A 1 359 ? 8.480 11.178 -20.687 1.00 91.81 359 ASN A O 1
ATOM 2859 N N . LEU A 1 360 ? 8.265 12.107 -22.731 1.00 94.25 360 LEU A N 1
ATOM 2860 C CA . LEU A 1 360 ? 9.039 13.315 -22.451 1.00 94.25 360 LEU A CA 1
ATOM 2861 C C . LEU A 1 360 ? 8.178 14.541 -22.136 1.00 94.25 360 LEU A C 1
ATOM 2863 O O . LEU A 1 360 ? 8.733 15.579 -21.796 1.00 94.25 360 LEU A O 1
ATOM 2867 N N . TRP A 1 361 ? 6.845 14.461 -22.225 1.00 93.88 361 TRP A N 1
ATOM 2868 C CA . TRP A 1 361 ? 5.990 15.655 -22.155 1.00 93.88 361 TRP A CA 1
ATOM 2869 C C . TRP A 1 361 ? 6.177 16.443 -20.851 1.00 93.88 361 TRP A C 1
ATOM 2871 O O . TRP A 1 361 ? 6.342 17.665 -20.864 1.00 93.88 361 TRP A O 1
ATOM 2881 N N . LYS A 1 362 ? 6.189 15.758 -19.702 1.00 94.81 362 LYS A N 1
ATOM 2882 C CA . LYS A 1 362 ? 6.396 16.418 -18.407 1.00 94.81 362 LYS A CA 1
ATOM 2883 C C . LYS A 1 362 ? 7.850 16.872 -18.241 1.00 94.81 362 LYS A C 1
ATOM 2885 O O . LYS A 1 362 ? 8.069 18.014 -17.845 1.00 94.81 362 LYS A O 1
ATOM 2890 N N . ALA A 1 363 ? 8.819 16.037 -18.618 1.00 95.69 363 ALA A N 1
ATOM 2891 C CA . ALA A 1 363 ? 10.246 16.364 -18.578 1.00 95.69 363 ALA A CA 1
ATOM 2892 C C . ALA A 1 363 ? 10.584 17.629 -19.393 1.00 95.69 363 ALA A C 1
ATOM 2894 O O . ALA A 1 363 ? 11.167 18.568 -18.860 1.00 95.69 363 ALA A O 1
ATOM 2895 N N . GLN A 1 364 ? 10.123 17.726 -20.641 1.00 95.81 364 GLN A N 1
ATOM 2896 C CA . GLN A 1 364 ? 10.299 18.903 -21.500 1.00 95.81 364 GLN A CA 1
ATOM 2897 C C . GLN A 1 364 ? 9.788 20.187 -20.834 1.00 95.81 364 GLN A C 1
ATOM 2899 O O . GLN A 1 364 ? 10.480 21.205 -20.814 1.00 95.81 364 GLN A O 1
ATOM 2904 N N . ASN A 1 365 ? 8.588 20.133 -20.247 1.00 94.88 365 ASN A N 1
ATOM 2905 C CA . ASN A 1 365 ? 7.994 21.268 -19.546 1.00 94.88 365 ASN A CA 1
ATOM 2906 C C . ASN A 1 365 ? 8.787 21.665 -18.291 1.00 94.88 365 ASN A C 1
ATOM 2908 O O . ASN A 1 365 ? 8.933 22.856 -18.018 1.00 94.88 365 ASN A O 1
ATOM 2912 N N . LEU A 1 366 ? 9.282 20.691 -17.522 1.00 95.19 366 LEU A N 1
ATOM 2913 C CA . LEU A 1 366 ? 10.121 20.940 -16.346 1.00 95.19 366 LEU A CA 1
ATOM 2914 C C . LEU A 1 366 ? 11.460 21.572 -16.747 1.00 95.19 366 LEU A C 1
ATOM 2916 O O . LEU A 1 366 ? 11.871 22.564 -16.150 1.00 95.19 366 LEU A O 1
ATOM 2920 N N . PHE A 1 367 ? 12.099 21.052 -17.796 1.00 95.75 367 PHE A N 1
ATOM 2921 C CA . PHE A 1 367 ? 13.369 21.563 -18.306 1.00 95.75 367 PHE A CA 1
ATOM 2922 C C . PHE A 1 367 ? 13.258 23.005 -18.817 1.00 95.75 367 PHE A C 1
ATOM 2924 O O . PHE A 1 367 ? 14.080 23.843 -18.448 1.00 95.75 367 PHE A O 1
ATOM 2931 N N . ILE A 1 368 ? 12.227 23.328 -19.610 1.00 93.69 368 ILE A N 1
ATOM 2932 C CA . ILE A 1 368 ? 12.004 24.702 -20.094 1.00 93.69 368 ILE A CA 1
ATOM 2933 C C . ILE A 1 368 ? 11.797 25.658 -18.916 1.00 93.69 368 ILE A C 1
ATOM 2935 O O . ILE A 1 368 ? 12.443 26.703 -18.865 1.00 93.69 368 ILE A O 1
ATOM 2939 N N . ARG A 1 369 ? 10.964 25.286 -17.934 1.00 93.31 369 ARG A N 1
ATOM 2940 C CA . ARG A 1 369 ? 10.745 26.109 -16.733 1.00 93.31 369 ARG A CA 1
ATOM 2941 C C . ARG A 1 369 ? 12.020 26.313 -15.921 1.00 93.31 369 ARG A C 1
ATOM 2943 O O . ARG A 1 369 ? 12.228 27.407 -15.403 1.00 93.31 369 ARG A O 1
ATOM 2950 N N . ALA A 1 370 ? 12.864 25.285 -15.805 1.00 92.50 370 ALA A N 1
ATOM 2951 C CA . ALA A 1 370 ? 14.178 25.410 -15.179 1.00 92.50 370 ALA A CA 1
ATOM 2952 C C . ALA A 1 370 ? 15.010 26.453 -15.927 1.00 92.50 370 ALA A C 1
ATOM 2954 O O . ALA A 1 370 ? 15.380 27.474 -15.358 1.00 92.50 370 ALA A O 1
ATOM 2955 N N . CYS A 1 371 ? 15.180 26.267 -17.237 1.00 92.19 371 CYS A N 1
ATOM 2956 C CA . CYS A 1 371 ? 15.917 27.197 -18.080 1.00 92.19 371 CYS A CA 1
ATOM 2957 C C . CYS A 1 371 ? 15.407 28.637 -17.913 1.00 92.19 371 CYS A C 1
ATOM 2959 O O . CYS A 1 371 ? 16.201 29.535 -17.661 1.00 92.19 371 CYS A O 1
ATOM 2961 N N . GLU A 1 372 ? 14.099 28.885 -17.993 1.00 90.75 372 GLU A N 1
ATOM 2962 C CA . GLU A 1 372 ? 13.527 30.231 -17.829 1.00 90.75 372 GLU A CA 1
ATOM 2963 C C . GLU A 1 372 ? 13.841 30.860 -16.467 1.00 90.75 372 GLU A C 1
ATOM 2965 O O . GLU A 1 372 ? 14.044 32.072 -16.377 1.00 90.75 372 GLU A O 1
ATOM 2970 N N . ARG A 1 373 ? 13.901 30.045 -15.412 1.00 89.44 373 ARG A N 1
ATOM 2971 C CA . ARG A 1 373 ? 14.049 30.510 -14.035 1.00 89.44 373 ARG A CA 1
ATOM 2972 C C . ARG A 1 373 ? 15.497 30.728 -13.615 1.00 89.44 373 ARG A C 1
ATOM 2974 O O . ARG A 1 373 ? 15.762 31.700 -12.914 1.00 89.44 373 ARG A O 1
ATOM 2981 N N . ASN A 1 374 ? 16.407 29.823 -13.968 1.00 88.50 374 ASN A N 1
ATOM 2982 C CA . ASN A 1 374 ? 17.756 29.798 -13.401 1.00 88.50 374 ASN A CA 1
ATOM 2983 C C . ASN A 1 374 ? 18.878 29.472 -14.404 1.00 88.50 374 ASN A C 1
ATOM 2985 O O . ASN A 1 374 ? 19.984 29.176 -13.971 1.00 88.50 374 ASN A O 1
ATOM 2989 N N . TRP A 1 375 ? 18.682 29.613 -15.724 1.00 88.88 375 TRP A N 1
ATOM 2990 C CA . TRP A 1 375 ? 19.748 29.320 -16.707 1.00 88.88 375 TRP A CA 1
ATOM 2991 C C . TRP A 1 375 ? 21.091 30.024 -16.443 1.00 88.88 375 TRP A C 1
ATOM 2993 O O . TRP A 1 375 ? 22.152 29.508 -16.787 1.00 88.88 375 TRP A O 1
ATOM 3003 N N . TYR A 1 376 ? 21.068 31.204 -15.822 1.00 86.50 376 TYR A N 1
ATOM 3004 C CA . TYR A 1 376 ? 22.265 31.977 -15.487 1.00 86.50 376 TYR A CA 1
ATOM 3005 C C . TYR A 1 376 ? 23.168 31.297 -14.447 1.00 86.50 376 TYR A C 1
ATOM 3007 O O . TYR A 1 376 ? 24.308 31.736 -14.275 1.00 86.50 376 TYR A O 1
ATOM 3015 N N . SER A 1 377 ? 22.667 30.286 -13.729 1.00 87.81 377 SER A N 1
ATOM 3016 C CA . SER A 1 377 ? 23.455 29.460 -12.814 1.00 87.81 377 SER A CA 1
ATOM 3017 C C . SER A 1 377 ? 24.075 28.247 -13.503 1.00 87.81 377 SER A C 1
ATOM 3019 O O . SER A 1 377 ? 24.905 27.588 -12.893 1.00 87.81 377 SER A O 1
ATOM 3021 N N . PHE A 1 378 ? 23.716 27.948 -14.758 1.00 89.56 378 PHE A N 1
ATOM 3022 C CA . PHE A 1 378 ? 24.231 26.763 -15.454 1.00 89.56 378 PHE A CA 1
ATOM 3023 C C . PHE A 1 378 ? 25.701 26.939 -15.851 1.00 89.56 378 PHE A C 1
ATOM 3025 O O . PHE A 1 378 ? 26.435 25.962 -15.925 1.00 89.56 378 PHE A O 1
ATOM 3032 N N . GLY A 1 379 ? 26.160 28.176 -16.077 1.00 88.06 379 GLY A N 1
ATOM 3033 C CA . GLY A 1 379 ? 27.574 28.481 -16.311 1.00 88.06 379 GLY A CA 1
ATOM 3034 C C . GLY A 1 379 ? 28.188 27.629 -17.428 1.00 88.06 379 GLY A C 1
ATOM 3035 O O . GLY A 1 379 ? 27.802 27.746 -18.590 1.00 88.06 379 GLY A O 1
ATOM 3036 N N . LYS A 1 380 ? 29.145 26.762 -17.073 1.00 89.31 380 LYS A N 1
ATOM 3037 C CA . LYS A 1 380 ? 29.822 25.853 -18.015 1.00 89.31 380 LYS A CA 1
ATOM 3038 C C . LYS A 1 380 ? 28.940 24.702 -18.513 1.00 89.31 380 LYS A C 1
ATOM 3040 O O . LYS A 1 380 ? 29.276 24.117 -19.535 1.00 89.31 380 LYS A O 1
ATOM 3045 N N . ALA A 1 381 ? 27.804 24.433 -17.869 1.00 91.19 381 ALA A N 1
ATOM 3046 C CA . ALA A 1 381 ? 26.883 23.356 -18.225 1.00 91.19 381 ALA A CA 1
ATOM 3047 C C . ALA A 1 381 ? 25.918 23.702 -19.377 1.00 91.19 381 ALA A C 1
ATOM 3049 O O . ALA A 1 381 ? 25.143 22.848 -19.806 1.00 91.19 381 ALA A O 1
ATOM 3050 N N . LEU A 1 382 ? 25.947 24.930 -19.916 1.00 92.12 382 LEU A N 1
ATOM 3051 C CA . LEU A 1 382 ? 25.089 25.335 -21.043 1.00 92.12 382 LEU A CA 1
ATOM 3052 C C . LEU A 1 382 ? 25.190 24.408 -22.277 1.00 92.12 382 LEU A C 1
ATOM 3054 O O . LEU A 1 382 ? 24.143 24.081 -22.837 1.00 92.12 382 LEU A O 1
ATOM 3058 N N . PRO A 1 383 ? 26.377 23.915 -22.694 1.00 93.56 383 PRO A N 1
ATOM 3059 C CA . PRO A 1 383 ? 26.474 22.944 -23.785 1.00 93.56 383 PRO A CA 1
ATOM 3060 C C . PRO A 1 383 ? 25.779 21.613 -23.464 1.00 93.56 383 PRO A C 1
ATOM 3062 O O . PRO A 1 383 ? 25.137 21.028 -24.336 1.00 93.56 383 PRO A O 1
ATOM 3065 N N . VAL A 1 384 ? 25.856 21.150 -22.210 1.00 93.44 384 VAL A N 1
ATOM 3066 C CA . VAL A 1 384 ? 25.166 19.929 -21.759 1.00 93.44 384 VAL A CA 1
ATOM 3067 C C . VAL A 1 384 ? 23.653 20.152 -21.755 1.00 93.44 384 VAL A C 1
ATOM 3069 O O . VAL A 1 384 ? 22.906 19.301 -22.231 1.00 93.44 384 VAL A O 1
ATOM 3072 N N . ALA A 1 385 ? 23.189 21.331 -21.331 1.00 93.56 385 ALA A N 1
ATOM 3073 C CA . ALA A 1 385 ? 21.777 21.706 -21.404 1.00 93.56 385 ALA A CA 1
ATOM 3074 C C . ALA A 1 385 ? 21.243 21.693 -22.850 1.00 93.56 385 ALA A C 1
ATOM 3076 O O . ALA A 1 385 ? 20.135 21.221 -23.098 1.00 93.56 385 ALA A O 1
ATOM 3077 N N . GLU A 1 386 ? 22.027 22.159 -23.824 1.00 94.69 386 GLU A N 1
ATOM 3078 C CA . GLU A 1 386 ? 21.657 22.083 -25.244 1.00 94.69 386 GLU A CA 1
ATOM 3079 C C . GLU A 1 386 ? 21.619 20.639 -25.766 1.00 94.69 386 GLU A C 1
ATOM 3081 O O . GLU A 1 386 ? 20.729 20.289 -26.548 1.00 94.69 386 GLU A O 1
ATOM 3086 N N . ALA A 1 387 ? 22.529 19.776 -25.305 1.00 94.38 387 ALA A N 1
ATOM 3087 C CA . ALA A 1 387 ? 22.505 18.349 -25.626 1.00 94.38 387 ALA A CA 1
ATOM 3088 C C . ALA A 1 387 ? 21.255 17.654 -25.058 1.00 94.38 387 ALA A C 1
ATOM 3090 O O . ALA A 1 387 ? 20.604 16.887 -25.776 1.00 94.38 387 ALA A O 1
ATOM 3091 N N . VAL A 1 388 ? 20.872 17.986 -23.820 1.00 95.38 388 VAL A N 1
ATOM 3092 C CA . VAL A 1 388 ? 19.639 17.513 -23.169 1.00 95.38 388 VAL A CA 1
ATOM 3093 C C . VAL A 1 388 ? 18.409 17.991 -23.937 1.00 95.38 388 VAL A C 1
ATOM 3095 O O . VAL A 1 388 ? 17.542 17.186 -24.277 1.00 95.38 388 VAL A O 1
ATOM 3098 N N . ALA A 1 389 ? 18.356 19.274 -24.307 1.00 95.00 389 ALA A N 1
ATOM 3099 C CA . ALA A 1 389 ? 17.278 19.830 -25.122 1.00 95.00 389 ALA A CA 1
ATOM 3100 C C . ALA A 1 389 ? 17.141 19.094 -26.465 1.00 95.00 389 ALA A C 1
ATOM 3102 O O . ALA A 1 389 ? 16.043 18.677 -26.836 1.00 95.00 389 ALA A O 1
ATOM 3103 N N . THR A 1 390 ? 18.261 18.870 -27.155 1.00 94.38 390 THR A N 1
ATOM 3104 C CA . THR A 1 390 ? 18.296 18.155 -28.440 1.00 94.38 390 THR A CA 1
ATOM 3105 C C . THR A 1 390 ? 17.821 16.712 -28.288 1.00 94.38 390 THR A C 1
ATOM 3107 O O . THR A 1 390 ? 16.989 16.251 -29.064 1.00 94.38 390 THR A O 1
ATOM 3110 N N . SER A 1 391 ? 18.288 16.013 -27.252 1.00 93.75 391 SER A N 1
ATOM 3111 C CA . SER A 1 391 ? 17.915 14.620 -26.970 1.00 93.75 391 SER A CA 1
ATOM 3112 C C . SER A 1 391 ? 16.440 14.482 -26.576 1.00 93.75 391 SER A C 1
ATOM 3114 O O . SER A 1 391 ? 15.835 13.435 -26.788 1.00 93.75 391 SER A O 1
ATOM 3116 N N . MET A 1 392 ? 15.832 15.556 -26.062 1.00 94.38 392 MET A N 1
ATOM 3117 C CA . MET A 1 392 ? 14.391 15.647 -25.831 1.00 94.38 392 MET A CA 1
ATOM 3118 C C . MET A 1 392 ? 13.595 16.156 -27.043 1.00 94.38 392 MET A C 1
ATOM 3120 O O . MET A 1 392 ? 12.400 16.401 -26.903 1.00 94.38 392 MET A O 1
ATOM 3124 N N . ASN A 1 393 ? 14.207 16.334 -28.218 1.00 92.81 393 ASN A N 1
ATOM 3125 C CA . ASN A 1 393 ? 13.580 16.937 -29.403 1.00 92.81 393 ASN A CA 1
ATOM 3126 C C . ASN A 1 393 ? 12.992 18.344 -29.154 1.00 92.81 393 ASN A C 1
ATOM 3128 O O . ASN A 1 393 ? 11.983 18.726 -29.751 1.00 92.81 393 ASN A O 1
ATOM 3132 N N . LEU A 1 394 ? 13.611 19.132 -28.271 1.00 92.50 394 LEU A N 1
ATOM 3133 C CA . LEU A 1 394 ? 13.283 20.543 -28.092 1.00 92.50 394 LEU A CA 1
ATOM 3134 C C . LEU A 1 394 ? 14.032 21.396 -29.111 1.00 92.50 394 LEU A C 1
ATOM 3136 O O . LEU A 1 394 ? 15.199 21.160 -29.422 1.00 92.50 394 LEU A O 1
ATOM 3140 N N . ARG A 1 395 ? 13.370 22.442 -29.606 1.00 90.00 395 ARG A N 1
ATOM 3141 C CA . ARG A 1 395 ? 14.037 23.416 -30.466 1.00 90.00 395 ARG A CA 1
ATOM 3142 C C . ARG A 1 395 ? 14.933 24.318 -29.614 1.00 90.00 395 ARG A C 1
ATOM 3144 O O . ARG A 1 395 ? 14.475 24.899 -28.631 1.00 90.00 395 ARG A O 1
ATOM 3151 N N . LEU A 1 396 ? 16.204 24.443 -29.995 1.00 89.38 396 LEU A N 1
ATOM 3152 C CA . LEU A 1 396 ? 17.202 25.216 -29.241 1.00 89.38 396 LEU A CA 1
ATOM 3153 C C . LEU A 1 396 ? 16.899 26.719 -29.203 1.00 89.38 396 LEU A C 1
ATOM 3155 O O . LEU A 1 396 ? 17.332 27.417 -28.290 1.00 89.38 396 LEU A O 1
ATOM 3159 N N . ASP A 1 397 ? 16.124 27.222 -30.163 1.00 87.00 397 ASP A N 1
ATOM 3160 C CA . ASP A 1 397 ? 15.659 28.605 -30.179 1.00 87.00 397 ASP A CA 1
ATOM 3161 C C . ASP A 1 397 ? 14.692 28.910 -29.033 1.00 87.00 397 ASP A C 1
ATOM 3163 O O . ASP A 1 397 ? 14.475 30.081 -28.763 1.00 87.00 397 ASP A O 1
ATOM 3167 N N . LEU A 1 398 ? 14.116 27.910 -28.353 1.00 85.94 398 LEU A N 1
ATOM 3168 C CA . LEU A 1 398 ? 13.295 28.097 -27.151 1.00 85.94 398 LEU A CA 1
ATOM 3169 C C . LEU A 1 398 ? 14.131 28.433 -25.908 1.00 85.94 398 LEU A C 1
ATOM 3171 O O . LEU A 1 398 ? 13.573 28.901 -24.916 1.00 85.94 398 LEU A O 1
ATOM 3175 N N . LEU A 1 399 ? 15.447 28.207 -25.945 1.00 90.19 399 LEU A N 1
ATOM 3176 C CA . LEU A 1 399 ? 16.309 28.347 -24.776 1.00 90.19 399 LEU A CA 1
ATOM 3177 C C . LEU A 1 399 ? 16.580 29.830 -24.460 1.00 90.19 399 LEU A C 1
ATOM 3179 O O . LEU A 1 399 ? 16.942 30.596 -25.361 1.00 90.19 399 LEU A O 1
ATOM 3183 N N . PRO A 1 400 ? 16.452 30.264 -23.192 1.00 88.19 400 PRO A N 1
ATOM 3184 C CA . PRO A 1 400 ? 16.550 31.675 -22.819 1.00 88.19 400 PRO A CA 1
ATOM 3185 C C . PRO A 1 400 ? 17.859 32.343 -23.232 1.00 88.19 400 PRO A C 1
ATOM 3187 O O . PRO A 1 400 ? 17.817 33.448 -23.757 1.00 88.19 400 PRO A O 1
ATOM 3190 N N . TRP A 1 401 ? 19.001 31.664 -23.092 1.00 87.12 401 TRP A N 1
ATOM 3191 C CA . TRP A 1 401 ? 20.315 32.207 -23.466 1.00 87.12 401 TRP A CA 1
ATOM 3192 C C . TRP A 1 401 ? 20.538 32.310 -24.980 1.00 87.12 401 TRP A C 1
ATOM 3194 O O . TRP A 1 401 ? 21.398 33.066 -25.422 1.00 87.12 401 TRP A O 1
ATOM 3204 N N . ARG A 1 402 ? 19.754 31.588 -25.793 1.00 85.12 402 ARG A N 1
ATOM 3205 C CA . ARG A 1 402 ? 19.742 31.728 -27.259 1.00 85.12 402 ARG A CA 1
ATOM 3206 C C . ARG A 1 402 ? 18.826 32.865 -27.723 1.00 85.12 402 ARG A C 1
ATOM 3208 O O . ARG A 1 402 ? 19.070 33.436 -28.781 1.00 85.12 402 ARG A O 1
ATOM 3215 N N . ARG A 1 403 ? 17.800 33.214 -26.934 1.00 77.44 403 ARG A N 1
ATOM 3216 C CA . ARG A 1 40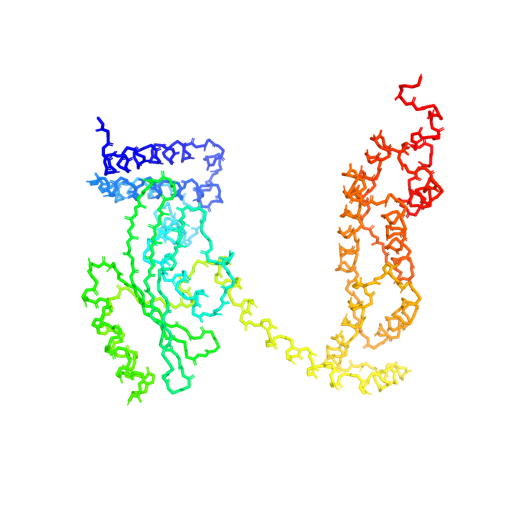3 ? 16.862 34.325 -27.206 1.00 77.44 403 ARG A CA 1
ATOM 3217 C C . ARG A 1 403 ? 17.299 35.665 -26.618 1.00 77.44 403 ARG A C 1
ATOM 3219 O O . ARG A 1 403 ? 17.007 36.708 -27.195 1.00 77.44 403 ARG A O 1
ATOM 3226 N N . ARG A 1 404 ? 17.911 35.641 -25.436 1.00 67.56 404 ARG A N 1
ATOM 3227 C CA . ARG A 1 404 ? 18.297 36.797 -24.618 1.00 67.56 404 ARG A CA 1
ATOM 3228 C C . ARG A 1 404 ? 19.669 36.504 -23.998 1.00 67.56 404 ARG A C 1
ATOM 3230 O O . ARG A 1 404 ? 19.727 35.930 -22.914 1.00 67.56 404 ARG A O 1
ATOM 3237 N N . PRO A 1 405 ? 20.772 36.843 -24.686 1.00 61.06 405 PRO A N 1
ATOM 3238 C CA . PRO A 1 405 ? 22.117 36.557 -24.186 1.00 61.06 405 PRO A CA 1
ATOM 3239 C C . PRO A 1 405 ? 22.485 37.369 -22.928 1.00 61.06 405 PRO A C 1
ATOM 3241 O O . PRO A 1 405 ? 23.430 37.013 -22.229 1.00 61.06 405 PRO A O 1
ATOM 3244 N N . GLU A 1 406 ? 21.737 38.429 -22.607 1.00 58.62 406 GLU A N 1
ATOM 3245 C CA . GLU A 1 406 ? 21.954 39.272 -21.428 1.00 58.62 406 GLU A CA 1
ATOM 3246 C C . GLU A 1 406 ? 21.134 38.779 -20.220 1.00 58.62 406 GLU A C 1
ATOM 3248 O O . GLU A 1 406 ? 19.949 38.445 -20.337 1.00 58.62 406 GLU A O 1
ATOM 3253 N N . ARG A 1 407 ? 21.772 38.719 -19.038 1.00 56.16 407 ARG A N 1
ATOM 3254 C CA . ARG A 1 407 ? 21.121 38.361 -17.764 1.00 56.16 407 ARG A CA 1
ATOM 3255 C C . ARG A 1 407 ? 19.913 39.281 -17.520 1.00 56.16 407 ARG A C 1
ATOM 3257 O O . ARG A 1 407 ? 20.060 40.494 -17.651 1.00 56.16 407 ARG A O 1
ATOM 3264 N N . PRO A 1 408 ? 18.751 38.765 -17.078 1.00 48.44 408 PRO A N 1
ATOM 3265 C CA . PRO A 1 408 ? 17.684 39.636 -16.609 1.00 48.44 408 PRO A CA 1
ATOM 3266 C C . PRO A 1 408 ? 18.147 40.332 -15.318 1.00 48.44 408 PRO A C 1
ATOM 3268 O O . PRO A 1 408 ? 18.243 39.688 -14.276 1.00 48.44 408 PRO A O 1
ATOM 3271 N N . GLY A 1 409 ? 18.464 41.629 -15.410 1.00 55.84 409 GLY A N 1
ATOM 3272 C CA . GLY A 1 409 ? 18.865 42.481 -14.281 1.00 55.84 409 GLY A CA 1
ATOM 3273 C C . GLY A 1 409 ? 20.325 42.959 -14.262 1.00 55.84 409 GLY A C 1
ATOM 3274 O O . GLY A 1 409 ? 20.794 43.331 -13.188 1.00 55.84 409 GLY A O 1
ATOM 3275 N N . GLY A 1 410 ? 21.037 42.916 -15.394 1.00 37.56 410 GLY A N 1
ATOM 3276 C CA . GLY A 1 410 ? 22.300 43.646 -15.592 1.00 37.56 410 GLY A CA 1
ATOM 3277 C C . GLY A 1 410 ? 22.065 45.072 -16.064 1.00 37.56 410 GLY A C 1
ATOM 3278 O O . GLY A 1 410 ? 21.171 45.237 -16.924 1.00 37.56 410 GLY A O 1
#

Mean predicted aligned error: 9.91 Å

Nearest PDB structures (foldseek):
  6t80-assembly1_B  TM=2.509E-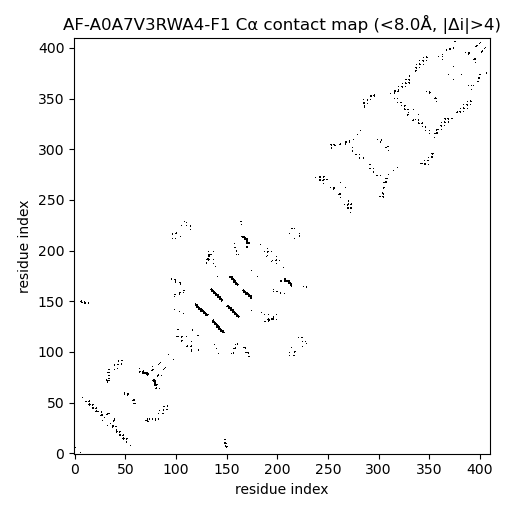01  e=2.483E-01  Homo sapiens
  6twz-assembly1_B  TM=2.723E-01  e=1.238E+00  Homo sapiens
  8c28-assembly1_AAA  TM=2.733E-01  e=1.083E+00  Homo sapiens
  6gkf-assembly1_B  TM=2.844E-01  e=1.850E+00  Homo sapiens

Secondary structure (DSSP, 8-state):
---HHHHHHHHHHHHHHHHHHHTT-GGGGSSS-TTSHHHHHHHHHHHHHHHHHHHTT---HHHHHHHHTTSB-S-TTT-BHHHHIIIIIHHH---HHHHHHHHHHHHHTT--GGGG-BTTEEEEEEEEEEEEETTEEEEEEEEEEEETTT--EEEEEEEEEEEETTEEEEEEEE---HHHHHHHHHHHHHHHHH--HHHHHHHHHHHSPSPPEEGGGS-HHHHHHHHHHHHHHHHHHHHHHHHHHHHHHHHHHHHHHHTTPPPPHHHHHHHHHHHHHHHHHHHHTGGG-GGGHHHHHHHHHHHHHTT----HHHHHHHHHHHHHHHHHHHHHT-S-HHHHHHHHHHHHHHHHHHT-----HHHHHHHHHHHHHHGGG-GGGHHHHHHHHHHTT--GGGSHHHH--S-TT-

pLDDT: mean 89.99, std 7.0, range [37.56, 97.75]

Sequence (410 aa):
QVNADQMSEGLSLLEMERHALLMFTSCGWFFDEISGIEGTQILKYAARALQLAKRLGQDLEENFLSLLERAPSNDPQLRNGRGLWEKRVRKAIVEPSRAVAHYAIGAVLGAPEKFREFPALRMRAESIKTYPTGNTSLTLGKVQVLQTRTSEKYDAIFGAIHFGGLDVVCLQKPFVEESQWEEINAQAKVVSVGGSAGDAYLWLREKFPEPIFRLADLFEDQRRKLVHLLLEDRIGDYLRAMEALAEPDLAVLEQIAAMGIAVPDPLVVAASVHVDTKIERALENVESNLALLEPIRDLIERSIRWGYKPKWERWSRLLSQRLEAHLEDLQRTSREPEEILEDSQALLRASGILGFSLNLWKAQNLFIRACERNWYSFGKALPVAEAVATSMNLRLDLLPWRRRPERPGG